Protein AF-0000000076550259 (afdb_homodimer)

Structure (mmCIF, N/CA/C/O backbone):
data_AF-0000000076550259-model_v1
#
loop_
_entity.id
_entity.type
_entity.pdbx_description
1 polymer 'Carbonic anhydrase'
#
loop_
_atom_site.group_PDB
_atom_site.id
_atom_site.type_symbol
_atom_site.label_atom_id
_atom_site.label_alt_id
_atom_site.label_comp_id
_atom_site.label_asym_id
_atom_site.label_entity_id
_atom_site.label_seq_id
_atom_site.pdbx_PDB_ins_code
_atom_site.Cartn_x
_atom_site.Cartn_y
_atom_site.Cartn_z
_atom_site.occupancy
_atom_site.B_iso_or_equiv
_atom_site.auth_seq_id
_atom_site.auth_comp_id
_atom_site.auth_asym_id
_atom_site.auth_atom_id
_atom_site.pdbx_PDB_model_num
ATOM 1 N N . MET A 1 1 ? 19.109 16.891 -2.168 1 46.88 1 MET A N 1
ATOM 2 C CA . MET A 1 1 ? 18.062 16.438 -1.266 1 46.88 1 MET A CA 1
ATOM 3 C C . MET A 1 1 ? 16.781 17.25 -1.447 1 46.88 1 MET A C 1
ATOM 5 O O . MET A 1 1 ? 15.688 16.703 -1.488 1 46.88 1 MET A O 1
ATOM 9 N N . ASP A 1 2 ? 17 18.5 -1.729 1 62.72 2 ASP A N 1
ATOM 10 C CA . ASP A 1 2 ? 15.914 19.453 -1.947 1 62.72 2 ASP A CA 1
ATOM 11 C C . ASP A 1 2 ? 15.211 19.188 -3.277 1 62.72 2 ASP A C 1
ATOM 13 O O . ASP A 1 2 ? 14.008 19.438 -3.406 1 62.72 2 ASP A O 1
ATOM 17 N N . ASP A 1 3 ? 15.812 18.156 -3.922 1 87.19 3 ASP A N 1
ATOM 18 C CA . ASP A 1 3 ? 15.367 17.984 -5.301 1 87.19 3 ASP A CA 1
ATOM 19 C C . ASP A 1 3 ? 14.203 17 -5.387 1 87.19 3 ASP A C 1
ATOM 21 O O . ASP A 1 3 ? 13.219 17.25 -6.086 1 87.19 3 ASP A O 1
ATOM 25 N N . VAL A 1 4 ? 14.203 16.047 -4.477 1 92.94 4 VAL A N 1
ATOM 26 C CA . VAL A 1 4 ? 13.172 15.016 -4.578 1 92.94 4 VAL A CA 1
ATOM 27 C C . VAL A 1 4 ? 11.82 15.586 -4.16 1 92.94 4 VAL A C 1
ATOM 29 O O . VAL A 1 4 ? 10.828 15.438 -4.875 1 92.94 4 VAL A O 1
ATOM 32 N N . LEU A 1 5 ? 11.789 16.312 -3.064 1 93.69 5 LEU A N 1
ATOM 33 C CA . LEU A 1 5 ? 10.547 16.906 -2.6 1 93.69 5 LEU A CA 1
ATOM 34 C C . LEU A 1 5 ? 10.023 17.922 -3.611 1 93.69 5 LEU A C 1
ATOM 36 O O . LEU A 1 5 ? 8.812 18 -3.859 1 93.69 5 LEU A O 1
ATOM 40 N N . ASN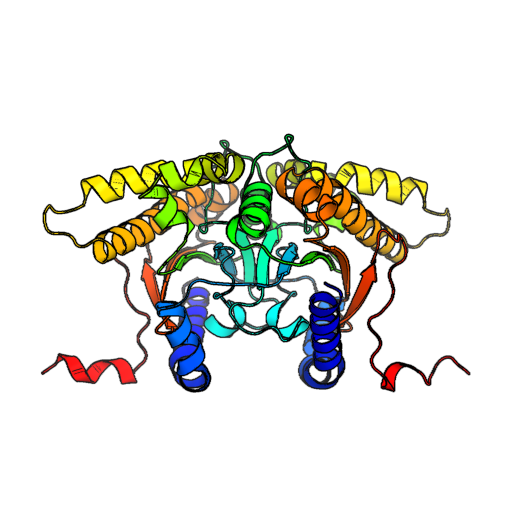 A 1 6 ? 10.914 18.672 -4.191 1 94.38 6 ASN A N 1
ATOM 41 C CA . ASN A 1 6 ? 10.508 19.656 -5.203 1 94.38 6 ASN A CA 1
ATOM 42 C C . ASN A 1 6 ? 9.891 18.969 -6.418 1 94.38 6 ASN A C 1
ATOM 44 O O . ASN A 1 6 ? 8.938 19.484 -7.008 1 94.38 6 ASN A O 1
ATOM 48 N N . ASN A 1 7 ? 10.461 17.875 -6.754 1 94.88 7 ASN A N 1
ATOM 49 C CA . ASN A 1 7 ? 9.891 17.109 -7.859 1 94.88 7 ASN A CA 1
ATOM 50 C C . ASN A 1 7 ? 8.5 16.578 -7.52 1 94.88 7 ASN A C 1
ATOM 52 O O . ASN A 1 7 ? 7.602 16.609 -8.367 1 94.88 7 ASN A O 1
ATOM 56 N N . LEU A 1 8 ? 8.352 16.125 -6.301 1 95.31 8 LEU A N 1
ATOM 57 C CA . LEU A 1 8 ? 7.035 15.656 -5.859 1 95.31 8 LEU A CA 1
ATOM 58 C C . LEU A 1 8 ? 6.027 16.797 -5.863 1 95.31 8 LEU A C 1
ATOM 60 O O . LEU A 1 8 ? 4.895 16.641 -6.316 1 95.31 8 LEU A O 1
ATOM 64 N N . LYS A 1 9 ? 6.48 17.984 -5.402 1 95.69 9 LYS A N 1
ATOM 65 C CA . LYS A 1 9 ? 5.613 19.172 -5.418 1 95.69 9 LYS A CA 1
ATOM 66 C C . LYS A 1 9 ? 5.219 19.531 -6.844 1 95.69 9 LYS A C 1
ATOM 68 O O . LYS A 1 9 ? 4.07 19.906 -7.098 1 95.69 9 LYS A O 1
ATOM 73 N N . ALA A 1 10 ? 6.168 19.469 -7.738 1 95.62 10 ALA A N 1
ATOM 74 C CA . ALA A 1 10 ? 5.879 19.75 -9.141 1 95.62 10 ALA A CA 1
ATOM 75 C C . ALA A 1 10 ? 4.824 18.797 -9.688 1 95.62 10 ALA A C 1
ATOM 77 O O . ALA A 1 10 ? 3.963 19.188 -10.477 1 95.62 10 ALA A O 1
ATOM 78 N N . GLY A 1 11 ? 4.926 17.5 -9.273 1 95.5 11 GLY A N 1
ATOM 79 C CA . GLY A 1 11 ? 3.912 16.531 -9.648 1 95.5 11 GLY A CA 1
ATOM 80 C C . GLY A 1 11 ? 2.529 16.875 -9.133 1 95.5 11 GLY A C 1
ATOM 81 O O . GLY A 1 11 ? 1.542 16.781 -9.859 1 95.5 11 GLY A O 1
ATOM 82 N N . ILE A 1 12 ? 2.49 17.344 -7.922 1 95.88 12 ILE A N 1
ATOM 83 C CA . ILE A 1 12 ? 1.228 17.734 -7.309 1 95.88 12 ILE A CA 1
ATOM 84 C C . ILE A 1 12 ? 0.633 18.922 -8.078 1 95.88 12 ILE A C 1
ATOM 86 O O . ILE A 1 12 ? -0.577 18.969 -8.312 1 95.88 12 ILE A O 1
ATOM 90 N N . ARG A 1 13 ? 1.45 19.875 -8.43 1 95.75 13 ARG A N 1
ATOM 91 C CA . ARG A 1 13 ? 0.988 21.031 -9.195 1 95.75 13 ARG A CA 1
ATOM 92 C C . ARG A 1 13 ? 0.413 20.594 -10.539 1 95.75 13 ARG A C 1
ATOM 94 O O . ARG A 1 13 ? -0.622 21.109 -10.969 1 95.75 13 ARG A O 1
ATOM 101 N N . ARG A 1 14 ? 1.029 19.672 -11.18 1 95 14 ARG A N 1
ATOM 102 C CA . ARG A 1 14 ? 0.535 19.172 -12.453 1 95 14 ARG A CA 1
ATOM 103 C C . ARG A 1 14 ? -0.8 18.453 -12.281 1 95 14 ARG A C 1
ATOM 105 O O . ARG A 1 14 ? -1.708 18.609 -13.094 1 95 14 ARG A O 1
ATOM 112 N N . PHE A 1 15 ? -0.852 17.703 -11.25 1 94.56 15 PHE A N 1
ATOM 113 C CA . PHE A 1 15 ? -2.1 17.016 -10.945 1 94.56 15 PHE A CA 1
ATOM 114 C C . PHE A 1 15 ? -3.244 18 -10.797 1 94.56 15 PHE A C 1
ATOM 116 O O . PHE A 1 15 ? -4.301 17.844 -11.414 1 94.56 15 PHE A O 1
ATOM 123 N N . ARG A 1 16 ? -3 18.984 -10.023 1 93.38 16 ARG A N 1
ATOM 124 C CA . ARG A 1 16 ? -4.047 19.953 -9.727 1 93.38 16 ARG A CA 1
ATOM 125 C C . ARG A 1 16 ? -4.402 20.766 -10.977 1 93.38 16 ARG A C 1
ATOM 127 O O . ARG A 1 16 ? -5.566 21.109 -11.18 1 93.38 16 ARG A O 1
ATOM 134 N N . ALA A 1 17 ? -3.453 21.031 -11.82 1 92 17 ALA A N 1
ATOM 135 C CA . ALA A 1 17 ? -3.648 21.891 -12.984 1 92 17 ALA A CA 1
ATOM 136 C C . ALA A 1 17 ? -4.223 21.094 -14.156 1 92 17 ALA A C 1
ATOM 138 O O . ALA A 1 17 ? -5.062 21.609 -14.906 1 92 17 ALA A O 1
ATOM 139 N N . GLU A 1 18 ? -3.828 19.797 -14.242 1 91.75 18 GLU A N 1
ATOM 140 C CA . GLU A 1 18 ? -4.066 19.125 -15.516 1 91.75 18 GLU A CA 1
ATOM 141 C C . GLU A 1 18 ? -4.965 17.906 -15.336 1 91.75 18 GLU A C 1
ATOM 143 O O . GLU A 1 18 ? -5.664 17.5 -16.266 1 91.75 18 GLU A O 1
ATOM 148 N N . VAL A 1 19 ? -4.922 17.328 -14.203 1 89.75 19 VAL A N 1
ATOM 149 C CA . VAL A 1 19 ? -5.578 16.031 -14.047 1 89.75 19 VAL A CA 1
ATOM 150 C C . VAL A 1 19 ? -6.887 16.203 -13.281 1 89.75 19 VAL A C 1
ATOM 152 O O . VAL A 1 19 ? -7.949 15.781 -13.742 1 89.75 19 VAL A O 1
ATOM 155 N N . TYR A 1 20 ? -6.809 16.906 -12.188 1 90.31 20 TYR A N 1
ATOM 156 C CA . TYR A 1 20 ? -7.941 17.047 -11.281 1 90.31 20 TYR A CA 1
ATOM 157 C C . TYR A 1 20 ? -9.148 17.641 -12.008 1 90.31 20 TYR A C 1
ATOM 159 O O . TYR A 1 20 ? -10.266 17.125 -11.891 1 90.31 20 TYR A O 1
ATOM 167 N N . PRO A 1 21 ? -8.977 18.688 -12.836 1 90.88 21 PRO A N 1
ATOM 168 C CA . PRO A 1 21 ? -10.148 19.297 -13.469 1 90.88 21 PRO A CA 1
ATOM 169 C C . PRO A 1 21 ? -10.938 18.312 -14.328 1 90.88 21 PRO A C 1
ATOM 171 O O . PRO A 1 21 ? -12.164 18.375 -14.375 1 90.88 21 PRO A O 1
ATOM 174 N N . ALA A 1 22 ? -10.289 17.375 -14.891 1 88.31 22 ALA A N 1
ATOM 175 C CA . ALA A 1 22 ? -10.938 16.391 -15.766 1 88.31 22 ALA A CA 1
ATOM 176 C C . ALA A 1 22 ? -11.703 15.352 -14.953 1 88.31 22 ALA A C 1
ATOM 178 O O . ALA A 1 22 ? -12.57 14.656 -15.484 1 88.31 22 ALA A O 1
ATOM 179 N N . HIS A 1 23 ? -11.391 15.242 -13.672 1 87.12 23 HIS A N 1
ATOM 180 C CA . HIS A 1 23 ? -11.992 14.227 -12.828 1 87.12 23 HIS A CA 1
ATOM 181 C C . HIS A 1 23 ? -12.68 14.852 -11.617 1 87.12 23 HIS A C 1
ATOM 183 O O . HIS A 1 23 ? -12.938 14.164 -10.625 1 87.12 23 HIS A O 1
ATOM 189 N N . ALA A 1 24 ? -12.922 16.109 -11.625 1 88.56 24 ALA A N 1
ATOM 190 C CA . ALA A 1 24 ? -13.391 16.875 -10.477 1 88.56 24 ALA A CA 1
ATOM 191 C C . ALA A 1 24 ? -14.672 16.297 -9.906 1 88.56 24 ALA A C 1
ATOM 193 O O . ALA A 1 24 ? -14.852 16.234 -8.688 1 88.56 24 ALA A O 1
ATOM 194 N N . GLU A 1 25 ? -15.57 15.875 -10.75 1 87.94 25 GLU A N 1
ATOM 195 C CA . GLU A 1 25 ? -16.844 15.32 -10.281 1 87.94 25 GLU A CA 1
ATOM 196 C C . GLU A 1 25 ? -16.625 14.078 -9.43 1 87.94 25 GLU A C 1
ATOM 198 O O . GLU A 1 25 ? -17.281 13.898 -8.406 1 87.94 25 GLU A O 1
ATOM 203 N N . MET A 1 26 ? -15.719 13.242 -9.883 1 85 26 MET A N 1
ATOM 204 C CA . MET A 1 26 ? -15.406 12.016 -9.148 1 85 26 MET A CA 1
ATOM 205 C C . MET A 1 26 ? -14.82 12.344 -7.777 1 85 26 MET A C 1
ATOM 207 O O . MET A 1 26 ? -15.219 11.742 -6.773 1 85 26 MET A O 1
ATOM 211 N N . TYR A 1 27 ? -13.984 13.289 -7.734 1 86.38 27 TYR A N 1
ATOM 212 C CA . TYR A 1 27 ? -13.336 13.672 -6.488 1 86.38 27 TYR A CA 1
ATOM 213 C C . TYR A 1 27 ? -14.312 14.367 -5.551 1 86.38 27 TYR A C 1
ATOM 215 O O . TYR A 1 27 ? -14.281 14.156 -4.336 1 86.38 27 TYR A O 1
ATOM 223 N N . GLU A 1 28 ? -15.164 15.125 -6.137 1 87.25 28 GLU A N 1
ATOM 224 C CA . GLU A 1 28 ? -16.172 15.82 -5.336 1 87.25 28 GLU A CA 1
ATOM 225 C C . GLU A 1 28 ? -17.141 14.828 -4.688 1 87.25 28 GLU A C 1
ATOM 227 O O . GLU A 1 28 ? -17.578 15.031 -3.557 1 87.25 28 GLU A O 1
ATOM 232 N N . LYS A 1 29 ? -17.438 13.82 -5.406 1 86.5 29 LYS A N 1
ATOM 233 C CA . LYS A 1 29 ? -18.312 12.789 -4.859 1 86.5 29 LYS A CA 1
ATOM 234 C C . LYS A 1 29 ? -17.688 12.109 -3.652 1 86.5 29 LYS A C 1
ATOM 236 O O . LYS A 1 29 ? -18.391 11.688 -2.73 1 86.5 29 LYS A O 1
ATOM 241 N N . ALA A 1 30 ? -16.406 12.125 -3.629 1 82.31 30 ALA A N 1
ATOM 242 C CA . ALA A 1 30 ? -15.672 11.477 -2.549 1 82.31 30 ALA A CA 1
ATOM 243 C C . ALA A 1 30 ? -15.828 12.242 -1.238 1 82.31 30 ALA A C 1
ATOM 245 O O . ALA A 1 30 ? -15.617 11.688 -0.158 1 82.31 30 ALA A O 1
ATOM 246 N N . VAL A 1 31 ? -16.156 13.516 -1.306 1 79.31 31 VAL A N 1
ATOM 247 C CA . VAL A 1 31 ? -16.344 14.352 -0.125 1 79.31 31 VAL A CA 1
ATOM 248 C C . VAL A 1 31 ? -17.625 13.945 0.604 1 79.31 31 VAL A C 1
ATOM 250 O O . VAL A 1 31 ? -17.672 13.945 1.837 1 79.31 31 VAL A O 1
ATOM 253 N N . SER A 1 32 ? -18.578 13.562 -0.182 1 83.81 32 SER A N 1
ATOM 254 C CA . SER A 1 32 ? -19.891 13.344 0.42 1 83.81 32 SER A CA 1
ATOM 255 C C . SER A 1 32 ? -20.188 11.852 0.571 1 83.81 32 SER A C 1
ATOM 257 O O . SER A 1 32 ? -21.078 11.461 1.322 1 83.81 32 SER A O 1
ATOM 259 N N . GLU A 1 33 ? -19.453 11.047 -0.06 1 87.69 33 GLU A N 1
ATOM 260 C CA . GLU A 1 33 ? -19.719 9.617 -0.028 1 87.69 33 GLU A CA 1
ATOM 261 C C . GLU A 1 33 ? -18.531 8.844 0.539 1 87.69 33 GLU A C 1
ATOM 263 O O . GLU A 1 33 ? -17.391 9.141 0.214 1 87.69 33 GLU A O 1
ATOM 268 N N . PRO A 1 34 ? -18.906 7.898 1.394 1 89.81 34 PRO A N 1
ATOM 269 C CA . PRO A 1 34 ? -17.828 7.031 1.868 1 89.81 34 PRO A CA 1
ATOM 270 C C . PRO A 1 34 ? -17.266 6.145 0.765 1 89.81 34 PRO A C 1
ATOM 272 O O . PRO A 1 34 ? -17.891 5.984 -0.289 1 89.81 34 PRO A O 1
ATOM 275 N N . GLN A 1 35 ? -16.109 5.699 0.974 1 92.44 35 GLN A N 1
ATOM 276 C CA . GLN A 1 35 ? -15.523 4.77 0.01 1 92.44 35 GLN A CA 1
ATOM 277 C C . GLN A 1 35 ? -16.281 3.445 -0.002 1 92.44 35 GLN A C 1
ATOM 279 O O . GLN A 1 35 ? -16.75 2.98 1.041 1 92.44 35 GLN A O 1
ATOM 284 N N . HIS A 1 36 ? -16.406 2.881 -1.177 1 94.38 36 HIS A N 1
ATOM 285 C CA . HIS A 1 36 ? -17.031 1.579 -1.342 1 94.38 36 HIS A CA 1
ATOM 286 C C . HIS A 1 36 ? -16.266 0.712 -2.334 1 94.38 36 HIS A C 1
ATOM 288 O O . HIS A 1 36 ? -16.812 0.297 -3.355 1 94.38 36 HIS A O 1
ATOM 294 N N . PRO A 1 37 ? -15.039 0.393 -1.986 1 97.44 37 PRO A N 1
ATOM 295 C CA . PRO A 1 37 ? -14.266 -0.459 -2.893 1 97.44 37 PRO A CA 1
ATOM 296 C C . PRO A 1 37 ? -14.852 -1.864 -3.021 1 97.44 37 PRO A C 1
ATOM 298 O O . PRO A 1 37 ? -15.383 -2.406 -2.049 1 97.44 37 PRO A O 1
ATOM 301 N N . SER A 1 38 ? -14.695 -2.434 -4.172 1 97.62 38 SER A N 1
ATOM 302 C CA . SER A 1 38 ? -15.148 -3.803 -4.395 1 97.62 38 SER A CA 1
ATOM 303 C C . SER A 1 38 ? -14.055 -4.809 -4.066 1 97.62 38 SER A C 1
ATOM 305 O O . SER A 1 38 ? -14.328 -5.992 -3.855 1 97.62 38 SER A O 1
ATOM 307 N N . THR A 1 39 ? -12.781 -4.34 -4.043 1 98.25 39 THR A N 1
ATOM 308 C CA . THR A 1 39 ? -11.656 -5.262 -3.975 1 98.25 39 THR A CA 1
ATOM 309 C C . THR A 1 39 ? -10.625 -4.789 -2.947 1 98.25 39 THR A C 1
ATOM 311 O O . THR A 1 39 ? -10.328 -3.598 -2.869 1 98.25 39 THR A O 1
ATOM 314 N N . LEU A 1 40 ? -10.141 -5.648 -2.092 1 98.75 40 LEU A N 1
ATOM 315 C CA . LEU A 1 40 ? -8.883 -5.465 -1.374 1 98.75 40 LEU A CA 1
ATOM 316 C C . LEU A 1 40 ? -7.719 -6.051 -2.164 1 98.75 40 LEU A C 1
ATOM 318 O O . LEU A 1 40 ? -7.77 -7.207 -2.592 1 98.75 40 LEU A O 1
ATOM 322 N N . PHE A 1 41 ? -6.742 -5.234 -2.41 1 98.69 41 PHE A N 1
ATOM 323 C CA . PHE A 1 41 ? -5.555 -5.645 -3.15 1 98.69 41 PHE A CA 1
ATOM 324 C C . PHE A 1 41 ? -4.324 -5.617 -2.254 1 98.69 41 PHE A C 1
ATOM 326 O O . PHE A 1 41 ?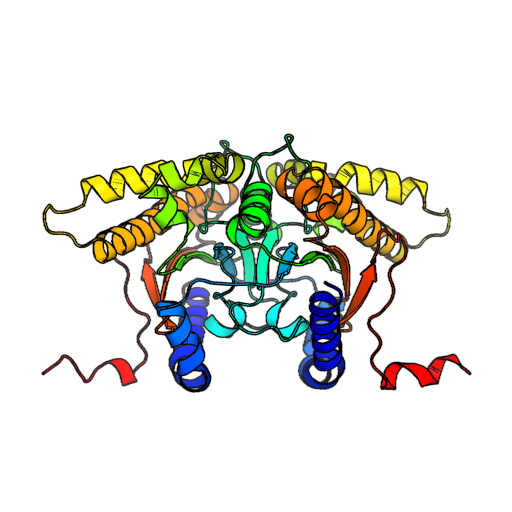 -3.895 -4.551 -1.811 1 98.69 41 PHE A O 1
ATOM 333 N N . VAL A 1 42 ? -3.74 -6.793 -1.921 1 98.69 42 VAL A N 1
ATOM 334 C CA . VAL A 1 42 ? -2.502 -6.906 -1.158 1 98.69 42 VAL A CA 1
ATOM 335 C C . VAL A 1 42 ? -1.337 -7.195 -2.102 1 98.69 42 VAL A C 1
ATOM 337 O O . VAL A 1 42 ? -1.327 -8.219 -2.785 1 98.69 42 VAL A O 1
ATOM 340 N N . THR A 1 43 ? -0.354 -6.312 -2.178 1 98.69 43 THR A N 1
ATOM 341 C CA . THR A 1 43 ? 0.763 -6.516 -3.094 1 98.69 43 THR A CA 1
ATOM 342 C C . THR A 1 43 ? 2.055 -5.953 -2.504 1 98.69 43 THR A C 1
ATOM 344 O O . THR A 1 43 ? 2.07 -5.488 -1.363 1 98.69 43 THR A O 1
ATOM 347 N N . CYS A 1 44 ? 3.141 -6.121 -3.23 1 98.69 44 CYS A N 1
ATOM 348 C CA . CYS A 1 44 ? 4.465 -5.742 -2.752 1 98.69 44 CYS A CA 1
ATOM 349 C C . CYS A 1 44 ? 4.637 -4.227 -2.762 1 98.69 44 CYS A C 1
ATOM 351 O O . CYS A 1 44 ? 4.043 -3.535 -3.594 1 98.69 44 CYS A O 1
ATOM 353 N N . ALA A 1 45 ? 5.461 -3.699 -1.94 1 98.69 45 ALA A N 1
ATOM 354 C CA . ALA A 1 45 ? 5.828 -2.289 -1.862 1 98.69 45 ALA A CA 1
ATOM 355 C C . ALA A 1 45 ? 6.617 -1.858 -3.096 1 98.69 45 ALA A C 1
ATOM 357 O O . ALA A 1 45 ? 6.812 -0.664 -3.328 1 98.69 45 ALA A O 1
ATOM 358 N N . ASP A 1 46 ? 7.004 -2.705 -3.971 1 98 46 ASP A N 1
ATOM 359 C CA . ASP A 1 46 ? 7.887 -2.5 -5.113 1 98 46 ASP A CA 1
ATOM 360 C C . ASP A 1 46 ? 7.418 -1.319 -5.965 1 98 46 ASP A C 1
ATOM 362 O O . ASP A 1 46 ? 6.234 -1.221 -6.301 1 98 46 ASP A O 1
ATOM 366 N N . SER A 1 47 ? 8.32 -0.452 -6.293 1 96.75 47 SER A N 1
ATOM 367 C CA . SER A 1 47 ? 8.016 0.812 -6.957 1 96.75 47 SER A CA 1
ATOM 368 C C . SER A 1 47 ? 7.574 0.585 -8.398 1 96.75 47 SER A C 1
ATOM 370 O O . SER A 1 47 ? 7.023 1.488 -9.031 1 96.75 47 SER A O 1
ATOM 372 N N . ARG A 1 48 ? 7.82 -0.541 -8.953 1 94.44 48 ARG A N 1
ATOM 373 C CA . ARG A 1 48 ? 7.516 -0.823 -10.352 1 94.44 48 ARG A CA 1
ATOM 374 C C . ARG A 1 48 ? 6.082 -1.32 -10.516 1 94.44 48 ARG A C 1
ATOM 376 O O . ARG A 1 48 ? 5.621 -1.551 -11.633 1 94.44 48 ARG A O 1
ATOM 383 N N . ILE A 1 49 ? 5.336 -1.406 -9.422 1 94.81 49 ILE A N 1
ATOM 384 C CA . ILE A 1 49 ? 3.936 -1.817 -9.453 1 94.81 49 ILE A CA 1
ATOM 385 C C . ILE A 1 49 ? 3.035 -0.585 -9.406 1 94.81 49 ILE A C 1
ATOM 387 O O . ILE A 1 49 ? 3.025 0.148 -8.414 1 94.81 49 ILE A O 1
ATOM 391 N N . ASP A 1 50 ? 2.32 -0.31 -10.445 1 92.69 50 ASP A N 1
ATOM 392 C CA . ASP A 1 50 ? 1.248 0.678 -10.523 1 92.69 50 ASP A CA 1
ATOM 393 C C . ASP A 1 50 ? -0.115 0.001 -10.633 1 92.69 50 ASP A C 1
ATOM 395 O O . ASP A 1 50 ? -0.552 -0.344 -11.734 1 92.69 50 ASP A O 1
ATOM 399 N N . LEU A 1 51 ? -0.786 -0.107 -9.508 1 93.56 51 LEU A N 1
ATOM 400 C CA . LEU A 1 51 ? -1.994 -0.919 -9.422 1 93.56 51 LEU A CA 1
ATOM 401 C C . LEU A 1 51 ? -3.109 -0.329 -10.273 1 93.56 51 LEU A C 1
ATOM 403 O O . LEU A 1 51 ? -3.842 -1.064 -10.938 1 93.56 51 LEU A O 1
ATOM 407 N N . GLU A 1 52 ? -3.271 0.979 -10.172 1 90.75 52 GLU A N 1
ATOM 408 C CA . GLU A 1 52 ? -4.355 1.612 -10.914 1 90.75 52 GLU A CA 1
ATOM 409 C C . GLU A 1 52 ? -4.148 1.478 -12.422 1 90.75 52 GLU A C 1
ATOM 411 O O . GLU A 1 52 ? -5.102 1.247 -13.164 1 90.75 52 GLU A O 1
ATOM 416 N N . MET A 1 53 ? -2.939 1.608 -12.812 1 90.56 53 MET A N 1
ATOM 417 C CA . MET A 1 53 ? -2.639 1.419 -14.227 1 90.56 53 MET A CA 1
ATOM 418 C C . MET A 1 53 ? -2.877 -0.028 -14.648 1 90.56 53 MET A C 1
ATOM 420 O O . MET A 1 53 ? -3.459 -0.286 -15.703 1 90.56 53 MET A O 1
ATOM 424 N N . LEU A 1 54 ? -2.426 -0.968 -13.859 1 93.44 54 LEU A N 1
ATOM 425 C CA . LEU A 1 54 ? -2.5 -2.396 -14.156 1 93.44 54 LEU A CA 1
ATOM 426 C C . LEU A 1 54 ? -3.951 -2.859 -14.227 1 93.44 54 LEU A C 1
ATOM 428 O O . LEU A 1 54 ? -4.316 -3.627 -15.125 1 93.44 54 LEU A O 1
ATOM 432 N N . THR A 1 55 ? -4.789 -2.352 -13.344 1 94.75 55 THR A N 1
ATOM 433 C CA . THR A 1 55 ? -6.148 -2.861 -13.219 1 94.75 55 THR A CA 1
ATOM 434 C C . THR A 1 55 ? -7.141 -1.937 -13.914 1 94.75 55 THR A C 1
ATOM 436 O O . THR A 1 55 ? -8.312 -2.287 -14.086 1 94.75 55 THR A O 1
ATOM 439 N N . GLN A 1 56 ? -6.68 -0.752 -14.242 1 92.56 56 GLN A N 1
ATOM 440 C CA . GLN A 1 56 ? -7.543 0.266 -14.836 1 92.56 56 GLN A CA 1
ATOM 441 C C . GLN A 1 56 ? -8.695 0.623 -13.906 1 92.56 56 GLN A C 1
ATOM 443 O O . GLN A 1 56 ? -9.781 0.98 -14.367 1 92.56 56 GLN A O 1
ATOM 448 N N . ALA A 1 57 ? -8.461 0.38 -12.664 1 91.5 57 ALA A N 1
ATOM 449 C CA . ALA A 1 57 ? -9.469 0.715 -11.664 1 91.5 57 ALA A CA 1
ATOM 450 C C . ALA A 1 57 ? -9.555 2.225 -11.453 1 91.5 57 ALA A C 1
ATOM 452 O O . ALA A 1 57 ? -8.555 2.932 -11.547 1 91.5 57 ALA A O 1
ATOM 453 N N . GLN A 1 58 ? -10.711 2.746 -11.164 1 87.56 58 GLN A N 1
ATOM 454 C CA . GLN A 1 58 ? -10.938 4.145 -10.805 1 87.56 58 GLN A CA 1
ATOM 455 C C . GLN A 1 58 ? -10.75 4.367 -9.305 1 87.56 58 GLN A C 1
ATOM 457 O O . GLN A 1 58 ? -10.867 3.426 -8.516 1 87.56 58 GLN A O 1
ATOM 462 N N . PRO A 1 59 ? -10.469 5.656 -8.938 1 88.62 59 PRO A N 1
ATOM 463 C CA . PRO A 1 59 ? -10.422 5.938 -7.504 1 88.62 59 PRO A CA 1
ATOM 464 C C . PRO A 1 59 ? -11.703 5.504 -6.781 1 88.62 59 PRO A C 1
ATOM 466 O O . PRO A 1 59 ? -12.805 5.766 -7.262 1 88.62 59 PRO A O 1
ATOM 469 N N . GLY A 1 60 ? -11.539 4.762 -5.707 1 92.12 60 GLY A N 1
ATOM 470 C CA . GLY A 1 60 ? -12.688 4.285 -4.945 1 92.12 60 GLY A CA 1
ATOM 471 C C . GLY A 1 60 ? -12.945 2.803 -5.121 1 92.12 60 GLY A C 1
ATOM 472 O O . GLY A 1 60 ? -13.719 2.207 -4.371 1 92.12 60 GLY A O 1
ATOM 473 N N . GLU A 1 61 ? -12.133 2.123 -5.977 1 94.19 61 GLU A N 1
ATOM 474 C CA . GLU A 1 61 ? -12.469 0.746 -6.324 1 94.19 61 GLU A CA 1
ATOM 475 C C . GLU A 1 61 ? -11.539 -0.244 -5.629 1 94.19 61 GLU A C 1
ATOM 477 O O . GLU A 1 61 ? -11.898 -1.406 -5.43 1 94.19 61 GLU A O 1
ATOM 482 N N . LEU A 1 62 ? -10.32 0.174 -5.316 1 97.44 62 LEU A N 1
ATOM 483 C CA . LEU A 1 62 ? -9.336 -0.732 -4.734 1 97.44 62 LEU A CA 1
ATOM 484 C C . LEU A 1 62 ? -8.906 -0.247 -3.354 1 97.44 62 LEU A C 1
ATOM 486 O O . LEU A 1 62 ? -8.391 0.863 -3.213 1 97.44 62 LEU A O 1
ATOM 490 N N . PHE A 1 63 ? -9.266 -0.987 -2.316 1 98.62 63 PHE A N 1
ATOM 491 C CA . PHE A 1 63 ? -8.617 -0.852 -1.021 1 98.62 63 PHE A CA 1
ATOM 492 C C . PHE A 1 63 ? -7.277 -1.584 -1.01 1 98.62 63 PHE A C 1
ATOM 494 O O . PHE A 1 63 ? -7.188 -2.73 -1.452 1 98.62 63 PHE A O 1
ATOM 501 N N . VAL A 1 64 ? -6.113 -0.939 -0.527 1 98.69 64 VAL A N 1
ATOM 502 C CA . VAL A 1 64 ? -4.809 -1.463 -0.913 1 98.69 64 VAL A CA 1
ATOM 503 C C . VAL A 1 64 ? -3.926 -1.614 0.325 1 98.69 64 VAL A C 1
ATOM 505 O O . VAL A 1 64 ? -3.877 -0.72 1.173 1 98.69 64 VAL A O 1
ATOM 508 N N . ALA A 1 65 ? -3.312 -2.695 0.461 1 98.44 65 ALA A N 1
ATOM 509 C CA . ALA A 1 65 ? -2.201 -2.92 1.381 1 98.44 65 ALA A CA 1
ATOM 510 C C . ALA A 1 65 ? -0.915 -3.232 0.621 1 98.44 65 ALA A C 1
ATOM 512 O O . ALA A 1 65 ? -0.893 -4.113 -0.24 1 98.44 65 ALA A O 1
ATOM 513 N N . ARG A 1 66 ? 0.128 -2.51 0.884 1 98.38 66 ARG A N 1
ATOM 514 C CA . ARG A 1 66 ? 1.415 -2.742 0.237 1 98.38 66 ARG A CA 1
ATOM 515 C C . ARG A 1 66 ? 2.521 -2.92 1.271 1 98.38 66 ARG A C 1
ATOM 517 O O . ARG A 1 66 ? 2.635 -2.127 2.209 1 98.38 66 ARG A O 1
ATOM 524 N N . ASN A 1 67 ? 3.27 -3.971 1.099 1 98.12 67 ASN A N 1
ATOM 525 C CA . ASN A 1 67 ? 4.398 -4.281 1.968 1 98.12 67 ASN A CA 1
ATOM 526 C C . ASN A 1 67 ? 5.48 -5.062 1.226 1 98.12 67 ASN A C 1
ATOM 528 O O . ASN A 1 67 ? 5.367 -5.289 0.02 1 98.12 67 ASN A O 1
ATOM 532 N N . VAL A 1 68 ? 6.531 -5.426 2.012 1 98 68 VAL A N 1
ATOM 533 C CA . VAL A 1 68 ? 7.633 -6.172 1.414 1 98 68 VAL A CA 1
ATOM 534 C C . VAL A 1 68 ? 7.211 -7.617 1.178 1 98 68 VAL A C 1
ATOM 536 O O . VAL A 1 68 ? 6.949 -8.359 2.129 1 98 68 VAL A O 1
ATOM 539 N N . GLY A 1 69 ? 7.031 -7.961 -0.155 1 98.44 69 GLY A N 1
ATOM 540 C CA . GLY A 1 69 ? 6.809 -9.359 -0.478 1 98.44 69 GLY A CA 1
ATOM 541 C C . GLY A 1 69 ? 5.34 -9.727 -0.548 1 98.44 69 GLY A C 1
ATOM 542 O O . GLY A 1 69 ? 4.992 -10.914 -0.601 1 98.44 69 GLY A O 1
ATOM 543 N N . ASN A 1 70 ? 4.422 -8.766 -0.449 1 98.62 70 ASN A N 1
ATOM 544 C CA . ASN A 1 70 ? 2.986 -9.023 -0.487 1 98.62 70 ASN A CA 1
ATOM 545 C C . ASN A 1 70 ? 2.578 -10.07 0.547 1 98.62 70 ASN A C 1
ATOM 547 O O . ASN A 1 70 ? 1.911 -11.055 0.215 1 98.62 70 ASN A O 1
ATOM 551 N N . LEU A 1 71 ? 2.947 -9.867 1.764 1 98.25 71 LEU A N 1
ATOM 552 C CA . LEU A 1 71 ? 2.756 -10.891 2.781 1 98.25 71 LEU A CA 1
ATOM 553 C C . LEU A 1 71 ? 1.51 -10.609 3.613 1 98.25 71 LEU A C 1
ATOM 555 O O . LEU A 1 71 ? 1.164 -9.445 3.842 1 98.25 71 LEU A O 1
ATOM 559 N N . VAL A 1 72 ? 0.892 -11.656 4.039 1 97.69 72 VAL A N 1
ATOM 560 C CA . VAL A 1 72 ? -0.228 -11.664 4.977 1 97.69 72 VAL A CA 1
ATOM 561 C C . VAL A 1 72 ? 0.07 -12.625 6.125 1 97.69 72 VAL A C 1
ATOM 563 O O . VAL A 1 72 ? -0.105 -13.844 5.992 1 97.69 72 VAL A O 1
ATOM 566 N N . PRO A 1 73 ? 0.477 -12.047 7.246 1 96.19 73 PRO A N 1
ATOM 567 C CA . PRO A 1 73 ? 0.665 -12.953 8.383 1 96.19 73 PRO A CA 1
ATOM 568 C C . PRO A 1 73 ? -0.611 -13.703 8.758 1 96.19 73 PRO A C 1
ATOM 570 O O . PRO A 1 73 ? -1.708 -13.148 8.672 1 96.19 73 PRO A O 1
ATOM 573 N N . GLY A 1 74 ? -0.421 -14.984 9.18 1 94.81 74 GLY A N 1
ATOM 574 C CA . GLY A 1 74 ? -1.568 -15.711 9.703 1 94.81 74 GLY A CA 1
ATOM 575 C C . GLY A 1 74 ? -2.217 -15.023 10.891 1 94.81 74 GLY A C 1
ATOM 576 O O . GLY A 1 74 ? -1.557 -14.281 11.617 1 94.81 74 GLY A O 1
ATOM 577 N N . TYR A 1 75 ? -3.434 -15.266 10.945 1 90.38 75 TYR A N 1
ATOM 578 C CA . TYR A 1 75 ? -4.133 -14.617 12.055 1 90.38 75 TYR A CA 1
ATOM 579 C C . TYR A 1 75 ? -3.537 -15.039 13.391 1 90.38 75 TYR A C 1
ATOM 581 O O . TYR A 1 75 ? -3.258 -16.219 13.609 1 90.38 75 TYR A O 1
ATOM 589 N N . GLY A 1 76 ? -3.416 -14.062 14.336 1 81.56 76 GLY A N 1
ATOM 590 C CA . GLY A 1 76 ? -2.914 -14.344 15.672 1 81.56 76 GLY A CA 1
ATOM 591 C C . GLY A 1 76 ? -1.403 -14.266 15.773 1 81.56 76 GLY A C 1
ATOM 592 O O . GLY A 1 76 ? -0.857 -14.07 16.859 1 81.56 76 GLY A O 1
ATOM 593 N N . GLU A 1 77 ? -0.712 -14.43 14.758 1 72.19 77 GLU A N 1
ATOM 594 C CA . GLU A 1 77 ? 0.747 -14.391 14.797 1 72.19 77 GLU A CA 1
ATOM 595 C C . GLU A 1 77 ? 1.258 -12.961 14.945 1 72.19 77 GLU A C 1
ATOM 597 O O . GLU A 1 77 ? 2.164 -12.695 15.742 1 72.19 77 GLU A O 1
ATOM 602 N N . MET A 1 78 ? 0.673 -12.125 14.117 1 67.44 78 MET A N 1
ATOM 603 C CA . MET A 1 78 ? 0.983 -10.703 14.148 1 67.44 78 MET A CA 1
ATOM 604 C C . MET A 1 78 ? -0.269 -9.867 13.898 1 67.44 78 MET A C 1
ATOM 606 O O . MET A 1 78 ? -0.807 -9.867 12.789 1 67.44 78 MET A O 1
ATOM 610 N N . LEU A 1 79 ? -0.713 -9.406 14.953 1 64.44 79 LEU A N 1
ATOM 611 C CA . LEU A 1 79 ? -1.865 -8.523 14.789 1 64.44 79 LEU A CA 1
ATOM 612 C C . LEU A 1 79 ? -1.421 -7.105 14.445 1 64.44 79 LEU A C 1
ATOM 614 O O . LEU A 1 79 ? -1.579 -6.188 15.258 1 64.44 79 LEU A O 1
ATOM 618 N N . GLY A 1 80 ? -0.974 -7.066 13.156 1 87.31 80 GLY A N 1
ATOM 619 C CA . GLY A 1 80 ? -0.367 -5.82 12.727 1 87.31 80 GLY A CA 1
ATOM 620 C C . GLY A 1 80 ? -1.16 -5.117 11.641 1 87.31 80 GLY A C 1
ATOM 621 O O . GLY A 1 80 ? -2.393 -5.152 11.641 1 87.31 80 GLY A O 1
ATOM 622 N N . GLY A 1 81 ? -0.469 -4.332 10.891 1 93.38 81 GLY A N 1
ATOM 623 C CA . GLY A 1 81 ? -1.055 -3.451 9.891 1 93.38 81 GLY A CA 1
ATOM 624 C C . GLY A 1 81 ? -1.829 -4.195 8.82 1 93.38 81 GLY A C 1
ATOM 625 O O . GLY A 1 81 ? -2.924 -3.783 8.438 1 93.38 81 GLY A O 1
ATOM 626 N N . VAL A 1 82 ? -1.341 -5.328 8.406 1 96.25 82 VAL A N 1
ATOM 627 C CA . VAL A 1 82 ? -1.999 -6.074 7.336 1 96.25 82 VAL A CA 1
ATOM 628 C C . VAL A 1 82 ? -3.314 -6.656 7.848 1 96.25 82 VAL A C 1
ATOM 630 O O . VAL A 1 82 ? -4.348 -6.559 7.18 1 96.25 82 VAL A O 1
ATOM 633 N N . SER A 1 83 ? -3.301 -7.234 9.055 1 96 83 SER A N 1
ATOM 634 C CA . SER A 1 83 ? -4.512 -7.809 9.633 1 96 83 SER A CA 1
ATOM 635 C C . SER A 1 83 ? -5.59 -6.746 9.82 1 96 83 SER A C 1
ATOM 637 O O . SER A 1 83 ? -6.777 -7.023 9.648 1 96 83 SER A O 1
ATOM 639 N N . ALA A 1 84 ? -5.164 -5.598 10.234 1 96.88 84 ALA A N 1
ATOM 640 C CA . ALA A 1 84 ? -6.113 -4.5 10.406 1 96.88 84 ALA A CA 1
ATOM 641 C C . ALA A 1 84 ? -6.75 -4.105 9.078 1 96.88 84 ALA A C 1
ATOM 643 O O . ALA A 1 84 ? -7.957 -3.867 9.008 1 96.88 84 ALA A O 1
ATOM 644 N N . VAL A 1 85 ? -5.949 -4.043 8.016 1 98.25 85 VAL A N 1
ATOM 645 C CA . VAL A 1 85 ? -6.453 -3.717 6.684 1 98.25 85 VAL A CA 1
ATOM 646 C C . VAL A 1 85 ? -7.477 -4.762 6.25 1 98.25 85 VAL A C 1
ATOM 648 O O . VAL A 1 85 ? -8.547 -4.422 5.738 1 98.25 85 VAL A O 1
ATOM 651 N N . VAL A 1 86 ? -7.145 -6.008 6.496 1 98.38 86 VAL A N 1
ATOM 652 C CA . VAL A 1 86 ? -8 -7.117 6.09 1 98.38 86 VAL A CA 1
ATOM 653 C C . VAL A 1 86 ? -9.328 -7.047 6.848 1 98.38 86 VAL A C 1
ATOM 655 O O . VAL A 1 86 ? -10.398 -7.121 6.238 1 98.38 86 VAL A O 1
ATOM 658 N N . GLU A 1 87 ? -9.305 -6.879 8.156 1 98.12 87 GLU A N 1
ATOM 659 C CA . GLU A 1 87 ? -10.516 -6.812 8.977 1 98.12 87 GLU A CA 1
ATOM 660 C C . GLU A 1 87 ? -11.414 -5.656 8.547 1 98.12 87 GLU A C 1
ATOM 662 O O . GLU A 1 87 ? -12.625 -5.828 8.375 1 98.12 87 GLU A O 1
ATOM 667 N N . TYR A 1 88 ? -10.82 -4.523 8.344 1 98.5 88 TYR A N 1
ATOM 668 C CA . TYR A 1 88 ? -11.602 -3.359 7.957 1 98.5 88 TYR A CA 1
ATOM 669 C C . TYR A 1 88 ? -12.219 -3.553 6.574 1 98.5 88 TYR A C 1
ATOM 671 O O . TYR A 1 88 ? -13.391 -3.252 6.363 1 98.5 88 TYR A O 1
ATOM 679 N N . ALA A 1 89 ? -11.414 -4.004 5.609 1 98.75 89 ALA A N 1
ATOM 680 C CA . ALA A 1 89 ? -11.867 -4.199 4.234 1 98.75 89 ALA A CA 1
ATOM 681 C C . ALA A 1 89 ? -13.07 -5.141 4.18 1 98.75 89 ALA A C 1
ATOM 683 O O . ALA A 1 89 ? -14.047 -4.867 3.479 1 98.75 89 ALA A O 1
ATOM 684 N N . VAL A 1 90 ? -13.016 -6.219 4.945 1 98.62 90 VAL A N 1
ATOM 685 C CA . VAL A 1 90 ? -14.023 -7.266 4.82 1 98.62 90 VAL A CA 1
ATOM 686 C C . VAL A 1 90 ? -15.219 -6.941 5.711 1 98.62 90 VAL A C 1
ATOM 688 O O . VAL A 1 90 ? -16.359 -7.023 5.273 1 98.62 90 VAL A O 1
ATOM 691 N N . SER A 1 91 ? -15 -6.445 6.918 1 98.19 91 SER A N 1
ATOM 692 C CA . SER A 1 91 ? -16.078 -6.316 7.898 1 98.19 91 SER A CA 1
ATOM 693 C C . SER A 1 91 ? -16.766 -4.965 7.781 1 98.19 91 SER A C 1
ATOM 695 O O . SER A 1 91 ? -17.953 -4.84 8.125 1 98.19 91 SER A O 1
ATOM 697 N N . VAL A 1 92 ? -16.078 -3.973 7.344 1 98 92 VAL A N 1
ATOM 698 C CA . VAL A 1 92 ? -16.656 -2.631 7.312 1 98 92 VAL A CA 1
ATOM 699 C C . VAL A 1 92 ? -16.953 -2.234 5.871 1 98 92 VAL A C 1
ATOM 701 O O . VAL A 1 92 ? -18.094 -1.882 5.547 1 98 92 VAL A O 1
ATOM 704 N N . LEU A 1 93 ? -15.945 -2.369 5.008 1 98.06 93 LEU A N 1
ATOM 705 C CA . LEU A 1 93 ? -16.141 -1.924 3.631 1 98.06 93 LEU A CA 1
ATOM 706 C C . LEU A 1 93 ? -16.875 -2.982 2.816 1 98.06 93 LEU A C 1
ATOM 708 O O . LEU A 1 93 ? -17.406 -2.691 1.741 1 98.06 93 LEU A O 1
ATOM 712 N N . GLN A 1 94 ? -16.844 -4.223 3.293 1 98.25 94 GLN A N 1
ATOM 713 C CA . GLN A 1 94 ? -17.562 -5.348 2.693 1 98.25 94 GLN A CA 1
ATOM 714 C C . GLN A 1 94 ? -17.125 -5.562 1.245 1 98.25 94 GLN A C 1
ATOM 716 O O . GLN A 1 94 ? -17.969 -5.684 0.353 1 98.25 94 GLN A O 1
ATOM 721 N N . VAL A 1 95 ? -15.836 -5.551 1.023 1 98.5 95 VAL A N 1
ATOM 722 C CA . VAL A 1 95 ? -15.32 -5.879 -0.303 1 98.5 95 VAL A CA 1
ATOM 723 C C . VAL A 1 95 ? -15.836 -7.25 -0.734 1 98.5 95 VAL A C 1
ATOM 725 O O . VAL A 1 95 ? -16.188 -8.078 0.107 1 98.5 95 VAL A O 1
ATOM 728 N N . LYS A 1 96 ? -15.789 -7.445 -2.029 1 98.31 96 LYS A N 1
ATOM 729 C CA . LYS A 1 96 ? -16.344 -8.68 -2.572 1 98.31 96 LYS A CA 1
ATOM 730 C C . LYS A 1 96 ? -15.25 -9.633 -3.029 1 98.31 96 LYS A C 1
ATOM 732 O O . LYS A 1 96 ? -15.5 -10.82 -3.244 1 98.31 96 LYS A O 1
ATOM 737 N N . HIS A 1 97 ? -14.07 -9.125 -3.166 1 98.06 97 HIS A N 1
ATOM 738 C CA . HIS A 1 97 ? -12.938 -9.906 -3.654 1 98.06 97 HIS A CA 1
ATOM 739 C C . HIS A 1 97 ? -11.633 -9.43 -3.037 1 98.06 97 HIS A C 1
ATOM 741 O O . HIS A 1 97 ? -11.43 -8.234 -2.838 1 98.06 97 HIS A O 1
ATOM 747 N N . VAL A 1 98 ? -10.773 -10.359 -2.672 1 98.31 98 VAL A N 1
ATOM 748 C CA . VAL A 1 98 ? -9.43 -10.023 -2.213 1 98.31 98 VAL A CA 1
ATOM 749 C C . VAL A 1 98 ? -8.398 -10.648 -3.146 1 98.31 98 VAL A C 1
ATOM 751 O O . VAL A 1 98 ? -8.484 -11.828 -3.484 1 98.31 98 VAL A O 1
ATOM 754 N N . VAL A 1 99 ? -7.457 -9.812 -3.529 1 98.38 99 VAL A N 1
ATOM 755 C CA . VAL A 1 99 ? -6.344 -10.25 -4.363 1 98.38 99 VAL A CA 1
ATOM 756 C C . VAL A 1 99 ? -5.047 -10.211 -3.561 1 98.38 99 VAL A C 1
ATOM 758 O O . VAL A 1 99 ? -4.758 -9.219 -2.891 1 98.38 99 VAL A O 1
ATOM 761 N N . VAL A 1 100 ? -4.352 -11.273 -3.531 1 98.62 100 VAL A N 1
ATOM 762 C CA . VAL A 1 100 ? -2.938 -11.25 -3.164 1 98.62 100 VAL A CA 1
ATOM 763 C C . VAL A 1 100 ? -2.074 -11.344 -4.418 1 98.62 100 VAL A C 1
ATOM 765 O O . VAL A 1 100 ? -2.16 -12.32 -5.168 1 98.62 100 VAL A O 1
ATOM 768 N N . CYS A 1 101 ? -1.22 -10.336 -4.629 1 98.75 101 CYS A N 1
ATOM 769 C CA . CYS A 1 101 ? -0.514 -10.234 -5.898 1 98.75 101 CYS A CA 1
ATOM 770 C C . CYS A 1 101 ? 0.993 -10.156 -5.684 1 98.75 101 CYS A C 1
ATOM 772 O O . CYS A 1 101 ? 1.493 -9.164 -5.152 1 98.75 101 CYS A O 1
ATOM 774 N N . GLY A 1 102 ? 1.697 -11.227 -6.09 1 98.69 102 GLY A N 1
ATOM 775 C CA . GLY A 1 102 ? 3.146 -11.188 -6.195 1 98.69 102 GLY A CA 1
ATOM 776 C C . GLY A 1 102 ? 3.629 -10.672 -7.543 1 98.69 102 GLY A C 1
ATOM 777 O O . GLY A 1 102 ? 2.824 -10.273 -8.383 1 98.69 102 GLY A O 1
ATOM 778 N N . HIS A 1 103 ? 4.918 -10.648 -7.711 1 98.25 103 HIS A N 1
ATOM 779 C CA . HIS A 1 103 ? 5.445 -10.156 -8.977 1 98.25 103 HIS A CA 1
ATOM 780 C C . HIS A 1 103 ? 6.809 -10.766 -9.289 1 98.25 103 HIS A C 1
ATOM 782 O O . HIS A 1 103 ? 7.492 -11.258 -8.383 1 98.25 103 HIS A O 1
ATOM 788 N N . THR A 1 104 ? 7.148 -10.758 -10.523 1 96.69 104 THR A N 1
ATOM 789 C CA . THR A 1 104 ? 8.445 -11.289 -10.945 1 96.69 104 THR A CA 1
ATOM 790 C C . THR A 1 104 ? 9.578 -10.422 -10.398 1 96.69 104 THR A C 1
ATOM 792 O O . THR A 1 104 ? 9.398 -9.234 -10.148 1 96.69 104 THR A O 1
ATOM 795 N N . ASP A 1 105 ? 10.719 -11.078 -10.117 1 95.12 105 ASP A N 1
ATOM 796 C CA . ASP A 1 105 ? 11.945 -10.406 -9.703 1 95.12 105 ASP A CA 1
ATOM 797 C C . ASP A 1 105 ? 11.766 -9.727 -8.352 1 95.12 105 ASP A C 1
ATOM 799 O O . ASP A 1 105 ? 12.375 -8.688 -8.086 1 95.12 105 ASP A O 1
ATOM 803 N N . CYS A 1 106 ? 11 -10.25 -7.527 1 97.06 106 CYS A N 1
ATOM 804 C CA . CYS A 1 106 ? 10.711 -9.695 -6.211 1 97.06 106 CYS A CA 1
ATOM 805 C C . CYS A 1 106 ? 11.922 -9.812 -5.293 1 97.06 106 CYS A C 1
ATOM 807 O O . CYS A 1 106 ? 12.422 -10.914 -5.051 1 97.06 106 CYS A O 1
ATOM 809 N N . GLY A 1 107 ? 12.359 -8.727 -4.727 1 96.62 107 GLY A N 1
ATOM 810 C CA . GLY A 1 107 ? 13.508 -8.711 -3.828 1 96.62 107 GLY A CA 1
ATOM 811 C C . GLY A 1 107 ? 13.297 -9.562 -2.586 1 96.62 107 GLY A C 1
ATOM 812 O O . GLY A 1 107 ? 14.242 -10.188 -2.096 1 96.62 107 GLY A O 1
ATOM 813 N N . ALA A 1 108 ? 12.141 -9.562 -2.021 1 98.19 108 ALA A N 1
ATOM 814 C CA . ALA A 1 108 ? 11.844 -10.367 -0.838 1 98.19 108 ALA A CA 1
ATOM 815 C C . ALA A 1 108 ? 12.031 -11.852 -1.124 1 98.19 108 ALA A C 1
ATOM 817 O O . ALA A 1 108 ? 12.594 -12.586 -0.303 1 98.19 108 ALA A O 1
ATOM 818 N N . MET A 1 109 ? 11.516 -12.328 -2.252 1 98.44 109 MET A N 1
ATOM 819 C CA . MET A 1 109 ? 11.68 -13.727 -2.639 1 98.44 109 MET A CA 1
ATOM 820 C C . MET A 1 109 ? 13.148 -14.062 -2.875 1 98.44 109 MET A C 1
ATOM 822 O O . MET A 1 109 ? 13.617 -15.125 -2.473 1 98.44 109 MET A O 1
ATOM 826 N N . LYS A 1 110 ? 13.859 -13.133 -3.512 1 97.62 110 LYS A N 1
ATOM 827 C CA . LYS A 1 110 ? 15.289 -13.336 -3.709 1 97.62 110 LYS A CA 1
ATOM 828 C C . LYS A 1 110 ? 16.016 -13.438 -2.373 1 97.62 110 LYS A C 1
ATOM 830 O O . LYS A 1 110 ? 16.938 -14.258 -2.215 1 97.62 110 LYS A O 1
ATOM 835 N N . ALA A 1 111 ? 15.609 -12.633 -1.443 1 97.88 111 ALA A N 1
ATOM 836 C CA . ALA A 1 111 ? 16.234 -12.641 -0.126 1 97.88 111 ALA A CA 1
ATOM 837 C C . ALA A 1 111 ? 16 -13.969 0.591 1 97.88 111 ALA A C 1
ATOM 839 O O . ALA A 1 111 ? 16.875 -14.453 1.319 1 97.88 111 ALA A O 1
ATOM 840 N N . LEU A 1 112 ? 14.836 -14.516 0.436 1 97.62 112 LEU A N 1
ATOM 841 C CA . LEU A 1 112 ? 14.555 -15.82 1.03 1 97.62 112 LEU A CA 1
ATOM 842 C C . LEU A 1 112 ? 15.492 -16.891 0.482 1 97.62 112 LEU A C 1
ATOM 844 O O . LEU A 1 112 ? 15.875 -17.812 1.202 1 97.62 112 LEU A O 1
ATOM 848 N N . LEU A 1 113 ? 15.867 -16.781 -0.769 1 97.19 113 LEU A N 1
ATOM 849 C CA . LEU A 1 113 ? 16.75 -17.75 -1.419 1 97.19 113 LEU A CA 1
ATOM 850 C C . LEU A 1 113 ? 18.203 -17.5 -1.038 1 97.19 113 LEU A C 1
ATOM 852 O O . LEU A 1 113 ? 19.062 -18.375 -1.226 1 97.19 113 LEU A O 1
ATOM 856 N N . LYS A 1 114 ? 18.5 -16.281 -0.548 1 96.75 114 LYS A N 1
ATOM 857 C CA . LYS A 1 114 ? 19.828 -15.891 -0.112 1 96.75 114 LYS A CA 1
ATOM 858 C C . LYS A 1 114 ? 19.797 -15.281 1.284 1 96.75 114 LYS A C 1
ATOM 860 O O . LYS A 1 114 ? 20.094 -14.094 1.454 1 96.75 114 LYS A O 1
ATOM 865 N N . PRO A 1 115 ? 19.641 -16.094 2.271 1 95.19 115 PRO A N 1
ATOM 866 C CA . PRO A 1 115 ? 19.375 -15.594 3.623 1 95.19 115 PRO A CA 1
ATOM 867 C C . PRO A 1 115 ? 20.5 -14.719 4.156 1 95.19 115 PRO A C 1
ATOM 869 O O . PRO A 1 115 ? 20.281 -13.859 5.012 1 95.19 115 PRO A O 1
ATOM 872 N N . GLU A 1 116 ? 21.703 -14.867 3.689 1 96.38 116 GLU A N 1
ATOM 873 C CA . GLU A 1 116 ? 22.828 -14.055 4.141 1 96.38 116 GLU A CA 1
ATOM 874 C C . GLU A 1 116 ? 22.625 -12.586 3.781 1 96.38 116 GLU A C 1
ATOM 876 O O . GLU A 1 116 ? 23.172 -11.703 4.438 1 96.38 116 GLU A O 1
ATOM 881 N N . SER A 1 117 ? 21.812 -12.352 2.732 1 95.75 117 SER A N 1
ATOM 882 C CA . SER A 1 117 ? 21.547 -10.977 2.311 1 95.75 117 SER A CA 1
ATOM 883 C C . SER A 1 117 ? 20.734 -10.227 3.359 1 95.75 117 SER A C 1
ATOM 885 O O . SER A 1 117 ? 20.641 -9 3.322 1 95.75 117 SER A O 1
ATOM 887 N N . LEU A 1 118 ? 20.188 -10.922 4.332 1 96.31 118 LEU A N 1
ATOM 888 C CA . LEU A 1 118 ? 19.312 -10.336 5.332 1 96.31 118 LEU A CA 1
ATOM 889 C C . LEU A 1 118 ? 20.062 -10.055 6.629 1 96.31 118 LEU A C 1
ATOM 891 O O . LEU A 1 118 ? 19.5 -9.508 7.574 1 96.31 118 LEU A O 1
ATOM 895 N N . ASN A 1 119 ? 21.328 -10.336 6.695 1 96.62 119 ASN A N 1
ATOM 896 C CA . ASN A 1 119 ? 22.094 -10.234 7.93 1 96.62 119 ASN A CA 1
ATOM 897 C C . ASN A 1 119 ? 22.094 -8.812 8.477 1 96.62 119 ASN A C 1
ATOM 899 O O . ASN A 1 119 ? 22.094 -8.602 9.688 1 96.62 119 ASN A O 1
ATOM 903 N N . ALA A 1 120 ? 22.078 -7.852 7.617 1 96.19 120 ALA A N 1
ATOM 904 C CA . ALA A 1 120 ? 22.125 -6.453 8.039 1 96.19 120 ALA A CA 1
ATOM 905 C C . ALA A 1 120 ? 20.719 -5.844 8.062 1 96.19 120 ALA A C 1
ATOM 907 O O . ALA A 1 120 ? 20.578 -4.625 8.195 1 96.19 120 ALA A O 1
ATOM 908 N N . LEU A 1 121 ? 19.688 -6.688 7.918 1 96.75 121 LEU A N 1
ATOM 909 C CA . LEU A 1 121 ? 18.312 -6.234 7.84 1 96.75 121 LEU A CA 1
ATOM 910 C C . LEU A 1 121 ? 17.422 -7.008 8.82 1 96.75 121 LEU A C 1
ATOM 912 O O . LEU A 1 121 ? 16.531 -7.734 8.406 1 96.75 121 LEU A O 1
ATOM 916 N N . PRO A 1 122 ? 17.641 -6.75 10.117 1 95.12 122 PRO A N 1
ATOM 917 C CA . PRO A 1 122 ? 16.953 -7.574 11.117 1 95.12 122 PRO A CA 1
ATOM 918 C C . PRO A 1 122 ? 15.438 -7.457 11.031 1 95.12 122 PRO A C 1
ATOM 920 O O . PRO A 1 122 ? 14.727 -8.438 11.266 1 95.12 122 PRO A O 1
ATOM 923 N N . THR A 1 123 ? 14.922 -6.305 10.719 1 94.88 123 THR A N 1
ATOM 924 C CA . THR A 1 123 ? 13.477 -6.121 10.664 1 94.88 123 THR A CA 1
ATOM 925 C C . THR A 1 123 ? 12.883 -6.832 9.453 1 94.88 123 THR A C 1
ATOM 927 O O . THR A 1 123 ? 11.836 -7.469 9.555 1 94.88 123 THR A O 1
ATOM 930 N N . VAL A 1 124 ? 13.555 -6.727 8.297 1 96.69 124 VAL A N 1
ATOM 931 C CA . VAL A 1 124 ? 13.117 -7.43 7.098 1 96.69 124 VAL A CA 1
ATOM 932 C C . VAL A 1 124 ? 13.195 -8.938 7.324 1 96.69 124 VAL A C 1
ATOM 934 O O . VAL A 1 124 ? 12.289 -9.68 6.938 1 96.69 124 VAL A O 1
ATOM 937 N N . LYS A 1 125 ? 14.312 -9.328 7.934 1 96.25 125 LYS A N 1
ATOM 938 C CA . LYS A 1 125 ? 14.492 -10.742 8.227 1 96.25 125 LYS A CA 1
ATOM 939 C C . LYS A 1 125 ? 13.336 -11.289 9.055 1 96.25 125 LYS A C 1
ATOM 941 O O . LYS A 1 125 ? 12.789 -12.352 8.75 1 96.25 125 LYS A O 1
ATOM 946 N N . SER A 1 126 ? 12.977 -10.578 10.102 1 94.69 126 SER A N 1
ATOM 947 C CA . SER A 1 126 ? 11.867 -10.977 10.953 1 94.69 126 SER A CA 1
ATOM 948 C C . SER A 1 126 ? 10.562 -11.023 10.172 1 94.69 126 SER A C 1
ATOM 950 O O . SER A 1 126 ? 9.773 -11.969 10.32 1 94.69 126 SER A O 1
ATOM 952 N N . TRP A 1 127 ? 10.281 -10.086 9.375 1 95.69 127 TRP A N 1
ATOM 953 C CA . TRP A 1 127 ? 9.055 -9.992 8.586 1 95.69 127 TRP A CA 1
ATOM 954 C C . TRP A 1 127 ? 8.953 -11.156 7.605 1 95.69 127 TRP A C 1
ATOM 956 O O . TRP A 1 127 ? 7.879 -11.734 7.43 1 95.69 127 TRP A O 1
ATOM 966 N N . LEU A 1 128 ? 10.102 -11.57 7.02 1 96.69 128 LEU A N 1
ATOM 967 C CA . LEU A 1 128 ? 10.109 -12.578 5.969 1 96.69 128 LEU A CA 1
ATOM 968 C C . LEU A 1 128 ? 9.906 -13.969 6.555 1 96.69 128 LEU A C 1
ATOM 970 O O . LEU A 1 128 ? 9.703 -14.938 5.816 1 96.69 128 LEU A O 1
ATOM 974 N N . THR A 1 129 ? 9.828 -14.07 7.91 1 95.69 129 THR A N 1
ATOM 975 C CA . THR A 1 129 ? 9.453 -15.344 8.516 1 95.69 129 THR A CA 1
ATOM 976 C C . THR A 1 129 ? 8.055 -15.758 8.078 1 95.69 129 THR A C 1
ATOM 978 O O . THR A 1 129 ? 7.75 -16.953 7.98 1 95.69 129 THR A O 1
ATOM 981 N N . ASN A 1 130 ? 7.262 -14.789 7.727 1 96.25 130 ASN A N 1
ATOM 982 C CA . ASN A 1 130 ? 5.895 -15.039 7.277 1 96.25 130 ASN A CA 1
ATOM 983 C C . ASN A 1 130 ? 5.867 -15.727 5.914 1 96.25 130 ASN A C 1
ATOM 985 O O . ASN A 1 130 ? 4.82 -16.203 5.477 1 96.25 130 ASN A O 1
ATOM 989 N N . ALA A 1 131 ? 7 -15.867 5.254 1 97.5 131 ALA A N 1
ATOM 990 C CA . ALA A 1 131 ? 7.082 -16.5 3.941 1 97.5 131 ALA A CA 1
ATOM 991 C C . ALA A 1 131 ? 7.984 -17.734 3.982 1 97.5 131 ALA A C 1
ATOM 993 O O . ALA A 1 131 ? 8.25 -1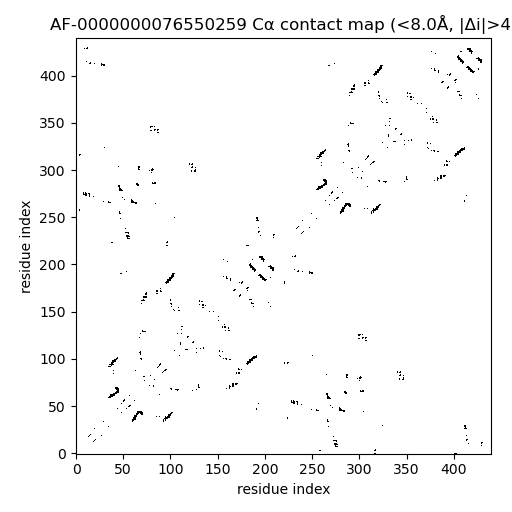8.359 2.949 1 97.5 131 ALA A O 1
ATOM 994 N N . GLN A 1 132 ? 8.453 -18.125 5.145 1 97.12 132 GLN A N 1
ATOM 995 C CA . GLN A 1 132 ? 9.422 -19.219 5.262 1 97.12 132 GLN A CA 1
ATOM 996 C C . GLN A 1 132 ? 8.812 -20.547 4.836 1 97.12 132 GLN A C 1
ATOM 998 O O . GLN A 1 132 ? 9.5 -21.391 4.254 1 97.12 132 GLN A O 1
ATOM 1003 N N . ALA A 1 133 ? 7.566 -20.75 5.211 1 97.69 133 ALA A N 1
ATOM 1004 C CA . ALA A 1 133 ? 6.902 -21.984 4.801 1 97.69 133 ALA A CA 1
ATOM 1005 C C . ALA A 1 133 ? 6.848 -22.094 3.279 1 97.69 133 ALA A C 1
ATOM 1007 O O . ALA A 1 133 ? 6.938 -23.188 2.727 1 97.69 133 ALA A O 1
ATOM 1008 N N . ALA A 1 134 ? 6.664 -20.953 2.604 1 98.06 134 ALA A N 1
ATOM 1009 C CA . ALA A 1 134 ? 6.676 -20.969 1.143 1 98.06 134 ALA A CA 1
ATOM 1010 C C . ALA A 1 134 ? 8.016 -21.453 0.604 1 98.06 134 ALA A C 1
ATOM 1012 O O . ALA A 1 134 ? 8.062 -22.203 -0.375 1 98.06 134 ALA A O 1
ATOM 1013 N N . LEU A 1 135 ? 9.109 -21.016 1.21 1 97.88 135 LEU A N 1
ATOM 1014 C CA . LEU A 1 135 ? 10.438 -21.453 0.809 1 97.88 135 LEU A CA 1
ATOM 1015 C C . LEU A 1 135 ? 10.57 -22.969 0.947 1 97.88 135 LEU A C 1
ATOM 1017 O O . LEU A 1 135 ? 11.07 -23.641 0.041 1 97.88 135 LEU A O 1
ATOM 1021 N N . SER A 1 136 ? 10.117 -23.5 2.043 1 97.69 136 SER A N 1
ATOM 1022 C CA . SER A 1 136 ? 10.18 -24.938 2.281 1 97.69 136 SER A CA 1
ATOM 1023 C C . SER A 1 136 ? 9.391 -25.703 1.225 1 97.69 136 SER A C 1
ATOM 1025 O O . SER A 1 136 ? 9.883 -26.703 0.686 1 97.69 136 SER A O 1
ATOM 1027 N N . VAL A 1 137 ? 8.227 -25.266 0.961 1 97.25 137 VAL A N 1
ATOM 1028 C CA . VAL A 1 137 ? 7.359 -25.922 -0.018 1 97.25 137 VAL A CA 1
ATOM 1029 C C . VAL A 1 137 ? 7.984 -25.812 -1.408 1 97.25 137 VAL A C 1
ATOM 1031 O O . VAL A 1 137 ? 8.047 -26.797 -2.143 1 97.25 137 VAL A O 1
ATOM 1034 N N . ALA A 1 138 ? 8.422 -24.625 -1.767 1 96.69 138 ALA A N 1
ATOM 1035 C CA . ALA A 1 138 ? 9.039 -24.438 -3.074 1 96.69 138 ALA A CA 1
ATOM 1036 C C . ALA A 1 138 ? 10.242 -25.359 -3.26 1 96.69 138 ALA A C 1
ATOM 1038 O O . ALA A 1 138 ? 10.422 -25.938 -4.332 1 96.69 138 ALA A O 1
ATOM 1039 N N . ASN A 1 139 ? 11.055 -25.484 -2.264 1 95.5 139 ASN A N 1
ATOM 1040 C CA . ASN A 1 139 ? 12.227 -26.359 -2.312 1 95.5 139 ASN A CA 1
ATOM 1041 C C . ASN A 1 139 ? 11.828 -27.828 -2.5 1 95.5 139 ASN A C 1
ATOM 1043 O O . ASN A 1 139 ? 12.492 -28.562 -3.223 1 95.5 139 ASN A O 1
ATOM 1047 N N . SER A 1 140 ? 10.797 -28.188 -1.863 1 96.31 140 SER A N 1
ATOM 1048 C CA . SER A 1 140 ? 10.344 -29.578 -1.944 1 96.31 140 SER A CA 1
ATOM 1049 C C . SER A 1 140 ? 9.805 -29.906 -3.334 1 96.31 140 SER A C 1
ATOM 1051 O O . SER A 1 140 ? 9.828 -31.062 -3.76 1 96.31 140 SER A O 1
ATOM 1053 N N . LEU A 1 141 ? 9.312 -28.938 -4.047 1 94.06 141 LEU A N 1
ATOM 1054 C CA . LEU A 1 141 ? 8.703 -29.125 -5.359 1 94.06 141 LEU A CA 1
ATOM 1055 C C . LEU A 1 141 ? 9.734 -28.984 -6.469 1 94.06 141 LEU A C 1
ATOM 1057 O O . LEU A 1 141 ? 9.453 -29.266 -7.633 1 94.06 141 LEU A O 1
ATOM 1061 N N . GLY A 1 142 ? 10.883 -28.547 -6.066 1 91.69 142 GLY A N 1
ATOM 1062 C CA . GLY A 1 142 ? 11.914 -28.281 -7.055 1 91.69 142 GLY A CA 1
ATOM 1063 C C . GLY A 1 142 ? 12.539 -29.531 -7.621 1 91.69 142 GLY A C 1
ATOM 1064 O O . GLY A 1 142 ? 12.422 -30.609 -7.031 1 91.69 142 GLY A O 1
ATOM 1065 N N . THR A 1 143 ? 13.125 -29.344 -8.875 1 91.31 143 THR A N 1
ATOM 1066 C CA . THR A 1 143 ? 13.844 -30.453 -9.508 1 91.31 143 THR A CA 1
ATOM 1067 C C . THR A 1 143 ? 15.344 -30.156 -9.539 1 91.31 143 THR A C 1
ATOM 1069 O O . THR A 1 143 ? 15.766 -29.016 -9.406 1 91.31 143 THR A O 1
ATOM 1072 N N . ALA A 1 144 ? 16.156 -31.172 -9.742 1 89.5 144 ALA A N 1
ATOM 1073 C CA . ALA A 1 144 ? 17.609 -31.062 -9.734 1 89.5 144 ALA A CA 1
ATOM 1074 C C . ALA A 1 144 ? 18.109 -30.172 -10.867 1 89.5 144 ALA A C 1
ATOM 1076 O O . ALA A 1 144 ? 19.125 -29.484 -10.742 1 89.5 144 ALA A O 1
ATOM 1077 N N . ASN A 1 145 ? 17.391 -30.047 -11.938 1 93.5 145 ASN A N 1
ATOM 1078 C CA . ASN A 1 145 ? 17.844 -29.312 -13.117 1 93.5 145 ASN A CA 1
ATOM 1079 C C . ASN A 1 145 ? 17.172 -27.953 -13.219 1 93.5 145 ASN A C 1
ATOM 1081 O O . ASN A 1 145 ? 17.297 -27.281 -14.242 1 93.5 145 ASN A O 1
ATOM 1085 N N . GLU A 1 146 ? 16.594 -27.516 -12.164 1 93.94 146 GLU A N 1
ATOM 1086 C CA . GLU A 1 146 ? 15.883 -26.25 -12.219 1 93.94 146 GLU A CA 1
ATOM 1087 C C . GLU A 1 146 ? 16.859 -25.062 -12.234 1 93.94 146 GLU A C 1
ATOM 1089 O O . GLU A 1 146 ? 17.859 -25.078 -11.516 1 93.94 146 GLU A O 1
ATOM 1094 N N . THR A 1 147 ? 16.594 -24.062 -13.125 1 95.75 147 THR A N 1
ATOM 1095 C CA . THR A 1 147 ? 17.391 -22.844 -13.156 1 95.75 147 THR A CA 1
ATOM 1096 C C . THR A 1 147 ? 17.031 -21.922 -12 1 95.75 147 THR A C 1
ATOM 1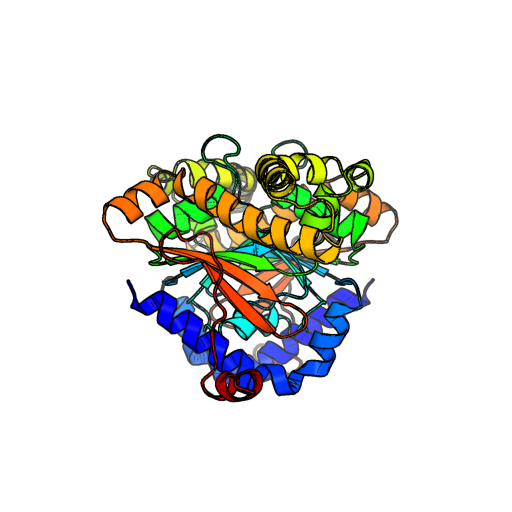098 O O . THR A 1 147 ? 15.953 -22.062 -11.414 1 95.75 147 THR A O 1
ATOM 1101 N N . PRO A 1 148 ? 17.906 -21 -11.664 1 94.75 148 PRO A N 1
ATOM 1102 C CA . PRO A 1 148 ? 17.562 -20.016 -10.625 1 94.75 148 PRO A CA 1
ATOM 1103 C C . PRO A 1 148 ? 16.297 -19.234 -10.938 1 94.75 148 PRO A C 1
ATOM 1105 O O . PRO A 1 148 ? 15.508 -18.938 -10.039 1 94.75 148 PRO A O 1
ATOM 1108 N N . THR A 1 149 ? 16.078 -18.953 -12.148 1 94.81 149 THR A N 1
ATOM 1109 C CA . THR A 1 149 ? 14.898 -18.219 -12.578 1 94.81 149 THR A CA 1
ATOM 1110 C C . THR A 1 149 ? 13.633 -19.031 -12.344 1 94.81 149 THR A C 1
ATOM 1112 O O . THR A 1 149 ? 12.617 -18.5 -11.906 1 94.81 149 THR A O 1
ATOM 1115 N N . GLU A 1 150 ? 13.719 -20.281 -12.672 1 96.25 150 GLU A N 1
ATOM 1116 C CA . GLU A 1 150 ? 12.586 -21.172 -12.453 1 96.25 150 GLU A CA 1
ATOM 1117 C C . GLU A 1 150 ? 12.281 -21.328 -10.969 1 96.25 150 GLU A C 1
ATOM 1119 O O . GLU A 1 150 ? 11.117 -21.375 -10.57 1 96.25 150 GLU A O 1
ATOM 1124 N N . ARG A 1 151 ? 13.344 -21.469 -10.234 1 97 151 ARG A N 1
ATOM 1125 C CA . ARG A 1 151 ? 13.188 -21.578 -8.789 1 97 151 ARG A CA 1
ATOM 1126 C C . ARG A 1 151 ? 12.523 -20.344 -8.203 1 97 151 ARG A C 1
ATOM 1128 O O . ARG A 1 151 ? 11.625 -20.453 -7.367 1 97 151 ARG A O 1
ATOM 1135 N N . LEU A 1 152 ? 12.977 -19.172 -8.609 1 97.56 152 LEU A N 1
ATOM 1136 C CA . LEU A 1 152 ? 12.398 -17.922 -8.141 1 97.56 152 LEU A CA 1
ATOM 1137 C C . LEU A 1 152 ? 10.93 -17.812 -8.547 1 97.56 152 LEU A C 1
ATOM 1139 O O . LEU A 1 152 ? 10.094 -17.359 -7.758 1 97.56 152 LEU A O 1
ATOM 1143 N N . LYS A 1 153 ? 10.633 -18.188 -9.75 1 97.31 153 LYS A N 1
ATOM 1144 C CA . LYS A 1 153 ? 9.25 -18.188 -10.227 1 97.31 153 LYS A CA 1
ATOM 1145 C C . LYS A 1 153 ? 8.367 -19.094 -9.367 1 97.31 153 LYS A C 1
ATOM 1147 O O . LYS A 1 153 ? 7.281 -18.688 -8.953 1 97.31 153 LYS A O 1
ATOM 1152 N N . ARG A 1 154 ? 8.836 -20.25 -9.109 1 97.62 154 ARG A N 1
ATOM 1153 C CA . ARG A 1 154 ? 8.086 -21.203 -8.289 1 97.62 154 ARG A CA 1
ATOM 1154 C C . ARG A 1 154 ? 7.859 -20.641 -6.883 1 97.62 154 ARG A C 1
ATOM 1156 O O . ARG A 1 154 ? 6.746 -20.703 -6.359 1 97.62 154 ARG A O 1
ATOM 1163 N N . LEU A 1 155 ? 8.922 -20.141 -6.305 1 98.5 155 LEU A N 1
ATOM 1164 C CA . LEU A 1 155 ? 8.812 -19.594 -4.961 1 98.5 155 LEU A CA 1
ATOM 1165 C C . LEU A 1 155 ? 7.797 -18.453 -4.93 1 98.5 155 LEU A C 1
ATOM 1167 O O . LEU A 1 155 ? 7.008 -18.344 -3.984 1 98.5 155 LEU A O 1
ATOM 1171 N N . THR A 1 156 ? 7.82 -17.578 -5.918 1 98.69 156 THR A N 1
ATOM 1172 C CA . THR A 1 156 ? 6.887 -16.453 -6.012 1 98.69 156 THR A CA 1
ATOM 1173 C C . THR A 1 156 ? 5.445 -16.953 -6.039 1 98.69 156 THR A C 1
ATOM 1175 O O . THR A 1 156 ? 4.598 -16.453 -5.297 1 98.69 156 THR A O 1
ATOM 1178 N N . GLU A 1 157 ? 5.199 -17.953 -6.867 1 98.56 157 GLU A N 1
ATOM 1179 C CA . GLU A 1 157 ? 3.857 -18.516 -6.977 1 98.56 157 GLU A CA 1
ATOM 1180 C C . GLU A 1 157 ? 3.438 -19.188 -5.672 1 98.56 157 GLU A C 1
ATOM 1182 O O . GLU A 1 157 ? 2.318 -18.984 -5.195 1 98.56 157 GLU A O 1
ATOM 1187 N N . VAL A 1 158 ? 4.324 -19.969 -5.094 1 98.38 158 VAL A N 1
ATOM 1188 C CA . VAL A 1 158 ? 4.02 -20.703 -3.867 1 98.38 158 VAL A CA 1
ATOM 1189 C C . VAL A 1 158 ? 3.777 -19.703 -2.729 1 98.38 158 VAL A C 1
ATOM 1191 O O . VAL A 1 158 ? 2.916 -19.938 -1.875 1 98.38 158 VAL A O 1
ATOM 1194 N N . ASN A 1 159 ? 4.555 -18.641 -2.717 1 98.69 159 ASN A N 1
ATOM 1195 C CA . ASN A 1 159 ? 4.328 -17.625 -1.687 1 98.69 159 ASN A CA 1
ATOM 1196 C C . ASN A 1 159 ? 2.939 -17 -1.803 1 98.69 159 ASN A C 1
ATOM 1198 O O . ASN A 1 159 ? 2.256 -16.812 -0.796 1 98.69 159 ASN A O 1
ATOM 1202 N N . VAL A 1 160 ? 2.535 -16.672 -3.004 1 98.75 160 VAL A N 1
ATOM 1203 C CA . VAL A 1 160 ? 1.201 -16.109 -3.201 1 98.75 160 VAL A CA 1
ATOM 1204 C C . VAL A 1 160 ? 0.152 -17.078 -2.652 1 98.75 160 VAL A C 1
ATOM 1206 O O . VAL A 1 160 ? -0.76 -16.656 -1.931 1 98.75 160 VAL A O 1
ATOM 1209 N N . LEU A 1 161 ? 0.28 -18.312 -2.926 1 98.44 161 LEU A N 1
ATOM 1210 C CA . LEU A 1 161 ? -0.671 -19.312 -2.457 1 98.44 161 LEU A CA 1
ATOM 1211 C C . LEU A 1 161 ? -0.644 -19.422 -0.937 1 98.44 161 LEU A C 1
ATOM 1213 O O . LEU A 1 161 ? -1.692 -19.547 -0.301 1 98.44 161 LEU A O 1
ATOM 1217 N N . LEU A 1 162 ? 0.532 -19.406 -0.356 1 97.94 162 LEU A N 1
ATOM 1218 C CA . LEU A 1 162 ? 0.652 -19.453 1.098 1 97.94 162 LEU A CA 1
ATOM 1219 C C . LEU A 1 162 ? -0.052 -18.25 1.735 1 97.94 162 LEU A C 1
ATOM 1221 O O . LEU A 1 162 ? -0.757 -18.406 2.736 1 97.94 162 LEU A O 1
ATOM 1225 N N . GLN A 1 163 ? 0.207 -17.078 1.175 1 97.94 163 GLN A N 1
ATOM 1226 C CA . GLN A 1 163 ? -0.401 -15.875 1.743 1 97.94 163 GLN A CA 1
ATOM 1227 C C . GLN A 1 163 ? -1.921 -15.914 1.623 1 97.94 163 GLN A C 1
ATOM 1229 O O . GLN A 1 163 ? -2.633 -15.414 2.496 1 97.94 163 GLN A O 1
ATOM 1234 N N . LEU A 1 164 ? -2.445 -16.516 0.566 1 97.75 164 LEU A N 1
ATOM 1235 C CA . LEU A 1 164 ? -3.883 -16.75 0.46 1 97.75 164 LEU A CA 1
ATOM 1236 C C . LEU A 1 164 ? -4.375 -17.641 1.59 1 97.75 164 LEU A C 1
ATOM 1238 O O . LEU A 1 164 ? -5.453 -17.422 2.141 1 97.75 164 LEU A O 1
ATOM 1242 N N . GLN A 1 165 ? -3.623 -18.672 1.889 1 96.94 165 GLN A N 1
ATOM 1243 C CA . GLN A 1 165 ? -3.98 -19.547 3 1 96.94 165 GLN A CA 1
ATOM 1244 C C . GLN A 1 165 ? -3.998 -18.781 4.32 1 96.94 165 GLN A C 1
ATOM 1246 O O . GLN A 1 165 ? -4.918 -18.938 5.125 1 96.94 165 GLN A O 1
ATOM 1251 N N . HIS A 1 166 ? -2.941 -17.984 4.52 1 97.19 166 HIS A N 1
ATOM 1252 C CA . HIS A 1 166 ? -2.91 -17.156 5.711 1 97.19 166 HIS A CA 1
ATOM 1253 C C . HIS A 1 166 ? -4.137 -16.25 5.781 1 97.19 166 HIS A C 1
ATOM 1255 O O . HIS A 1 166 ? -4.754 -16.109 6.84 1 97.19 166 HIS A O 1
ATOM 1261 N N . LEU A 1 167 ? -4.426 -15.617 4.648 1 97.5 167 LEU A N 1
ATOM 1262 C CA . LEU A 1 167 ? -5.562 -14.703 4.547 1 97.5 167 LEU A CA 1
ATOM 1263 C C . LEU A 1 167 ? -6.848 -15.391 5.008 1 97.5 167 LEU A C 1
ATOM 1265 O O . LEU A 1 167 ? -7.664 -14.781 5.699 1 97.5 167 LEU A O 1
ATOM 1269 N N . GLN A 1 168 ? -7.016 -16.594 4.715 1 97 168 GLN A N 1
ATOM 1270 C CA . GLN A 1 168 ? -8.242 -17.328 4.996 1 97 168 GLN A CA 1
ATOM 1271 C C . GLN A 1 168 ? -8.32 -17.719 6.469 1 97 168 GLN A C 1
ATOM 1273 O O . GLN A 1 168 ? -9.367 -18.188 6.938 1 97 168 GLN A O 1
ATOM 1278 N N . THR A 1 169 ? -7.238 -17.578 7.262 1 96.88 169 THR A N 1
ATOM 1279 C CA . THR A 1 169 ? -7.277 -17.828 8.695 1 96.88 169 THR A CA 1
ATOM 1280 C C . THR A 1 169 ? -7.879 -16.641 9.445 1 96.88 169 THR A C 1
ATOM 1282 O O . THR A 1 169 ? -8.227 -16.766 10.625 1 96.88 169 THR A O 1
ATOM 1285 N N . HIS A 1 170 ? -7.93 -15.5 8.812 1 97.25 170 HIS A N 1
ATOM 1286 C CA . HIS A 1 170 ? -8.539 -14.328 9.445 1 97.25 170 HIS A CA 1
ATOM 1287 C C . HIS A 1 170 ? -10.039 -14.516 9.609 1 97.25 170 HIS A C 1
ATOM 1289 O O . HIS A 1 170 ? -10.75 -14.805 8.648 1 97.25 170 HIS A O 1
ATOM 1295 N N . PRO A 1 171 ? -10.602 -14.258 10.797 1 96.94 171 PRO A N 1
ATOM 1296 C CA . PRO A 1 171 ? -12.016 -14.531 11.055 1 96.94 171 PRO A CA 1
ATOM 1297 C C . PRO A 1 171 ? -12.945 -13.797 10.102 1 96.94 171 PRO A C 1
ATOM 1299 O O . PRO A 1 171 ? -13.938 -14.359 9.633 1 96.94 171 PRO A O 1
ATOM 1302 N N . SER A 1 172 ? -12.617 -12.562 9.82 1 97.69 172 SER A N 1
ATOM 1303 C CA . SER A 1 172 ? -13.461 -11.781 8.922 1 97.69 172 SER A CA 1
ATOM 1304 C C . SER A 1 172 ? -13.516 -12.414 7.531 1 97.69 172 SER A C 1
ATOM 1306 O O . SER A 1 172 ? -14.578 -12.469 6.914 1 97.69 172 SER A O 1
ATOM 1308 N N . VAL A 1 173 ? -12.383 -12.938 7.062 1 98.12 173 VAL A N 1
ATOM 1309 C CA . VAL A 1 173 ? -12.289 -13.531 5.73 1 98.12 173 VAL A CA 1
ATOM 1310 C C . VAL A 1 173 ? -12.969 -14.898 5.727 1 98.12 173 VAL A C 1
ATOM 1312 O O . VAL A 1 173 ? -13.805 -15.18 4.863 1 98.12 173 VAL A O 1
ATOM 1315 N N . ALA A 1 174 ? -12.617 -15.703 6.691 1 97.75 174 ALA A N 1
ATOM 1316 C CA . ALA A 1 174 ? -13.203 -17.047 6.801 1 97.75 174 ALA A CA 1
ATOM 1317 C C . ALA A 1 174 ? -14.719 -16.969 6.855 1 97.75 174 ALA A C 1
ATOM 1319 O O . ALA A 1 174 ? -15.414 -17.703 6.141 1 97.75 174 ALA A O 1
ATOM 1320 N N . GLY A 1 175 ? -15.266 -16.109 7.711 1 98.12 175 GLY A N 1
ATOM 1321 C CA . GLY A 1 175 ? -16.703 -15.953 7.848 1 98.12 175 GLY A CA 1
ATOM 1322 C C . GLY A 1 175 ? -17.375 -15.484 6.57 1 98.12 175 GLY A C 1
ATOM 1323 O O . GLY A 1 175 ? -18.391 -16.047 6.16 1 98.12 175 GLY A O 1
ATOM 1324 N N . ALA A 1 176 ? -16.797 -14.484 5.953 1 98.12 176 ALA A N 1
ATOM 1325 C CA . ALA A 1 176 ? -17.391 -13.922 4.738 1 98.12 176 ALA A CA 1
ATOM 1326 C C . ALA A 1 176 ? -17.375 -14.953 3.607 1 98.12 176 ALA A C 1
ATOM 1328 O O . ALA A 1 176 ? -18.328 -15.031 2.826 1 98.12 176 ALA A O 1
ATOM 1329 N N . MET A 1 177 ? -16.297 -15.703 3.471 1 96.88 177 MET A N 1
ATOM 1330 C CA . MET A 1 177 ? -16.219 -16.75 2.449 1 96.88 177 MET A CA 1
ATOM 1331 C C . MET A 1 177 ? -17.266 -17.844 2.711 1 96.88 177 MET A C 1
ATOM 1333 O O . MET A 1 177 ? -17.922 -18.312 1.784 1 96.88 177 MET A O 1
ATOM 1337 N N . ALA A 1 178 ? -17.422 -18.203 3.98 1 97.69 178 ALA A N 1
ATOM 1338 C CA . ALA A 1 178 ? -18.391 -19.234 4.355 1 97.69 178 ALA A CA 1
ATOM 1339 C C . ALA A 1 178 ? -19.812 -18.797 4 1 97.69 178 ALA A C 1
ATOM 1341 O O . ALA A 1 178 ? -20.656 -19.641 3.637 1 97.69 178 ALA A O 1
ATOM 1342 N N . ARG A 1 179 ? -20.078 -17.531 4.023 1 97.81 179 ARG A N 1
ATOM 1343 C CA . ARG A 1 179 ? -21.406 -16.984 3.734 1 97.81 179 ARG A CA 1
ATOM 1344 C C . ARG A 1 179 ? -21.562 -16.703 2.244 1 97.81 179 ARG A C 1
ATOM 1346 O O . ARG A 1 179 ? -22.594 -16.188 1.812 1 97.81 179 ARG A O 1
ATOM 1353 N N . GLY A 1 180 ? -20.531 -16.906 1.48 1 96.5 180 GLY A N 1
ATOM 1354 C CA . GLY A 1 180 ? -20.578 -16.672 0.045 1 96.5 180 GLY A CA 1
ATOM 1355 C C . GLY A 1 180 ? -20.516 -15.203 -0.325 1 96.5 180 GLY A C 1
ATOM 1356 O O . GLY A 1 180 ? -20.953 -14.812 -1.405 1 96.5 180 GLY A O 1
ATOM 1357 N N . GLU A 1 181 ? -19.922 -14.383 0.554 1 97.38 181 GLU A N 1
ATOM 1358 C CA . GLU A 1 181 ? -19.906 -12.938 0.365 1 97.38 181 GLU A CA 1
ATOM 1359 C C . GLU A 1 18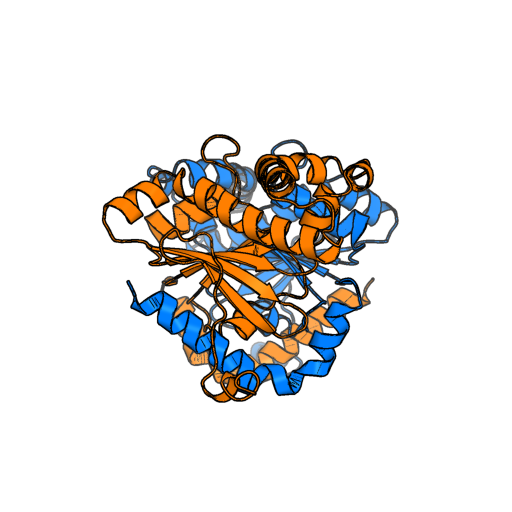1 ? -18.547 -12.461 -0.122 1 97.38 181 GLU A C 1
ATOM 1361 O O . GLU A 1 181 ? -18.375 -11.289 -0.493 1 97.38 181 GLU A O 1
ATOM 1366 N N . LEU A 1 182 ? -17.562 -13.344 -0.169 1 97.19 182 LEU A N 1
ATOM 1367 C CA . LEU A 1 182 ? -16.188 -12.969 -0.483 1 97.19 182 LEU A CA 1
ATOM 1368 C C . LEU A 1 182 ? -15.492 -14.086 -1.261 1 97.19 182 LEU A C 1
ATOM 1370 O O . LEU A 1 182 ? -15.625 -15.258 -0.923 1 97.19 182 LEU A O 1
ATOM 1374 N N . THR A 1 183 ? -14.812 -13.695 -2.326 1 97.12 183 THR A N 1
ATOM 1375 C CA . THR A 1 183 ? -13.93 -14.602 -3.051 1 97.12 183 THR A CA 1
ATOM 1376 C C . THR A 1 183 ? -12.484 -14.102 -2.99 1 97.12 183 THR A C 1
ATOM 1378 O O . THR A 1 183 ? -12.234 -12.945 -2.643 1 97.12 183 THR A O 1
ATOM 1381 N N . VAL A 1 184 ? -11.562 -14.961 -3.227 1 97.38 184 VAL A N 1
ATOM 1382 C CA . VAL A 1 184 ? -10.148 -14.594 -3.18 1 97.38 184 VAL A CA 1
ATOM 1383 C C . VAL A 1 184 ? -9.43 -15.164 -4.398 1 97.38 184 VAL A C 1
ATOM 1385 O O . VAL A 1 184 ? -9.859 -16.172 -4.965 1 97.38 184 VAL A O 1
ATOM 1388 N N . SER A 1 185 ? -8.398 -14.547 -4.852 1 97.81 185 SER A N 1
ATOM 1389 C CA . SER A 1 185 ? -7.551 -15.055 -5.922 1 97.81 185 SER A CA 1
ATOM 1390 C C . SER A 1 185 ? -6.098 -14.625 -5.734 1 97.81 185 SER A C 1
ATOM 1392 O O . SER A 1 185 ? -5.828 -13.602 -5.105 1 97.81 185 SER A O 1
ATOM 1394 N N . GLY A 1 186 ? -5.188 -15.438 -6.203 1 98.44 186 GLY A N 1
ATOM 1395 C CA . GLY A 1 186 ? -3.766 -15.133 -6.25 1 98.44 186 GLY A CA 1
ATOM 1396 C C . GLY A 1 186 ? -3.295 -14.695 -7.625 1 98.44 186 GLY A C 1
ATOM 1397 O O . GLY A 1 186 ? -3.711 -15.266 -8.641 1 98.44 186 GLY A O 1
ATOM 1398 N N . TRP A 1 187 ? -2.498 -13.648 -7.645 1 98.62 187 TRP A N 1
ATOM 1399 C CA . TRP A 1 187 ? -1.988 -13.094 -8.891 1 98.62 187 TRP A CA 1
ATOM 1400 C C . TRP A 1 187 ? -0.463 -13.07 -8.898 1 98.62 187 TRP A C 1
ATOM 1402 O O . TRP A 1 187 ? 0.165 -12.914 -7.848 1 98.62 187 TRP A O 1
ATOM 1412 N N . VAL A 1 188 ? 0.09 -13.281 -10.031 1 98.62 188 VAL A N 1
ATOM 1413 C CA . VAL A 1 188 ? 1.494 -12.961 -10.266 1 98.62 188 VAL A CA 1
ATOM 1414 C C . VAL A 1 188 ? 1.615 -11.992 -11.445 1 98.62 188 VAL A C 1
ATOM 1416 O O . VAL A 1 188 ? 1.202 -12.312 -12.562 1 98.62 188 VAL A O 1
ATOM 1419 N N .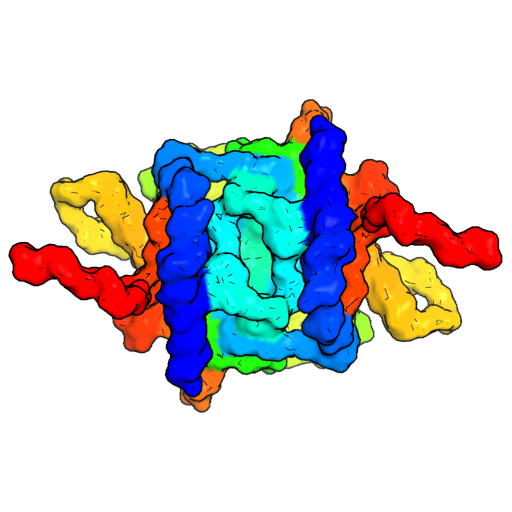 TYR A 1 189 ? 2.127 -10.852 -11.172 1 97.94 189 TYR A N 1
ATOM 1420 C CA . TYR A 1 189 ? 2.344 -9.797 -12.156 1 97.94 189 TYR A CA 1
ATOM 1421 C C . TYR A 1 189 ? 3.768 -9.844 -12.695 1 97.94 189 TYR A C 1
ATOM 1423 O O . TYR A 1 189 ? 4.73 -9.82 -11.922 1 97.94 189 TYR A O 1
ATOM 1431 N N . ASP A 1 190 ? 3.92 -9.938 -14.008 1 96.69 190 ASP A N 1
ATOM 1432 C CA . ASP A 1 190 ? 5.23 -9.836 -14.648 1 96.69 190 ASP A CA 1
ATOM 1433 C C . ASP A 1 190 ? 5.586 -8.383 -14.938 1 96.69 190 ASP A C 1
ATOM 1435 O O . ASP A 1 190 ? 5.059 -7.785 -15.875 1 96.69 190 ASP A O 1
ATOM 1439 N N . ILE A 1 191 ? 6.508 -7.844 -14.219 1 93 191 ILE A N 1
ATOM 1440 C CA . ILE A 1 191 ? 6.816 -6.418 -14.273 1 93 191 ILE A CA 1
ATOM 1441 C C . ILE A 1 191 ? 7.398 -6.074 -15.641 1 93 191 ILE A C 1
ATOM 1443 O O . ILE A 1 191 ? 7.273 -4.938 -16.109 1 93 191 ILE A O 1
ATOM 1447 N N . GLY A 1 192 ? 8.031 -7.004 -16.375 1 92.19 192 GLY A N 1
ATOM 1448 C CA . GLY A 1 192 ? 8.664 -6.758 -17.672 1 92.19 192 GLY A CA 1
ATOM 1449 C C . GLY A 1 192 ? 7.684 -6.773 -18.828 1 92.19 192 GLY A C 1
ATOM 1450 O O . GLY A 1 192 ? 7.73 -5.902 -19.703 1 92.19 192 GLY A O 1
ATOM 1451 N N . THR A 1 193 ? 6.703 -7.68 -18.781 1 91.75 193 THR A N 1
ATOM 1452 C CA . THR A 1 193 ? 5.84 -7.887 -19.938 1 91.75 193 THR A CA 1
ATOM 1453 C C . THR A 1 193 ? 4.445 -7.316 -19.688 1 91.75 193 THR A C 1
ATOM 1455 O O . THR A 1 193 ? 3.658 -7.152 -20.609 1 91.75 193 THR A O 1
ATOM 1458 N N . GLY A 1 194 ? 4.125 -7.078 -18.406 1 92.81 194 GLY A N 1
ATOM 1459 C CA . GLY A 1 194 ? 2.785 -6.633 -18.062 1 92.81 194 GLY A CA 1
ATOM 1460 C C . GLY A 1 194 ? 1.783 -7.766 -17.969 1 92.81 194 GLY A C 1
ATOM 1461 O O . GLY A 1 194 ? 0.611 -7.543 -17.656 1 92.81 194 GLY A O 1
ATOM 1462 N N . GLU A 1 195 ? 2.211 -8.984 -18.156 1 95.25 195 GLU A N 1
ATOM 1463 C CA . GLU A 1 195 ? 1.33 -10.141 -18.062 1 95.25 195 GLU A CA 1
ATOM 1464 C C . GLU A 1 195 ? 0.931 -10.422 -16.609 1 95.25 195 GLU A C 1
ATOM 1466 O O . GLU A 1 195 ? 1.739 -10.25 -15.695 1 95.25 195 GLU A O 1
ATOM 1471 N N . VAL A 1 196 ? -0.319 -10.836 -16.453 1 97.69 196 VAL A N 1
ATOM 1472 C CA . VAL A 1 196 ? -0.81 -11.273 -15.148 1 97.69 196 VAL A CA 1
ATOM 1473 C C . VAL A 1 196 ? -1.329 -12.703 -15.234 1 97.69 196 VAL A C 1
ATOM 1475 O O . VAL A 1 196 ? -2.082 -13.039 -16.156 1 97.69 196 VAL A O 1
ATOM 1478 N N . ARG A 1 197 ? -0.88 -13.516 -14.367 1 98.06 197 ARG A N 1
ATOM 1479 C CA . ARG A 1 197 ? -1.415 -14.867 -14.203 1 98.06 197 ARG A CA 1
ATOM 1480 C C . ARG A 1 197 ? -2.197 -14.984 -12.898 1 98.06 197 ARG A C 1
ATOM 1482 O O . ARG A 1 197 ? -1.813 -14.406 -11.883 1 98.06 197 ARG A O 1
ATOM 1489 N N . ILE A 1 198 ? -3.307 -15.781 -12.977 1 98 198 ILE A N 1
ATOM 1490 C CA . ILE A 1 198 ? -4.223 -15.781 -11.844 1 98 198 ILE A CA 1
ATOM 1491 C C . ILE A 1 198 ? -4.496 -17.219 -11.406 1 98 198 ILE A C 1
ATOM 1493 O O . ILE A 1 198 ? -4.691 -18.109 -12.25 1 98 198 ILE A O 1
ATOM 1497 N N . SER A 1 199 ? -4.34 -17.469 -10.133 1 97.44 199 SER A N 1
ATOM 1498 C CA . SER A 1 199 ? -4.863 -18.672 -9.484 1 97.44 199 SER A CA 1
ATOM 1499 C C . SER A 1 199 ? -6.227 -18.406 -8.852 1 97.44 199 SER A C 1
ATOM 1501 O O . SER A 1 199 ? -6.352 -17.531 -7.977 1 97.44 199 SER A O 1
ATOM 1503 N N . GLU A 1 200 ? -7.211 -19.141 -9.242 1 90.31 200 GLU A N 1
ATOM 1504 C CA . GLU A 1 200 ? -8.578 -18.938 -8.789 1 90.31 200 GLU A CA 1
ATOM 1505 C C . GLU A 1 200 ? -9.172 -20.203 -8.188 1 90.31 200 GLU A C 1
ATOM 1507 O O . GLU A 1 200 ? -8.695 -21.312 -8.477 1 90.31 200 GLU A O 1
ATOM 1512 N N . ASN A 1 201 ? -10.172 -20.062 -7.379 1 80.44 201 ASN A N 1
ATOM 1513 C CA . ASN A 1 201 ? -11.016 -21.156 -6.926 1 80.44 201 ASN A CA 1
ATOM 1514 C C . ASN A 1 201 ? -10.203 -22.234 -6.219 1 80.44 201 ASN A C 1
ATOM 1516 O O . ASN A 1 201 ? -10.406 -23.422 -6.449 1 80.44 201 ASN A O 1
ATOM 1520 N N . GLY A 1 202 ? -9.172 -21.781 -5.57 1 79.62 202 GLY A N 1
ATOM 1521 C CA . GLY A 1 202 ? -8.414 -22.734 -4.785 1 79.62 202 GLY A CA 1
ATOM 1522 C C . GLY A 1 202 ? -7.418 -23.531 -5.613 1 79.62 202 GLY A C 1
ATOM 1523 O O . GLY A 1 202 ? -6.73 -24.406 -5.094 1 79.62 202 GLY A O 1
ATOM 1524 N N . GLU A 1 203 ? -7.297 -23.219 -6.828 1 87 203 GLU A N 1
ATOM 1525 C CA . GLU A 1 203 ? -6.332 -23.906 -7.688 1 87 203 GLU A CA 1
ATOM 1526 C C . GLU A 1 203 ? -4.902 -23.484 -7.359 1 87 203 GLU A C 1
ATOM 1528 O O . GLU A 1 203 ? -4.664 -22.344 -6.965 1 87 203 GLU A O 1
ATOM 1533 N N . ARG A 1 204 ? -4.055 -24.422 -7.605 1 90.75 204 ARG A N 1
ATOM 1534 C CA . ARG A 1 204 ? -2.639 -24.125 -7.414 1 90.75 204 ARG A CA 1
ATOM 1535 C C . ARG A 1 204 ? -2.023 -23.547 -8.688 1 90.75 204 ARG A C 1
ATOM 1537 O O . ARG A 1 204 ? -1.07 -22.766 -8.617 1 90.75 204 ARG A O 1
ATOM 1544 N N . ALA A 1 205 ? -2.592 -23.922 -9.797 1 94.12 205 ALA A N 1
ATOM 1545 C CA . ALA A 1 205 ? -2.047 -23.484 -11.078 1 94.12 205 ALA A CA 1
ATOM 1546 C C . ALA A 1 205 ? -2.436 -22.031 -11.375 1 94.12 205 ALA A C 1
ATOM 1548 O O . ALA A 1 205 ? -3.547 -21.609 -11.047 1 94.12 205 ALA A O 1
ATOM 1549 N N . PHE A 1 206 ? -1.531 -21.312 -11.945 1 97.31 206 PHE A N 1
ATOM 1550 C CA . PHE A 1 206 ? -1.773 -19.953 -12.398 1 97.31 206 PHE A CA 1
ATOM 1551 C C . PHE A 1 206 ? -2.033 -19.922 -13.906 1 97.31 206 PHE A C 1
ATOM 1553 O O . PHE A 1 206 ? -1.322 -20.562 -14.68 1 97.31 206 PHE A O 1
ATOM 1560 N N . HIS A 1 207 ? -3.039 -19.156 -14.344 1 96.06 207 HIS A N 1
ATOM 1561 C CA . HIS A 1 207 ? -3.385 -19.031 -15.758 1 96.06 207 HIS A CA 1
ATOM 1562 C C . HIS A 1 207 ? -3.307 -17.578 -16.219 1 96.06 207 HIS A C 1
ATOM 1564 O O . HIS A 1 207 ? -3.734 -16.672 -15.492 1 96.06 207 HIS A O 1
ATOM 1570 N N . PRO A 1 208 ? -2.773 -17.344 -17.391 1 96.19 208 PRO A N 1
ATOM 1571 C CA . PRO A 1 208 ? -2.67 -15.961 -17.875 1 96.19 208 PRO A CA 1
ATOM 1572 C C . PRO A 1 208 ? -4.031 -15.344 -18.203 1 96.19 208 PRO A C 1
ATOM 1574 O O . PRO A 1 208 ? -4.93 -16.047 -18.672 1 96.19 208 PRO A O 1
ATOM 1577 N N . VAL A 1 209 ? -4.188 -14.07 -17.891 1 95.19 209 VAL A N 1
ATOM 1578 C CA . VAL A 1 209 ? -5.328 -13.312 -18.391 1 95.19 209 VAL A CA 1
ATOM 1579 C C . VAL A 1 209 ? -5.133 -13.008 -19.875 1 95.19 209 VAL A C 1
ATOM 1581 O O . VAL A 1 209 ? -4.301 -12.18 -20.234 1 95.19 209 VAL A O 1
ATOM 1584 N N . THR A 1 210 ? -5.801 -13.719 -20.719 1 86.06 210 THR A N 1
ATOM 1585 C CA . THR A 1 210 ? -5.547 -13.688 -22.141 1 86.06 210 THR A CA 1
ATOM 1586 C C . THR A 1 210 ? -6.277 -12.516 -22.797 1 86.06 210 THR A C 1
ATOM 1588 O O . THR A 1 210 ? -7.363 -12.133 -22.359 1 86.06 210 THR A O 1
ATOM 1591 N N . VAL A 1 211 ? -5.59 -11.969 -23.578 1 72.94 211 VAL A N 1
ATOM 1592 C CA . VAL A 1 211 ? -6.16 -10.945 -24.453 1 72.94 211 VAL A CA 1
ATOM 1593 C C . VAL A 1 211 ? -6.492 -11.555 -25.812 1 72.94 211 VAL A C 1
ATOM 1595 O O . VAL A 1 211 ? -5.836 -12.5 -26.25 1 72.94 211 VAL A O 1
ATOM 1598 N N . GLU A 1 212 ? -7.758 -11.633 -26.391 1 61.38 212 GLU A N 1
ATOM 1599 C CA . GLU A 1 212 ? -8.133 -12.211 -27.672 1 61.38 212 GLU A CA 1
ATOM 1600 C C . GLU A 1 212 ? -6.949 -12.227 -28.641 1 61.38 212 GLU A C 1
ATOM 1602 O O . GLU A 1 212 ? -6.754 -13.203 -29.375 1 61.38 212 GLU A O 1
ATOM 1607 N N . GLY A 1 213 ? -6.133 -11.367 -28.812 1 51.19 213 GLY A N 1
ATOM 1608 C CA . GLY A 1 213 ? -5.031 -11.367 -29.766 1 51.19 213 GLY A CA 1
ATOM 1609 C C . GLY A 1 213 ? -3.857 -12.219 -29.312 1 51.19 213 GLY A C 1
ATOM 1610 O O . GLY A 1 213 ? -2.826 -12.273 -29.984 1 51.19 213 GLY A O 1
ATOM 1611 N N . ASP A 1 214 ? -3.842 -12.719 -28.109 1 54.5 214 ASP A N 1
ATOM 1612 C CA . ASP A 1 214 ? -2.779 -13.578 -27.609 1 54.5 214 ASP A CA 1
ATOM 1613 C C . ASP A 1 214 ? -2.832 -14.961 -28.25 1 54.5 214 ASP A C 1
ATOM 1615 O O . ASP A 1 214 ? -2.008 -15.828 -27.953 1 54.5 214 ASP A O 1
ATOM 1619 N N . ARG A 1 215 ? -3.832 -15.672 -28.938 1 40.78 215 ARG A N 1
ATOM 1620 C CA . ARG A 1 215 ? -4.008 -16.984 -29.547 1 40.78 215 ARG A CA 1
ATOM 1621 C C . ARG A 1 215 ? -2.762 -17.391 -30.328 1 40.78 215 ARG A C 1
ATOM 1623 O O . ARG A 1 215 ? -2.355 -18.562 -30.281 1 40.78 215 ARG A O 1
ATOM 1630 N N . VAL A 1 216 ? -2.463 -16.688 -31.547 1 39.12 216 VAL A N 1
ATOM 1631 C CA . VAL A 1 216 ? -2.146 -17.391 -32.781 1 39.12 216 VAL A CA 1
ATOM 1632 C C . VAL A 1 216 ? -0.772 -18.047 -32.656 1 39.12 216 VAL A C 1
ATOM 1634 O O . VAL A 1 216 ? -0.317 -18.719 -33.594 1 39.12 216 VAL A O 1
ATOM 1637 N N . GLY A 1 217 ? 0.17 -17.578 -31.797 1 34.84 217 GLY A N 1
ATOM 1638 C CA . GLY A 1 217 ? 1.397 -18.172 -32.312 1 34.84 217 GLY A CA 1
ATOM 1639 C C . GLY A 1 217 ? 1.506 -19.656 -32.062 1 34.84 217 GLY A C 1
ATOM 1640 O O . GLY A 1 217 ? 2.408 -20.312 -32.562 1 34.84 217 GLY A O 1
ATOM 1641 N N . SER A 1 218 ? 1.069 -20.141 -30.828 1 32.91 218 SER A N 1
ATOM 1642 C CA . SER A 1 218 ? 1.775 -21.406 -30.641 1 32.91 218 SER A CA 1
ATOM 1643 C C . SER A 1 218 ? 1.116 -22.516 -31.438 1 32.91 218 SER A C 1
ATOM 1645 O O . SER A 1 218 ? 1.274 -23.703 -31.125 1 32.91 218 SER A O 1
ATOM 1647 N N . SER A 1 219 ? -0.048 -22.203 -32.062 1 29.25 219 SER A N 1
ATOM 1648 C CA . SER A 1 219 ? -0.476 -23.406 -32.75 1 29.25 219 SER A CA 1
ATOM 1649 C C . SER A 1 219 ? 0.509 -23.797 -33.844 1 29.25 219 SER A C 1
ATOM 1651 O O . SER A 1 219 ? 0.28 -24.766 -34.594 1 29.25 219 SER A O 1
ATOM 1653 N N . ARG A 1 220 ? 1.61 -23.047 -34.125 1 26.73 220 ARG A N 1
ATOM 1654 C CA . ARG A 1 220 ? 2.408 -23.766 -35.094 1 26.73 220 ARG A CA 1
ATOM 1655 C C . ARG A 1 220 ? 3.219 -24.875 -34.438 1 26.73 220 ARG A C 1
ATOM 1657 O O . ARG A 1 220 ? 3.699 -24.719 -33.312 1 26.73 220 ARG A O 1
ATOM 1664 N N . MET B 1 1 ? -20.641 -12.32 -7.598 1 46.81 1 MET B N 1
ATOM 1665 C CA . MET B 1 1 ? -19.281 -12.531 -7.082 1 46.81 1 MET B CA 1
ATOM 1666 C C . MET B 1 1 ? -18.297 -12.727 -8.227 1 46.81 1 MET B C 1
ATOM 1668 O O . MET B 1 1 ? -17.188 -12.156 -8.203 1 46.81 1 MET B O 1
ATOM 1672 N N . ASP B 1 2 ? -18.797 -13.336 -9.258 1 63.28 2 ASP B N 1
ATOM 1673 C CA . ASP B 1 2 ? -18.016 -13.617 -10.453 1 63.28 2 ASP B CA 1
ATOM 1674 C C . ASP B 1 2 ? -17.75 -12.344 -11.258 1 63.28 2 ASP B C 1
ATOM 1676 O O . ASP B 1 2 ? -16.719 -12.211 -11.898 1 63.28 2 ASP B O 1
ATOM 1680 N N . ASP B 1 3 ? -18.359 -11.281 -10.664 1 87.31 3 ASP B N 1
ATOM 1681 C CA . ASP B 1 3 ? -18.375 -10.07 -11.492 1 87.31 3 ASP B CA 1
ATOM 1682 C C . ASP B 1 3 ? -17.156 -9.188 -11.188 1 87.31 3 ASP B C 1
ATOM 1684 O O . ASP B 1 3 ? -16.516 -8.672 -12.109 1 87.31 3 ASP B O 1
ATOM 1688 N N . VAL B 1 4 ? -16.719 -9.242 -9.953 1 93.19 4 VAL B N 1
ATOM 1689 C CA . VAL B 1 4 ? -15.633 -8.344 -9.578 1 93.19 4 VAL B CA 1
ATOM 1690 C C . VAL B 1 4 ? -14.328 -8.82 -10.211 1 93.19 4 VAL B C 1
ATOM 1692 O O . VAL B 1 4 ? -13.609 -8.039 -10.844 1 93.19 4 VAL B O 1
ATOM 1695 N N . LEU B 1 5 ? -14.047 -10.094 -10.109 1 93.94 5 LEU B N 1
ATOM 1696 C CA . LEU B 1 5 ? -12.828 -10.633 -10.695 1 93.94 5 LEU B CA 1
ATOM 1697 C C . LEU B 1 5 ? -12.828 -10.461 -12.211 1 93.94 5 LEU B C 1
ATOM 1699 O O . LEU B 1 5 ? -11.797 -10.133 -12.805 1 93.94 5 LEU B O 1
ATOM 1703 N N . ASN B 1 6 ? -13.969 -10.664 -12.82 1 94.56 6 ASN B N 1
ATOM 1704 C CA . ASN B 1 6 ? -14.07 -10.484 -14.258 1 94.56 6 ASN B CA 1
ATOM 1705 C C . ASN B 1 6 ? -13.797 -9.039 -14.664 1 94.56 6 ASN B C 1
ATOM 1707 O O . ASN B 1 6 ? -13.18 -8.789 -15.703 1 94.56 6 ASN B O 1
ATOM 1711 N N . ASN B 1 7 ? -14.266 -8.156 -13.859 1 95.06 7 ASN B N 1
ATOM 1712 C CA . ASN B 1 7 ? -13.984 -6.75 -14.117 1 95.06 7 ASN B CA 1
ATOM 1713 C C . ASN B 1 7 ? -12.492 -6.445 -13.992 1 95.06 7 ASN B C 1
ATOM 1715 O O . ASN B 1 7 ? -11.945 -5.691 -14.797 1 95.06 7 ASN B O 1
ATOM 1719 N N . LEU B 1 8 ? -11.883 -7.031 -12.984 1 95.44 8 LEU B N 1
ATOM 1720 C CA . LEU B 1 8 ? -10.445 -6.855 -12.82 1 95.44 8 LEU B CA 1
ATOM 1721 C C . LEU B 1 8 ? -9.688 -7.441 -14 1 95.44 8 LEU B C 1
ATOM 1723 O O . LEU B 1 8 ? -8.75 -6.82 -14.516 1 95.44 8 LEU B O 1
ATOM 1727 N N . LYS B 1 9 ? -10.133 -8.617 -14.477 1 95.94 9 LYS B N 1
ATOM 1728 C CA . LYS B 1 9 ? -9.508 -9.234 -15.648 1 95.94 9 LYS B CA 1
ATOM 1729 C C . LYS B 1 9 ? -9.672 -8.352 -16.875 1 95.94 9 LYS B C 1
ATOM 1731 O O . LYS B 1 9 ? -8.742 -8.227 -17.688 1 95.94 9 LYS B O 1
ATOM 1736 N N . ALA B 1 10 ? -10.844 -7.797 -17.047 1 95.75 10 ALA B N 1
ATOM 1737 C CA . ALA B 1 10 ? -11.078 -6.887 -18.156 1 95.75 10 ALA B CA 1
ATOM 1738 C C . ALA B 1 10 ? -10.125 -5.695 -18.109 1 95.75 10 ALA B C 1
ATOM 1740 O O . ALA B 1 10 ? -9.648 -5.227 -19.141 1 95.75 10 ALA B O 1
ATOM 1741 N N . GLY B 1 11 ? -9.883 -5.184 -16.875 1 95.62 11 GLY B N 1
ATOM 1742 C CA . GLY B 1 11 ? -8.914 -4.113 -16.703 1 95.62 11 GLY B CA 1
ATOM 1743 C C . GLY B 1 11 ? -7.512 -4.512 -17.125 1 95.62 11 GLY B C 1
ATOM 1744 O O . GLY B 1 11 ? -6.816 -3.744 -17.797 1 95.62 11 GLY B O 1
ATOM 1745 N N . ILE B 1 12 ? -7.148 -5.707 -16.766 1 96 12 ILE B N 1
ATOM 1746 C CA . ILE B 1 12 ? -5.832 -6.223 -17.141 1 96 12 ILE B CA 1
ATOM 1747 C C . ILE B 1 12 ? -5.719 -6.324 -18.656 1 96 12 ILE B C 1
ATOM 1749 O O . ILE B 1 12 ? -4.68 -5.984 -19.234 1 96 12 ILE B O 1
ATOM 1753 N N . ARG B 1 13 ? -6.742 -6.801 -19.297 1 95.88 13 ARG B N 1
ATOM 1754 C CA . ARG B 1 13 ? -6.742 -6.906 -20.75 1 95.88 13 ARG B CA 1
ATOM 1755 C C . ARG B 1 13 ? -6.59 -5.539 -21.406 1 95.88 13 ARG B C 1
ATOM 1757 O O . ARG B 1 13 ? -5.848 -5.387 -22.375 1 95.88 13 ARG B O 1
ATOM 1764 N N . ARG B 1 14 ? -7.234 -4.562 -20.891 1 95.12 14 ARG B N 1
ATOM 1765 C CA . ARG B 1 14 ? -7.117 -3.207 -21.406 1 95.12 14 ARG B CA 1
ATOM 1766 C C . ARG B 1 14 ? -5.707 -2.664 -21.219 1 95.12 14 ARG B C 1
ATOM 1768 O O . ARG B 1 14 ? -5.156 -2.014 -22.109 1 95.12 14 ARG B O 1
ATOM 1775 N N . PHE B 1 15 ? -5.207 -2.932 -20.078 1 94.69 15 PHE B N 1
ATOM 1776 C CA . PHE B 1 15 ? -3.836 -2.518 -19.797 1 94.69 15 PHE B CA 1
ATOM 1777 C C . PHE B 1 15 ? -2.877 -3.094 -20.828 1 94.69 15 PHE B C 1
ATOM 1779 O O . PHE B 1 15 ? -2.076 -2.363 -21.422 1 94.69 15 PHE B O 1
ATOM 1786 N N . ARG B 1 16 ? -2.992 -4.336 -21.031 1 93.69 16 ARG B N 1
ATOM 1787 C CA . ARG B 1 16 ? -2.074 -5.02 -21.938 1 93.69 16 ARG B CA 1
ATOM 1788 C C . ARG B 1 16 ? -2.277 -4.562 -23.375 1 93.69 16 ARG B C 1
ATOM 1790 O O . ARG B 1 16 ? -1.316 -4.449 -24.141 1 93.69 16 ARG B O 1
ATOM 1797 N N . ALA B 1 17 ? -3.484 -4.262 -23.75 1 92.25 17 ALA B N 1
ATOM 1798 C CA . ALA B 1 17 ? -3.822 -3.912 -25.125 1 92.25 17 ALA B CA 1
ATOM 1799 C C . ALA B 1 17 ? -3.559 -2.434 -25.406 1 92.25 17 ALA B C 1
ATOM 1801 O O . ALA B 1 17 ? -3.104 -2.068 -26.484 1 92.25 17 ALA B O 1
ATOM 1802 N N . GLU B 1 18 ? -3.754 -1.599 -24.359 1 91.94 18 GLU B N 1
ATOM 1803 C CA . GLU B 1 18 ? -3.855 -0.176 -24.672 1 91.94 18 GLU B CA 1
ATOM 1804 C C . GLU B 1 18 ? -2.771 0.624 -23.953 1 91.94 18 GLU B C 1
ATOM 1806 O O . GLU B 1 18 ? -2.373 1.694 -24.422 1 91.94 18 GLU B O 1
ATOM 1811 N N . VAL B 1 19 ? -2.338 0.154 -22.859 1 89.88 19 VAL B N 1
ATOM 1812 C CA . VAL B 1 19 ? -1.473 0.981 -22.031 1 89.88 19 VAL B CA 1
ATOM 1813 C C . VAL B 1 19 ? -0.027 0.501 -22.141 1 89.88 19 VAL B C 1
ATOM 1815 O O . VAL B 1 19 ? 0.872 1.289 -22.453 1 89.88 19 VAL B O 1
ATOM 1818 N N . TYR B 1 20 ? 0.153 -0.79 -22 1 90.5 20 TYR B N 1
ATOM 1819 C CA . TYR B 1 20 ? 1.487 -1.378 -21.953 1 90.5 20 TYR B CA 1
ATOM 1820 C C . TYR B 1 20 ? 2.279 -1.031 -23.219 1 90.5 20 TYR B C 1
ATOM 1822 O O . TYR B 1 20 ? 3.436 -0.612 -23.125 1 90.5 20 TYR B O 1
ATOM 1830 N N . PRO B 1 21 ? 1.686 -1.123 -24.422 1 91.06 21 PRO B N 1
ATOM 1831 C CA . PRO B 1 21 ? 2.477 -0.866 -25.625 1 91.06 21 PRO B CA 1
ATOM 1832 C C . PRO B 1 21 ? 3.08 0.537 -25.656 1 91.06 21 PRO B C 1
ATOM 1834 O O . PRO B 1 21 ? 4.203 0.722 -26.125 1 91.06 21 PRO B O 1
ATOM 1837 N N . ALA B 1 22 ? 2.434 1.475 -25.062 1 88.56 22 ALA B N 1
ATOM 1838 C CA . ALA B 1 22 ? 2.902 2.857 -25.062 1 88.56 22 ALA B CA 1
ATOM 1839 C C . ALA B 1 22 ? 4.043 3.049 -24.062 1 88.56 22 ALA B C 1
ATOM 1841 O O . ALA B 1 22 ? 4.789 4.023 -24.156 1 88.56 22 ALA B O 1
ATOM 1842 N N . HIS B 1 23 ? 4.188 2.115 -23.141 1 87.44 23 HIS B N 1
ATOM 1843 C CA . HIS B 1 23 ? 5.191 2.242 -22.094 1 87.44 23 HIS B CA 1
ATOM 1844 C C . HIS B 1 23 ? 6.129 1.039 -22.078 1 87.44 23 HIS B C 1
ATOM 1846 O O . HIS B 1 23 ? 6.809 0.789 -21.078 1 87.44 23 HIS B O 1
ATOM 1852 N N . ALA B 1 24 ? 6.156 0.272 -23.094 1 88.88 24 ALA B N 1
ATOM 1853 C CA . ALA B 1 24 ? 6.852 -1.011 -23.156 1 88.88 24 ALA B CA 1
ATOM 1854 C C . ALA B 1 24 ? 8.328 -0.85 -22.812 1 88.88 24 ALA B C 1
ATOM 1856 O O . ALA B 1 24 ? 8.906 -1.688 -22.125 1 88.88 24 ALA B O 1
ATOM 1857 N N . GLU B 1 25 ? 8.953 0.188 -23.297 1 88.19 25 GLU B N 1
ATOM 1858 C CA . GLU B 1 25 ? 10.375 0.397 -23.031 1 88.19 25 GLU B CA 1
ATOM 1859 C C . GLU B 1 25 ? 10.648 0.539 -21.547 1 88.19 25 GLU B C 1
ATOM 1861 O O . GLU B 1 25 ? 11.625 -0.012 -21.031 1 88.19 25 GLU B O 1
ATOM 1866 N N . MET B 1 26 ? 9.773 1.279 -20.875 1 85.25 26 MET B N 1
ATOM 1867 C CA . MET B 1 26 ? 9.922 1.477 -19.438 1 85.25 26 MET B CA 1
ATOM 1868 C C . MET B 1 26 ? 9.781 0.156 -18.688 1 85.25 26 MET B C 1
ATOM 1870 O O . MET B 1 26 ? 10.57 -0.145 -17.797 1 85.25 26 MET B O 1
ATOM 1874 N N . TYR B 1 27 ? 8.867 -0.622 -19.094 1 86.75 27 TYR B N 1
ATOM 1875 C CA . TYR B 1 27 ? 8.617 -1.899 -18.438 1 86.75 27 TYR B CA 1
ATOM 1876 C C . TYR B 1 27 ? 9.727 -2.896 -18.734 1 86.75 27 TYR B C 1
ATOM 1878 O O . TYR B 1 27 ? 10.133 -3.668 -17.859 1 86.75 27 TYR B O 1
ATOM 1886 N N . GLU B 1 28 ? 10.203 -2.816 -19.922 1 87.56 28 GLU B N 1
ATOM 1887 C CA . GLU B 1 28 ? 11.297 -3.711 -20.297 1 87.56 28 GLU B CA 1
ATOM 1888 C C . GLU B 1 28 ? 12.562 -3.4 -19.516 1 87.56 28 GLU B C 1
ATOM 1890 O O . GLU B 1 28 ? 13.32 -4.309 -19.156 1 87.56 28 GLU B O 1
ATOM 1895 N N . LYS B 1 29 ? 12.773 -2.172 -19.281 1 86.62 29 LYS B N 1
ATOM 1896 C CA . LYS B 1 29 ? 13.938 -1.775 -18.484 1 86.62 29 LYS B CA 1
ATOM 1897 C C . LYS B 1 29 ? 13.852 -2.338 -17.078 1 86.62 29 LYS B C 1
ATOM 1899 O O . LYS B 1 29 ? 14.875 -2.639 -16.453 1 86.62 29 LYS B O 1
ATOM 1904 N N . ALA B 1 30 ? 12.68 -2.578 -16.656 1 82.31 30 ALA B N 1
ATOM 1905 C CA . ALA B 1 30 ? 12.453 -3.082 -15.297 1 82.31 30 ALA B CA 1
ATOM 1906 C C . ALA B 1 30 ? 12.914 -4.531 -15.172 1 82.31 30 ALA B C 1
ATOM 1908 O O . ALA B 1 30 ? 13.156 -5.016 -14.062 1 82.31 30 ALA B O 1
ATOM 1909 N N . VAL B 1 31 ? 12.992 -5.242 -16.266 1 79.5 31 VAL B N 1
ATOM 1910 C CA . VAL B 1 31 ? 13.422 -6.637 -16.266 1 79.5 31 VAL B CA 1
ATOM 1911 C C . VAL B 1 31 ? 14.922 -6.719 -15.969 1 79.5 31 VAL B C 1
ATOM 1913 O O . VAL B 1 31 ? 15.375 -7.629 -15.281 1 79.5 31 VAL B O 1
ATOM 1916 N N . SER B 1 32 ? 15.602 -5.734 -16.453 1 83.81 32 SER B N 1
ATOM 1917 C CA . SER B 1 32 ? 17.062 -5.828 -16.375 1 83.81 32 SER B CA 1
ATOM 1918 C C . SER B 1 32 ? 17.609 -4.938 -15.281 1 83.81 32 SER B C 1
ATOM 1920 O O . SER B 1 32 ? 18.766 -5.105 -14.859 1 83.81 32 SER B O 1
ATOM 1922 N N . GLU B 1 33 ? 16.859 -4.059 -14.797 1 87.69 33 GLU B N 1
ATOM 1923 C CA . GLU B 1 33 ? 17.359 -3.111 -13.797 1 87.69 33 GLU B CA 1
ATOM 1924 C C . GLU B 1 33 ? 16.562 -3.217 -12.5 1 87.69 33 GLU B C 1
ATOM 1926 O O . GLU B 1 33 ? 15.328 -3.35 -12.531 1 87.69 33 GLU B O 1
ATOM 1931 N N . PRO B 1 34 ? 17.344 -3.176 -11.43 1 89.75 34 PRO B N 1
ATOM 1932 C CA . PRO B 1 34 ? 16.625 -3.135 -10.148 1 89.75 34 PRO B CA 1
ATOM 1933 C C . PRO B 1 34 ? 15.875 -1.825 -9.938 1 89.75 34 PRO B C 1
ATOM 1935 O O . PRO B 1 34 ? 16.125 -0.842 -10.641 1 89.75 34 PRO B O 1
ATOM 1938 N N . GLN B 1 35 ? 14.93 -1.875 -9.094 1 92.5 35 GLN B N 1
ATOM 1939 C CA . GLN B 1 35 ? 14.219 -0.646 -8.773 1 92.5 35 GLN B CA 1
ATOM 1940 C C . GLN B 1 35 ? 15.117 0.342 -8.039 1 92.5 35 GLN B C 1
ATOM 1942 O O . GLN B 1 35 ? 15.969 -0.06 -7.242 1 92.5 35 GLN B O 1
ATOM 1947 N N . HIS B 1 36 ? 14.938 1.609 -8.336 1 94.44 36 HIS B N 1
ATOM 1948 C CA . HIS B 1 36 ? 15.672 2.678 -7.668 1 94.44 36 HIS B CA 1
ATOM 1949 C C . HIS B 1 36 ? 14.758 3.855 -7.344 1 94.44 36 HIS B C 1
ATOM 1951 O O . HIS B 1 36 ? 14.992 4.973 -7.812 1 94.44 36 HIS B O 1
ATOM 1957 N N . PRO B 1 37 ? 13.773 3.609 -6.488 1 97.5 37 PRO B N 1
ATOM 1958 C CA . PRO B 1 37 ? 12.883 4.715 -6.121 1 97.5 37 PRO B CA 1
ATOM 1959 C C . PRO B 1 37 ? 13.602 5.816 -5.344 1 97.5 37 PRO B C 1
ATOM 1961 O O . PRO B 1 37 ? 14.508 5.527 -4.555 1 97.5 37 PRO B O 1
ATOM 1964 N N . SER B 1 38 ? 13.172 7.023 -5.547 1 97.62 38 SER B N 1
ATOM 1965 C CA . SER B 1 38 ? 13.734 8.148 -4.805 1 97.62 38 SER B CA 1
ATOM 1966 C C . SER B 1 38 ? 12.977 8.383 -3.504 1 97.62 38 SER B C 1
ATOM 1968 O O . SER B 1 38 ? 13.484 9.039 -2.592 1 97.62 38 SER B O 1
ATOM 1970 N N . THR B 1 39 ? 11.727 7.852 -3.416 1 98.25 39 THR B N 1
ATOM 1971 C CA . THR B 1 39 ? 10.844 8.219 -2.316 1 98.25 39 THR B CA 1
ATOM 1972 C C . THR B 1 39 ? 10.156 6.992 -1.735 1 98.25 39 THR B C 1
ATOM 1974 O O . THR B 1 39 ? 9.719 6.109 -2.479 1 98.25 39 THR B O 1
ATOM 1977 N N . LEU B 1 40 ? 10.117 6.832 -0.442 1 98.75 40 LEU B N 1
ATOM 1978 C CA . LEU B 1 40 ? 9.156 5.984 0.255 1 98.75 40 LEU B CA 1
ATOM 1979 C C . LEU B 1 40 ? 7.898 6.77 0.619 1 98.75 40 LEU B C 1
ATOM 1981 O O . LEU B 1 40 ? 7.988 7.848 1.215 1 98.75 40 LEU B O 1
ATOM 1985 N N . PHE B 1 41 ? 6.785 6.273 0.187 1 98.69 41 PHE B N 1
ATOM 1986 C CA . PHE B 1 41 ? 5.496 6.906 0.458 1 98.69 41 PHE B CA 1
ATOM 1987 C C . PHE B 1 41 ? 4.641 6.023 1.361 1 98.69 41 PHE B C 1
ATOM 1989 O O . PHE B 1 41 ? 4.227 4.938 0.962 1 98.69 41 PHE B O 1
ATOM 1996 N N . VAL B 1 42 ? 4.395 6.449 2.627 1 98.69 42 VAL B N 1
ATOM 1997 C CA . VAL B 1 42 ? 3.51 5.758 3.559 1 98.69 42 VAL B CA 1
ATOM 1998 C C . VAL B 1 42 ? 2.158 6.469 3.613 1 98.69 42 VAL B C 1
ATOM 2000 O O . VAL B 1 42 ? 2.082 7.641 3.982 1 98.69 42 VAL B O 1
ATOM 2003 N N . THR B 1 43 ? 1.084 5.797 3.24 1 98.69 43 THR B N 1
ATOM 2004 C CA . THR B 1 43 ? -0.226 6.438 3.227 1 98.69 43 THR B CA 1
ATOM 2005 C C . THR B 1 43 ? -1.322 5.434 3.574 1 98.69 43 THR B C 1
ATOM 2007 O O . THR B 1 43 ? -1.035 4.277 3.889 1 98.69 43 THR B O 1
ATOM 2010 N N . CYS B 1 44 ? -2.545 5.918 3.641 1 98.69 44 CYS B N 1
ATOM 2011 C CA . CYS B 1 44 ? -3.678 5.105 4.074 1 98.69 44 CYS B CA 1
ATOM 2012 C C . CYS B 1 44 ? -4.078 4.105 2.994 1 98.69 44 CYS B C 1
ATOM 2014 O O . CYS B 1 44 ? -3.906 4.371 1.803 1 98.69 44 CYS B O 1
ATOM 2016 N N . ALA B 1 45 ? -4.66 3.021 3.35 1 98.69 45 ALA B N 1
ATOM 2017 C CA . ALA B 1 45 ? -5.195 1.991 2.465 1 98.69 45 ALA B CA 1
ATOM 2018 C C . ALA B 1 45 ? -6.406 2.508 1.69 1 98.69 45 ALA B C 1
ATOM 2020 O O . ALA B 1 45 ? -6.855 1.873 0.733 1 98.69 45 ALA B O 1
ATOM 2021 N N . ASP B 1 46 ? -6.914 3.65 1.942 1 98 46 ASP B N 1
ATOM 2022 C CA . ASP B 1 46 ? -8.148 4.23 1.416 1 98 46 ASP B CA 1
ATOM 2023 C C . ASP B 1 46 ? -8.172 4.168 -0.11 1 98 46 ASP B C 1
ATOM 2025 O O . ASP B 1 46 ? -7.199 4.535 -0.769 1 98 46 ASP B O 1
ATOM 2029 N N . SER B 1 47 ? -9.258 3.715 -0.646 1 96.75 47 SER B N 1
ATOM 2030 C CA . SER B 1 47 ? -9.398 3.436 -2.072 1 96.75 47 SER B CA 1
ATOM 2031 C C . SER B 1 47 ? -9.43 4.727 -2.885 1 96.75 47 SER B C 1
ATOM 2033 O O . SER B 1 47 ? -9.266 4.699 -4.109 1 96.75 47 SER B O 1
ATOM 2035 N N . ARG B 1 48 ? -9.656 5.84 -2.287 1 94.44 48 ARG B N 1
ATOM 2036 C CA . ARG B 1 48 ? -9.789 7.109 -2.988 1 94.44 48 ARG B CA 1
ATOM 2037 C C . ARG B 1 48 ? -8.43 7.777 -3.18 1 94.44 48 ARG B C 1
ATOM 2039 O O . ARG B 1 48 ? -8.328 8.836 -3.805 1 94.44 48 ARG B O 1
ATOM 2046 N N . ILE B 1 49 ? -7.359 7.133 -2.738 1 94.81 49 ILE B N 1
ATOM 2047 C CA . ILE B 1 49 ? -6.004 7.641 -2.908 1 94.81 49 ILE B CA 1
ATOM 2048 C C . ILE B 1 49 ? -5.34 6.949 -4.098 1 94.81 49 ILE B C 1
ATOM 2050 O O . ILE B 1 49 ? -5.109 5.738 -4.07 1 94.81 49 ILE B O 1
ATOM 2054 N N . ASP B 1 50 ? -5.066 7.66 -5.141 1 92.69 50 ASP B N 1
ATOM 2055 C CA . ASP B 1 50 ? -4.25 7.242 -6.273 1 92.69 50 ASP B CA 1
ATOM 2056 C C . ASP B 1 50 ? -2.912 7.98 -6.285 1 92.69 50 ASP B C 1
ATOM 2058 O O . ASP B 1 50 ? -2.814 9.094 -6.805 1 92.69 50 ASP B O 1
ATOM 2062 N N . LEU B 1 51 ? -1.898 7.305 -5.777 1 93.62 51 LEU B N 1
ATOM 2063 C CA . LEU B 1 51 ? -0.617 7.953 -5.52 1 93.62 51 LEU B CA 1
ATOM 2064 C C . LEU B 1 51 ? 0.048 8.383 -6.824 1 93.62 51 LEU B C 1
ATOM 2066 O O . LEU B 1 51 ? 0.629 9.461 -6.902 1 93.62 51 LEU B O 1
ATOM 2070 N N . GLU B 1 52 ? 0.027 7.48 -7.785 1 90.81 52 GLU B N 1
ATOM 2071 C CA . GLU B 1 52 ? 0.696 7.793 -9.047 1 90.81 52 GLU B CA 1
ATOM 2072 C C . GLU B 1 52 ? 0.026 8.969 -9.75 1 90.81 52 GLU B C 1
ATOM 2074 O O . GLU B 1 52 ? 0.705 9.828 -10.32 1 90.81 52 GLU B O 1
ATOM 2079 N N . MET B 1 53 ? -1.249 8.992 -9.672 1 90.56 53 MET B N 1
ATOM 2080 C CA . MET B 1 53 ? -1.967 10.125 -10.25 1 9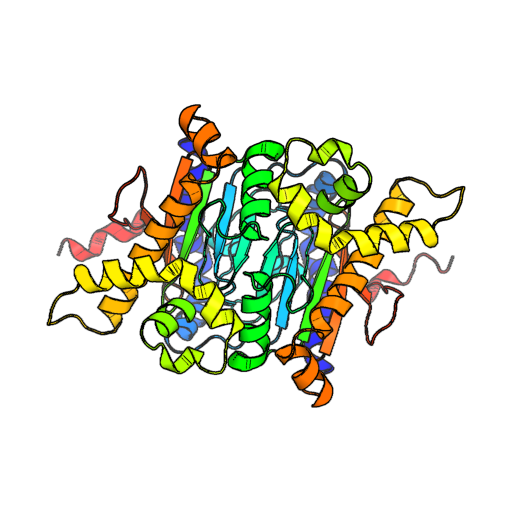0.56 53 MET B CA 1
ATOM 2081 C C . MET B 1 53 ? -1.659 11.406 -9.492 1 90.56 53 MET B C 1
ATOM 2083 O O . MET B 1 53 ? -1.419 12.453 -10.102 1 90.56 53 MET B O 1
ATOM 2087 N N . LEU B 1 54 ? -1.677 11.367 -8.195 1 93.44 54 LEU B N 1
ATOM 2088 C CA . LEU B 1 54 ? -1.483 12.523 -7.328 1 93.44 54 LEU B CA 1
ATOM 2089 C C . LEU B 1 54 ? -0.087 13.109 -7.504 1 93.44 54 LEU B C 1
ATOM 2091 O O . LEU B 1 54 ? 0.076 14.328 -7.566 1 93.44 54 LEU B O 1
ATOM 2095 N N . THR B 1 55 ? 0.909 12.242 -7.648 1 94.88 55 THR B N 1
ATOM 2096 C CA . THR B 1 55 ? 2.297 12.688 -7.645 1 94.88 55 THR B CA 1
ATOM 2097 C C . THR B 1 55 ? 2.844 12.773 -9.07 1 94.88 55 THR B C 1
ATOM 2099 O O . THR B 1 55 ? 3.928 13.312 -9.289 1 94.88 55 THR B O 1
ATOM 2102 N N . GLN B 1 56 ? 2.115 12.172 -9.984 1 92.56 56 GLN B N 1
ATOM 2103 C CA . GLN B 1 56 ? 2.561 12.094 -11.375 1 92.56 56 GLN B CA 1
ATOM 2104 C C . GLN B 1 56 ? 3.891 11.352 -11.477 1 92.56 56 GLN B C 1
ATOM 2106 O O . GLN B 1 56 ? 4.695 11.641 -12.367 1 92.56 56 GLN B O 1
ATOM 2111 N N . ALA B 1 57 ? 4.121 10.531 -10.5 1 91.5 57 ALA B N 1
ATOM 2112 C CA . ALA B 1 57 ? 5.34 9.727 -10.5 1 91.5 57 ALA B CA 1
ATOM 2113 C C . ALA B 1 57 ? 5.254 8.609 -11.539 1 91.5 57 ALA B C 1
ATOM 2115 O O . ALA B 1 57 ? 4.176 8.062 -11.781 1 91.5 57 ALA B O 1
ATOM 2116 N N . GLN B 1 58 ? 6.352 8.242 -12.133 1 87.56 58 GLN B N 1
ATOM 2117 C CA . GLN B 1 58 ? 6.457 7.109 -13.047 1 87.56 58 GLN B CA 1
ATOM 2118 C C . GLN B 1 58 ? 6.75 5.82 -12.281 1 87.56 58 GLN B C 1
ATOM 2120 O O . GLN B 1 58 ? 7.266 5.859 -11.164 1 87.56 58 GLN B O 1
ATOM 2125 N N . PRO B 1 59 ? 6.41 4.652 -12.938 1 88.62 59 PRO B N 1
ATOM 2126 C CA . PRO B 1 59 ? 6.809 3.395 -12.305 1 88.62 59 PRO B CA 1
ATOM 2127 C C . PRO B 1 59 ? 8.297 3.338 -11.984 1 88.62 59 PRO B C 1
ATOM 2129 O O . PRO B 1 59 ? 9.125 3.699 -12.828 1 88.62 59 PRO B O 1
ATOM 2132 N N . GLY B 1 60 ? 8.625 2.996 -10.75 1 92.19 60 GLY B N 1
ATOM 2133 C CA . GLY B 1 60 ? 10.016 2.92 -10.336 1 92.19 60 GLY B CA 1
ATOM 2134 C C . GLY B 1 60 ? 10.422 4.055 -9.414 1 92.19 60 GLY B C 1
ATOM 2135 O O . GLY B 1 60 ? 11.484 4.004 -8.789 1 92.19 60 GLY B O 1
ATOM 2136 N N . GLU B 1 61 ? 9.484 5.004 -9.133 1 94.25 61 GLU B N 1
ATOM 2137 C CA . GLU B 1 61 ? 9.898 6.211 -8.422 1 94.25 61 GLU B CA 1
ATOM 2138 C C . GLU B 1 61 ? 9.414 6.188 -6.973 1 94.25 61 GLU B C 1
ATOM 2140 O O . GLU B 1 61 ? 9.992 6.852 -6.109 1 94.25 61 GLU B O 1
ATOM 2145 N N . LEU B 1 62 ? 8.32 5.492 -6.707 1 97.44 62 LEU B N 1
ATOM 2146 C CA . LEU B 1 62 ? 7.734 5.488 -5.367 1 97.44 62 LEU B CA 1
ATOM 2147 C C . LEU B 1 62 ? 7.715 4.074 -4.789 1 97.44 62 LEU B C 1
ATOM 2149 O O . LEU B 1 62 ? 7.105 3.172 -5.367 1 97.44 62 LEU B O 1
ATOM 2153 N N . PHE B 1 63 ? 8.5 3.848 -3.758 1 98.62 63 PHE B N 1
ATOM 2154 C CA . PHE B 1 63 ? 8.297 2.691 -2.895 1 98.62 63 PHE B CA 1
ATOM 2155 C C . PHE B 1 63 ? 7.172 2.949 -1.9 1 98.62 63 PHE B C 1
ATOM 2157 O O . PHE B 1 63 ? 7.125 4.008 -1.271 1 98.62 63 PHE B O 1
ATOM 2164 N N . VAL B 1 64 ? 6.156 1.991 -1.716 1 98.69 64 VAL B N 1
ATOM 2165 C CA . VAL B 1 64 ? 4.895 2.414 -1.114 1 98.69 64 VAL B CA 1
ATOM 2166 C C . VAL B 1 64 ? 4.508 1.451 0.005 1 98.69 64 VAL B C 1
ATOM 2168 O O . VAL B 1 64 ? 4.602 0.232 -0.155 1 98.69 64 VAL B O 1
ATOM 2171 N N . ALA B 1 65 ? 4.148 1.95 1.093 1 98.44 65 ALA B N 1
ATOM 2172 C CA . ALA B 1 65 ? 3.451 1.237 2.162 1 98.44 65 ALA B CA 1
ATOM 2173 C C . ALA B 1 65 ? 2.051 1.804 2.379 1 98.44 65 ALA B C 1
ATOM 2175 O O . ALA B 1 65 ? 1.884 3.014 2.547 1 98.44 65 ALA B O 1
ATOM 2176 N N . ARG B 1 66 ? 1.062 0.971 2.336 1 98.38 66 ARG B N 1
ATOM 2177 C CA . ARG B 1 66 ? -0.314 1.404 2.561 1 98.38 66 ARG B CA 1
ATOM 2178 C C . ARG B 1 66 ? -0.977 0.575 3.656 1 98.38 66 ARG B C 1
ATOM 2180 O O . ARG B 1 66 ? -0.897 -0.655 3.645 1 98.38 66 ARG B O 1
ATOM 2187 N N . ASN B 1 67 ? -1.564 1.268 4.59 1 98.06 67 ASN B N 1
ATOM 2188 C CA . ASN B 1 67 ? -2.283 0.646 5.699 1 98.06 67 ASN B CA 1
ATOM 2189 C C . ASN B 1 67 ? -3.408 1.542 6.207 1 98.06 67 ASN B C 1
ATOM 2191 O O . ASN B 1 67 ? -3.648 2.619 5.66 1 98.06 67 ASN B O 1
ATOM 2195 N N . VAL B 1 68 ? -4.074 1.03 7.281 1 98 68 VAL B N 1
ATOM 2196 C CA . VAL B 1 68 ? -5.18 1.789 7.852 1 98 68 VAL B CA 1
ATOM 2197 C C . VAL B 1 68 ? -4.637 2.971 8.656 1 98 68 VAL B C 1
ATOM 2199 O O . VAL B 1 68 ? -3.963 2.783 9.672 1 98 68 VAL B O 1
ATOM 2202 N N . GLY B 1 69 ? -4.871 4.211 8.078 1 98.44 69 GLY B N 1
ATOM 2203 C CA . GLY B 1 69 ? -4.551 5.395 8.859 1 98.44 69 GLY B CA 1
ATOM 2204 C C . GLY B 1 69 ? -3.143 5.91 8.617 1 98.44 69 GLY B C 1
ATOM 2205 O O . GLY B 1 69 ? -2.648 6.758 9.359 1 98.44 69 GLY B O 1
ATOM 2206 N N . ASN B 1 70 ? -2.406 5.348 7.645 1 98.62 70 ASN B N 1
ATOM 2207 C CA . ASN B 1 70 ? -1.04 5.766 7.344 1 98.62 70 ASN B CA 1
ATOM 2208 C C . ASN B 1 70 ? -0.158 5.738 8.586 1 98.62 70 ASN B C 1
ATOM 2210 O O . ASN B 1 70 ? 0.51 6.723 8.906 1 98.62 70 ASN B O 1
ATOM 2214 N N . LEU B 1 71 ? -0.137 4.641 9.266 1 98.25 71 LEU B N 1
ATOM 2215 C CA . LEU B 1 71 ? 0.54 4.578 10.555 1 98.25 71 LEU B CA 1
ATOM 2216 C C . LEU B 1 71 ? 1.93 3.969 10.406 1 98.25 71 LEU B C 1
ATOM 2218 O O . LEU B 1 71 ? 2.146 3.102 9.562 1 98.25 71 LEU B O 1
ATOM 2222 N N . VAL B 1 72 ? 2.814 4.422 11.242 1 97.62 72 VAL B N 1
ATOM 2223 C CA . VAL B 1 72 ? 4.168 3.908 11.422 1 97.62 72 VAL B CA 1
ATOM 2224 C C . VAL B 1 72 ? 4.418 3.623 12.898 1 97.62 72 VAL B C 1
ATOM 2226 O O . VAL B 1 72 ? 4.734 4.535 13.672 1 97.62 72 VAL B O 1
ATOM 2229 N N . PRO B 1 73 ? 4.316 2.35 13.25 1 96.12 73 PRO B N 1
ATOM 2230 C CA . PRO B 1 73 ? 4.656 2.059 14.641 1 96.12 73 PRO B CA 1
ATOM 2231 C C . PRO B 1 73 ? 6.086 2.459 15 1 96.12 73 PRO B C 1
ATOM 2233 O O . PRO B 1 73 ? 6.992 2.334 14.164 1 96.12 73 PRO B O 1
ATOM 2236 N N . GLY B 1 74 ? 6.242 2.945 16.266 1 94.69 74 GLY B N 1
ATOM 2237 C CA . GLY B 1 74 ? 7.598 3.203 16.719 1 94.69 74 GLY B CA 1
ATOM 2238 C C . GLY B 1 74 ? 8.484 1.974 16.688 1 94.69 74 GLY B C 1
ATOM 2239 O O . GLY B 1 74 ? 7.996 0.845 16.766 1 94.69 74 GLY B O 1
ATOM 2240 N N . TYR B 1 75 ? 9.68 2.281 16.5 1 89.94 75 TYR B N 1
ATOM 2241 C CA . TYR B 1 75 ? 10.594 1.15 16.422 1 89.94 75 TYR B CA 1
ATOM 2242 C C . TYR B 1 75 ? 10.555 0.329 17.703 1 89.94 75 TYR B C 1
ATOM 2244 O O . TYR B 1 75 ? 10.555 0.885 18.797 1 89.94 75 TYR B O 1
ATOM 2252 N N . GLY B 1 76 ? 10.617 -1.011 17.547 1 81.06 76 GLY B N 1
ATOM 2253 C CA . GLY B 1 76 ? 10.641 -1.901 18.703 1 81.06 76 GLY B CA 1
ATOM 2254 C C . GLY B 1 76 ? 9.25 -2.266 19.203 1 81.06 76 GLY B C 1
ATOM 2255 O O . GLY B 1 76 ? 9.078 -3.285 19.875 1 81.06 76 GLY B O 1
ATOM 2256 N N . GLU B 1 77 ? 8.289 -1.523 18.969 1 71.88 77 GLU B N 1
ATOM 2257 C CA . GLU B 1 77 ? 6.938 -1.808 19.453 1 71.88 77 GLU B CA 1
ATOM 2258 C C . GLU B 1 77 ? 6.289 -2.924 18.641 1 71.88 77 GLU B C 1
ATOM 2260 O O . GLU B 1 77 ? 5.664 -3.828 19.203 1 71.88 77 GLU B O 1
ATOM 2265 N N . MET B 1 78 ? 6.441 -2.76 17.344 1 67.44 78 MET B N 1
ATOM 2266 C CA . MET B 1 78 ? 5.941 -3.756 16.406 1 67.44 78 MET B CA 1
ATOM 2267 C C . MET B 1 78 ? 6.902 -3.918 15.227 1 67.44 78 MET B C 1
ATOM 2269 O O . MET B 1 78 ? 7.055 -3.004 14.414 1 67.44 78 MET B O 1
ATOM 2273 N N . LEU B 1 79 ? 7.582 -4.945 15.336 1 64.19 79 LEU B N 1
ATOM 2274 C CA . LEU B 1 79 ? 8.461 -5.223 14.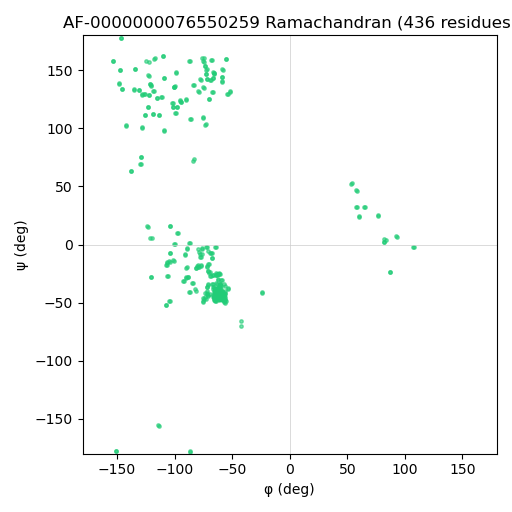211 1 64.19 79 LEU B CA 1
ATOM 2275 C C . LEU B 1 79 ? 7.711 -5.945 13.094 1 64.19 79 LEU B C 1
ATOM 2277 O O . LEU B 1 79 ? 7.98 -7.117 12.82 1 64.19 79 LEU B O 1
ATOM 2281 N N . GLY B 1 80 ? 6.859 -5.066 12.484 1 87.06 80 GLY B N 1
ATOM 2282 C CA . GLY B 1 80 ? 5.953 -5.637 11.5 1 87.06 80 GLY B CA 1
ATOM 2283 C C . GLY B 1 80 ? 6.227 -5.156 10.094 1 87.06 80 GLY B C 1
ATOM 2284 O O . GLY B 1 80 ? 7.379 -4.941 9.711 1 87.06 80 GLY B O 1
ATOM 2285 N N . GLY B 1 81 ? 5.203 -5.227 9.305 1 93.38 81 GLY B N 1
ATOM 2286 C CA . GLY B 1 81 ? 5.277 -4.961 7.875 1 93.38 81 GLY B CA 1
ATOM 2287 C C . GLY B 1 81 ? 5.762 -3.559 7.555 1 93.38 81 GLY B C 1
ATOM 2288 O O . GLY B 1 81 ? 6.586 -3.371 6.656 1 93.38 81 GLY B O 1
ATOM 2289 N N . VAL B 1 82 ? 5.348 -2.576 8.32 1 96.31 82 VAL B N 1
ATOM 2290 C CA . VAL B 1 82 ? 5.723 -1.194 8.031 1 96.31 82 VAL B CA 1
ATOM 2291 C C . VAL B 1 82 ? 7.207 -0.992 8.328 1 96.31 82 VAL B C 1
ATOM 2293 O O . VAL B 1 82 ? 7.93 -0.4 7.523 1 96.31 82 VAL B O 1
ATOM 2296 N N . SER B 1 83 ? 7.691 -1.527 9.453 1 95.94 83 SER B N 1
ATOM 2297 C CA . SER B 1 83 ? 9.102 -1.398 9.82 1 95.94 83 SER B CA 1
ATOM 2298 C C . SER B 1 83 ? 10 -2.061 8.781 1 95.94 83 SER B C 1
ATOM 2300 O O . SER B 1 83 ? 11.094 -1.569 8.492 1 95.94 83 SER B O 1
ATOM 2302 N N . ALA B 1 84 ? 9.555 -3.176 8.305 1 96.88 84 ALA B N 1
ATOM 2303 C CA . ALA B 1 84 ? 10.32 -3.871 7.277 1 96.88 84 ALA B CA 1
ATOM 2304 C C . ALA B 1 84 ? 10.406 -3.035 6.004 1 96.88 84 ALA B C 1
ATOM 2306 O O . ALA B 1 84 ? 11.477 -2.951 5.383 1 96.88 84 ALA B O 1
ATOM 2307 N N . VAL B 1 85 ? 9.305 -2.4 5.609 1 98.25 85 VAL B N 1
ATOM 2308 C CA . VAL B 1 85 ? 9.281 -1.541 4.43 1 98.25 85 VAL B CA 1
ATOM 2309 C C . VAL B 1 85 ? 10.258 -0.381 4.621 1 98.25 85 VAL B C 1
ATOM 2311 O O . VAL B 1 85 ? 11.031 -0.056 3.715 1 98.25 85 VAL B O 1
ATOM 2314 N N . VAL B 1 86 ? 10.219 0.187 5.793 1 98.38 86 VAL B N 1
ATOM 2315 C CA . VAL B 1 86 ? 11.055 1.341 6.102 1 98.38 86 VAL B CA 1
ATOM 2316 C C . VAL B 1 86 ? 12.531 0.939 6.047 1 98.38 86 VAL B C 1
ATOM 2318 O O . VAL B 1 86 ? 13.336 1.606 5.398 1 98.38 86 VAL B O 1
ATOM 2321 N N . GLU B 1 87 ? 12.922 -0.15 6.684 1 98.12 87 GLU B N 1
ATOM 2322 C CA . GLU B 1 87 ? 14.305 -0.615 6.711 1 98.12 87 GLU B CA 1
ATOM 2323 C C . GLU B 1 87 ? 14.812 -0.906 5.305 1 98.12 87 GLU B C 1
ATOM 2325 O O . GLU B 1 87 ? 15.914 -0.478 4.938 1 98.12 87 GLU B O 1
ATOM 2330 N N . TYR B 1 88 ? 14.023 -1.588 4.543 1 98.5 88 TYR B N 1
ATOM 2331 C CA . TYR B 1 88 ? 14.445 -1.93 3.191 1 98.5 88 TYR B CA 1
ATOM 2332 C C . TYR B 1 88 ? 14.586 -0.678 2.334 1 98.5 88 TYR B C 1
ATOM 2334 O O . TYR B 1 88 ? 15.57 -0.531 1.6 1 98.5 88 TYR B O 1
ATOM 2342 N N . ALA B 1 89 ? 13.594 0.216 2.381 1 98.75 89 ALA B N 1
ATOM 2343 C CA . ALA B 1 89 ? 13.594 1.438 1.582 1 98.75 89 ALA B CA 1
ATOM 2344 C C . ALA B 1 89 ? 14.844 2.275 1.855 1 98.75 89 ALA B C 1
ATOM 2346 O O . ALA B 1 89 ? 15.477 2.771 0.924 1 98.75 89 ALA B O 1
ATOM 2347 N N . VAL B 1 90 ? 15.203 2.393 3.119 1 98.62 90 VAL B N 1
ATOM 2348 C CA . VAL B 1 90 ? 16.266 3.322 3.496 1 98.62 90 VAL B CA 1
ATOM 2349 C C . VAL B 1 90 ? 17.625 2.635 3.373 1 98.62 90 VAL B C 1
ATOM 2351 O O . VAL B 1 90 ? 18.562 3.197 2.807 1 98.62 90 VAL B O 1
ATOM 2354 N N . SER B 1 91 ? 17.734 1.381 3.771 1 98.19 91 SER B N 1
ATOM 2355 C CA . SER B 1 91 ? 19.047 0.735 3.891 1 98.19 91 SER B CA 1
ATOM 2356 C C . SER B 1 91 ? 19.438 0.054 2.586 1 98.19 91 SER B C 1
ATOM 2358 O O . SER B 1 91 ? 20.625 -0.105 2.301 1 98.19 91 SER B O 1
ATOM 2360 N N . VAL B 1 92 ? 18.5 -0.366 1.822 1 98 92 VAL B N 1
ATOM 2361 C CA . VAL B 1 92 ? 18.812 -1.123 0.615 1 98 92 VAL B CA 1
ATOM 2362 C C . VAL B 1 92 ? 18.562 -0.26 -0.618 1 98 92 VAL B C 1
ATOM 2364 O O . VAL B 1 92 ? 19.453 -0.067 -1.444 1 98 92 VAL B O 1
ATOM 2367 N N . LEU B 1 93 ? 17.359 0.319 -0.696 1 98.12 93 LEU B N 1
ATOM 2368 C CA . LEU B 1 93 ? 17.016 1.088 -1.888 1 98.12 93 LEU B CA 1
ATOM 2369 C C . LEU B 1 93 ? 17.594 2.496 -1.811 1 98.12 93 LEU B C 1
ATOM 2371 O O . LEU B 1 93 ? 17.688 3.189 -2.826 1 98.12 93 LEU B O 1
ATOM 2375 N N . GLN B 1 94 ? 17.922 2.938 -0.6 1 98.31 94 GLN B N 1
ATOM 2376 C CA . GLN B 1 94 ? 18.547 4.227 -0.343 1 98.31 94 GLN B CA 1
ATOM 2377 C C . GLN B 1 94 ? 17.703 5.375 -0.88 1 98.31 94 GLN B C 1
ATOM 2379 O O . GLN B 1 94 ? 18.219 6.254 -1.582 1 98.31 94 GLN B O 1
ATOM 2384 N N . VAL B 1 95 ? 16.422 5.332 -0.588 1 98.5 95 VAL B N 1
ATOM 2385 C CA . VAL B 1 95 ? 15.562 6.453 -0.942 1 98.5 95 VAL B CA 1
ATOM 2386 C C . VAL B 1 95 ? 16.109 7.742 -0.339 1 98.5 95 VAL B C 1
ATOM 2388 O O . VAL B 1 95 ? 16.828 7.711 0.658 1 98.5 95 VAL B O 1
ATOM 2391 N N . LYS B 1 96 ? 15.672 8.828 -0.924 1 98.25 96 LYS B N 1
ATOM 2392 C CA . LYS B 1 96 ? 16.203 10.125 -0.505 1 98.25 96 LYS B CA 1
ATOM 2393 C C . LYS B 1 96 ? 15.18 10.906 0.303 1 98.25 96 LYS B C 1
ATOM 2395 O O . LYS B 1 96 ? 15.523 11.875 0.983 1 98.25 96 LYS B O 1
ATOM 2400 N N . HIS B 1 97 ? 13.953 10.5 0.233 1 97.94 97 HIS B N 1
ATOM 2401 C CA . HIS B 1 97 ? 12.859 11.195 0.909 1 97.94 97 HIS B CA 1
ATOM 2402 C C . HIS B 1 97 ? 11.773 10.227 1.343 1 97.94 97 HIS B C 1
ATOM 2404 O O . HIS B 1 97 ? 11.461 9.273 0.625 1 97.94 97 HIS B O 1
ATOM 2410 N N . VAL B 1 98 ? 11.25 10.414 2.531 1 98.19 98 VAL B N 1
ATOM 2411 C CA . VAL B 1 98 ? 10.094 9.641 2.992 1 98.19 98 VAL B CA 1
ATOM 2412 C C . VAL B 1 98 ? 8.922 10.586 3.258 1 98.19 98 VAL B C 1
ATOM 2414 O O . VAL B 1 98 ? 9.078 11.617 3.914 1 98.19 98 VAL B O 1
ATOM 2417 N N . VAL B 1 99 ? 7.801 10.18 2.719 1 98.31 99 VAL B N 1
ATOM 2418 C CA . VAL B 1 99 ? 6.559 10.914 2.932 1 98.31 99 VAL B CA 1
ATOM 2419 C C . VAL B 1 99 ? 5.609 10.086 3.795 1 98.31 99 VAL B C 1
ATOM 2421 O O . VAL B 1 99 ? 5.406 8.898 3.541 1 98.31 99 VAL B O 1
ATOM 2424 N N . VAL B 1 100 ? 5.133 10.648 4.832 1 98.56 100 VAL B N 1
ATOM 2425 C CA . VAL B 1 100 ? 3.939 10.133 5.492 1 98.56 100 VAL B CA 1
ATOM 2426 C C . VAL B 1 100 ? 2.734 10.992 5.125 1 98.56 100 VAL B C 1
ATOM 2428 O O . VAL B 1 100 ? 2.721 12.195 5.395 1 98.56 100 VAL B O 1
ATOM 2431 N N . CYS B 1 101 ? 1.717 10.367 4.539 1 98.75 101 CYS B N 1
ATOM 2432 C CA . CYS B 1 101 ? 0.623 11.141 3.963 1 98.75 101 CYS B CA 1
ATOM 2433 C C . CYS B 1 101 ? -0.72 10.695 4.523 1 98.75 101 CYS B C 1
ATOM 2435 O O . CYS B 1 101 ? -1.164 9.57 4.258 1 98.75 101 CYS B O 1
ATOM 2437 N N . GLY B 1 102 ? -1.343 11.578 5.324 1 98.69 102 GLY B N 1
ATOM 2438 C CA . GLY B 1 102 ? -2.734 11.406 5.711 1 98.69 102 GLY B CA 1
ATOM 2439 C C . GLY B 1 102 ? -3.709 12 4.711 1 98.69 102 GLY B C 1
ATOM 2440 O O . GLY B 1 102 ? -3.301 12.5 3.658 1 98.69 102 GLY B O 1
ATOM 2441 N N . HIS B 1 103 ? -4.98 11.914 5.023 1 98.19 103 HIS B N 1
ATOM 2442 C CA . HIS B 1 103 ? -5.965 12.453 4.094 1 98.19 103 HIS B CA 1
ATOM 2443 C C . HIS B 1 103 ? -7.242 12.867 4.82 1 98.19 103 HIS B C 1
ATOM 2445 O O . HIS B 1 103 ? -7.5 12.414 5.934 1 98.19 103 HIS B O 1
ATOM 2451 N N . THR B 1 104 ? -7.961 13.734 4.207 1 96.69 104 THR B N 1
ATOM 2452 C CA . THR B 1 104 ? -9.227 14.188 4.781 1 96.69 104 THR B CA 1
ATOM 2453 C C . THR B 1 104 ? -10.234 13.047 4.828 1 96.69 104 THR B C 1
ATOM 2455 O O . THR B 1 104 ? -10.164 12.109 4.031 1 96.69 104 THR B O 1
ATOM 2458 N N . ASP B 1 105 ? -11.102 13.086 5.859 1 95.12 105 ASP B N 1
ATOM 2459 C CA . ASP B 1 105 ? -12.211 12.148 6.012 1 95.12 105 ASP B CA 1
ATOM 2460 C C . ASP B 1 105 ? -11.711 10.727 6.23 1 95.12 105 ASP B C 1
ATOM 2462 O O . ASP B 1 105 ? -12.352 9.766 5.805 1 95.12 105 ASP B O 1
ATOM 2466 N N . CYS B 1 106 ? -10.641 10.57 6.836 1 97.06 106 CYS B N 1
ATOM 2467 C CA . CYS B 1 106 ? -10.023 9.273 7.086 1 97.06 106 CYS B CA 1
ATOM 2468 C C . CYS B 1 106 ? -10.836 8.477 8.102 1 97.06 106 CYS B C 1
ATOM 2470 O O . CYS B 1 106 ? -11.039 8.93 9.234 1 97.06 106 CYS B O 1
ATOM 2472 N N . GLY B 1 107 ? -11.227 7.289 7.777 1 96.62 107 GLY B N 1
ATOM 2473 C CA . GLY B 1 107 ? -11.992 6.43 8.664 1 96.62 107 GLY B CA 1
ATOM 2474 C C . GLY B 1 107 ? -11.258 6.082 9.945 1 96.62 107 GLY B C 1
ATOM 2475 O O . GLY B 1 107 ? -11.867 5.973 11.008 1 96.62 107 GLY B O 1
ATOM 2476 N N . ALA B 1 108 ? -10 5.832 9.883 1 98.19 108 ALA B N 1
ATOM 2477 C CA . ALA B 1 108 ? -9.211 5.516 11.07 1 98.19 108 ALA B CA 1
ATOM 2478 C C . ALA B 1 108 ? -9.242 6.66 12.078 1 98.19 108 ALA B C 1
ATOM 2480 O O . ALA B 1 108 ? -9.375 6.43 13.281 1 98.19 108 ALA B O 1
ATOM 2481 N N . MET B 1 109 ? -9.062 7.891 11.602 1 98.44 109 MET B N 1
ATOM 2482 C CA . MET B 1 109 ? -9.117 9.062 12.477 1 98.44 109 MET B CA 1
ATOM 2483 C C . MET B 1 109 ? -10.508 9.227 13.078 1 98.44 109 MET B C 1
ATOM 2485 O O . MET B 1 109 ? -10.648 9.547 14.258 1 98.44 109 MET B O 1
ATOM 2489 N N . LYS B 1 110 ? -11.539 8.992 12.258 1 97.62 110 LYS B N 1
ATOM 2490 C CA . LYS B 1 110 ? -12.898 9.047 12.773 1 97.62 110 LYS B CA 1
ATOM 2491 C C . LYS B 1 110 ? -13.125 8 13.859 1 97.62 110 LYS B C 1
ATOM 2493 O O . LYS B 1 110 ? -13.789 8.266 14.859 1 97.62 110 LYS B O 1
ATOM 2498 N N . ALA B 1 111 ? -12.562 6.852 13.664 1 97.88 111 ALA B N 1
ATOM 2499 C CA . ALA B 1 111 ? -12.711 5.773 14.633 1 97.88 111 ALA B CA 1
ATOM 2500 C C . ALA B 1 111 ? -12.047 6.133 15.961 1 97.88 111 ALA B C 1
ATOM 2502 O O . ALA B 1 111 ? -12.539 5.766 17.031 1 97.88 111 ALA B O 1
ATOM 2503 N N . LEU B 1 112 ? -10.922 6.793 15.891 1 97.62 112 LEU B N 1
ATOM 2504 C CA . LEU B 1 112 ? -10.258 7.238 17.109 1 97.62 112 LEU B CA 1
ATOM 2505 C C . LEU B 1 112 ? -11.148 8.188 17.906 1 97.62 112 LEU B C 1
ATOM 2507 O O . LEU B 1 112 ? -11.125 8.188 19.141 1 97.62 112 LEU B O 1
ATOM 2511 N N . LEU B 1 113 ? -11.922 8.992 17.219 1 97.19 113 LEU B N 1
ATOM 2512 C CA . LEU B 1 113 ? -12.805 9.969 17.859 1 97.19 113 LEU B CA 1
ATOM 2513 C C . LEU B 1 113 ? -14.07 9.297 18.375 1 97.19 113 LEU B C 1
ATOM 2515 O O . LEU B 1 113 ? -14.789 9.867 19.188 1 97.19 113 LEU B O 1
ATOM 2519 N N . LYS B 1 114 ? -14.375 8.102 17.844 1 96.81 114 LYS B N 1
ATOM 2520 C CA . LYS B 1 114 ? -15.531 7.316 18.25 1 96.81 114 LYS B CA 1
ATOM 2521 C C . LYS B 1 114 ? -15.133 5.883 18.594 1 96.81 114 LYS B C 1
ATOM 2523 O O . LYS B 1 114 ? -15.539 4.941 17.906 1 96.81 114 LYS B O 1
ATOM 2528 N N . PRO B 1 115 ? -14.539 5.703 19.703 1 95.19 115 PRO B N 1
ATOM 2529 C CA . PRO B 1 115 ? -13.93 4.41 20.031 1 95.19 115 PRO B CA 1
ATOM 2530 C C . PRO B 1 115 ? -14.938 3.27 20.062 1 95.19 115 PRO B C 1
ATOM 2532 O O . PRO B 1 115 ? -14.578 2.111 19.844 1 95.19 115 PRO B O 1
ATOM 2535 N N . GLU B 1 116 ? -16.172 3.531 20.312 1 96.44 116 GLU B N 1
ATOM 2536 C CA . GLU B 1 116 ? -17.203 2.492 20.328 1 96.44 116 GLU B CA 1
ATOM 2537 C C . GLU B 1 116 ? -17.359 1.842 18.969 1 96.44 116 GLU B C 1
ATOM 2539 O O . GLU B 1 116 ? -17.797 0.692 18.859 1 96.44 116 GLU B O 1
ATOM 2544 N N . SER B 1 117 ? -16.984 2.594 17.906 1 95.94 117 SER B N 1
ATOM 2545 C CA . SER B 1 117 ? -17.094 2.061 16.547 1 95.94 117 SER B CA 1
ATOM 2546 C C . SER B 1 117 ? -16.109 0.917 16.328 1 95.94 117 SER B C 1
ATOM 2548 O O . SER B 1 117 ? -16.234 0.162 15.367 1 95.94 117 SER B O 1
ATOM 2550 N N . LEU B 1 118 ? -15.18 0.723 17.234 1 96.38 118 LEU B N 1
ATOM 2551 C CA . LEU B 1 118 ? -14.109 -0.265 17.078 1 96.38 118 LEU B CA 1
ATOM 2552 C C . LEU B 1 118 ? -14.43 -1.529 17.875 1 96.38 118 LEU B C 1
ATOM 2554 O O . LEU B 1 118 ? -13.68 -2.504 17.828 1 96.38 118 LEU B O 1
ATOM 2558 N N . ASN B 1 119 ? -15.547 -1.589 18.547 1 96.75 119 ASN B N 1
ATOM 2559 C CA . ASN B 1 119 ? -15.867 -2.695 19.438 1 96.75 119 ASN B CA 1
ATOM 2560 C C . ASN B 1 119 ? -15.914 -4.023 18.688 1 96.75 119 ASN B C 1
ATOM 2562 O O . ASN B 1 119 ? -15.539 -5.062 19.234 1 96.75 119 ASN B O 1
ATOM 2566 N N . ALA B 1 120 ? -16.344 -4 17.469 1 96.25 120 ALA B N 1
ATOM 2567 C CA . ALA B 1 120 ? -16.453 -5.23 16.688 1 96.25 120 ALA B CA 1
ATOM 2568 C C . ALA B 1 120 ? -15.25 -5.43 15.789 1 96.25 120 ALA B C 1
ATOM 2570 O O . ALA B 1 120 ? -15.258 -6.297 14.906 1 96.25 120 ALA B O 1
ATOM 2571 N N . LEU B 1 121 ? -14.195 -4.609 15.984 1 96.81 121 LEU B N 1
ATOM 2572 C CA . LEU B 1 121 ? -13.008 -4.633 15.141 1 96.81 121 LEU B CA 1
ATOM 2573 C C . LEU B 1 121 ? -11.742 -4.727 15.992 1 96.81 121 LEU B C 1
ATOM 2575 O O . LEU B 1 121 ? -10.922 -3.805 15.992 1 96.81 121 LEU B O 1
ATOM 2579 N N . PRO B 1 122 ? -11.555 -5.887 16.625 1 95.19 122 PRO B N 1
ATOM 2580 C CA . PRO B 1 122 ? -10.461 -5.996 17.594 1 95.19 122 PRO B CA 1
ATOM 2581 C C . PRO B 1 122 ? -9.086 -5.773 16.953 1 95.19 122 PRO B C 1
ATOM 2583 O O . PRO B 1 122 ? -8.195 -5.207 17.578 1 95.19 122 PRO B O 1
ATOM 2586 N N . THR B 1 123 ? -8.898 -6.207 15.742 1 95 123 THR B N 1
ATOM 2587 C CA . THR B 1 123 ? -7.594 -6.066 15.102 1 95 123 THR B CA 1
ATOM 2588 C C . THR B 1 123 ? -7.328 -4.609 14.734 1 95 123 THR B C 1
ATOM 2590 O O . THR B 1 123 ? -6.219 -4.105 14.922 1 95 123 THR B O 1
ATOM 2593 N N . VAL B 1 124 ? -8.352 -3.914 14.211 1 96.75 124 VAL B N 1
ATOM 2594 C CA . VAL B 1 124 ? -8.227 -2.496 13.891 1 96.75 124 VAL B CA 1
ATOM 2595 C C . VAL B 1 124 ? -7.992 -1.699 15.172 1 96.75 124 VAL B C 1
ATOM 2597 O O . VAL B 1 124 ? -7.156 -0.792 15.203 1 96.75 124 VAL B O 1
ATOM 2600 N N . LYS B 1 125 ? -8.766 -2.08 16.188 1 96.31 125 LYS B N 1
ATOM 2601 C CA . LYS B 1 125 ? -8.617 -1.405 17.469 1 96.31 125 LYS B CA 1
ATOM 2602 C C . LYS B 1 125 ? -7.18 -1.493 17.984 1 96.31 125 LYS B C 1
ATOM 2604 O O . LYS B 1 125 ? -6.605 -0.491 18.406 1 96.31 125 LYS B O 1
ATOM 2609 N N . SER B 1 126 ? -6.621 -2.678 17.938 1 94.69 126 SER B N 1
ATOM 2610 C CA . SER B 1 126 ? -5.242 -2.881 18.359 1 94.69 126 SER B CA 1
ATOM 2611 C C . SER B 1 126 ? -4.27 -2.066 17.516 1 94.69 126 SER B C 1
ATOM 2613 O O . SER B 1 126 ? -3.348 -1.444 18.047 1 94.69 126 SER B O 1
ATOM 2615 N N . TRP B 1 127 ? -4.414 -2.041 16.25 1 95.69 127 TRP B N 1
ATOM 2616 C CA . TRP B 1 127 ? -3.553 -1.32 15.32 1 95.69 127 TRP B CA 1
ATOM 2617 C C . TRP B 1 127 ? -3.596 0.18 15.594 1 95.69 127 TRP B C 1
ATOM 2619 O O . TRP B 1 127 ? -2.561 0.851 15.562 1 95.69 127 TRP B O 1
ATOM 2629 N N . LEU B 1 128 ? -4.793 0.7 15.938 1 96.69 128 LEU B N 1
ATOM 2630 C CA . LEU B 1 128 ? -4.992 2.139 16.094 1 96.69 128 LEU B CA 1
ATOM 2631 C C . LEU B 1 128 ? -4.391 2.637 17.406 1 96.69 128 LEU B C 1
ATOM 2633 O O . LEU B 1 128 ? -4.297 3.846 17.625 1 96.69 128 LEU B O 1
ATOM 2637 N N . THR B 1 129 ? -3.855 1.704 18.219 1 95.69 129 THR B N 1
ATOM 2638 C CA . THR B 1 129 ? -3.105 2.137 19.406 1 95.69 129 THR B CA 1
ATOM 2639 C C . THR B 1 129 ? -1.88 2.949 18.984 1 95.69 129 THR B C 1
ATOM 2641 O O . THR B 1 129 ? -1.441 3.836 19.734 1 95.69 129 THR B O 1
ATOM 2644 N N . ASN B 1 130 ? -1.419 2.717 17.797 1 96.25 130 ASN B N 1
ATOM 2645 C CA . ASN B 1 130 ? -0.258 3.424 17.281 1 96.25 130 ASN B CA 1
ATOM 2646 C C . ASN B 1 130 ? -0.576 4.891 16.984 1 96.25 130 ASN B C 1
ATOM 2648 O O . ASN B 1 130 ? 0.329 5.691 16.75 1 96.25 130 ASN B O 1
ATOM 2652 N N . ALA B 1 131 ? -1.825 5.301 17.109 1 97.44 131 ALA B N 1
ATOM 2653 C CA . ALA B 1 131 ? -2.23 6.68 16.844 1 97.44 131 ALA B CA 1
ATOM 2654 C C . ALA B 1 131 ? -2.867 7.309 18.078 1 97.44 131 ALA B C 1
ATOM 2656 O O . ALA B 1 131 ? -3.352 8.438 18.031 1 97.44 131 ALA B O 1
ATOM 2657 N N . GLN B 1 132 ? -2.863 6.625 19.203 1 97.12 132 GLN B N 1
ATOM 2658 C CA . GLN B 1 132 ? -3.559 7.086 20.391 1 97.12 132 GLN B CA 1
ATOM 2659 C C . GLN B 1 132 ? -2.924 8.359 20.953 1 97.12 132 GLN B C 1
ATOM 2661 O O . GLN B 1 132 ? -3.619 9.234 21.469 1 97.12 132 GLN B O 1
ATOM 2666 N N . ALA B 1 133 ? -1.601 8.398 20.891 1 97.62 133 ALA B N 1
ATOM 2667 C CA . ALA B 1 133 ? -0.924 9.609 21.359 1 97.62 133 ALA B CA 1
ATOM 2668 C C . ALA B 1 133 ? -1.357 10.828 20.547 1 97.62 133 ALA B C 1
ATOM 2670 O O . ALA B 1 133 ? -1.448 11.938 21.078 1 97.62 133 ALA B O 1
ATOM 2671 N N . ALA B 1 134 ? -1.593 10.625 19.25 1 98 134 ALA B N 1
ATOM 2672 C CA . ALA B 1 134 ? -2.082 11.719 18.406 1 98 134 ALA B CA 1
ATOM 2673 C C . ALA B 1 134 ? -3.434 12.219 18.906 1 98 134 ALA B C 1
ATOM 2675 O O . ALA B 1 134 ? -3.688 13.43 18.906 1 98 134 ALA B O 1
ATOM 2676 N N . LEU B 1 135 ? -4.316 11.312 19.297 1 97.88 135 LEU B N 1
ATOM 2677 C CA . LEU B 1 135 ? -5.617 11.688 19.828 1 97.88 135 LEU B CA 1
ATOM 2678 C C . LEU B 1 135 ? -5.465 12.547 21.094 1 97.88 135 LEU B C 1
ATOM 2680 O O . LEU B 1 135 ? -6.129 13.57 21.234 1 97.88 135 LEU B O 1
ATOM 2684 N N . SER B 1 136 ? -4.594 12.148 21.953 1 97.69 136 SER B N 1
ATOM 2685 C CA . SER B 1 136 ? -4.352 12.891 23.188 1 97.69 136 SER B CA 1
ATOM 2686 C C . SER B 1 136 ? -3.852 14.297 22.891 1 97.69 136 SER B C 1
ATOM 2688 O O . SER B 1 136 ? -4.328 15.266 23.484 1 97.69 136 SER B O 1
ATOM 2690 N N . VAL B 1 137 ? -2.92 14.391 22.016 1 97.12 137 VAL B N 1
ATOM 2691 C CA . VAL B 1 137 ? -2.338 15.68 21.656 1 97.12 137 VAL B CA 1
ATOM 2692 C C . VAL B 1 137 ? -3.395 16.547 20.984 1 97.12 137 VAL B C 1
ATOM 2694 O O . VAL B 1 137 ? -3.545 17.734 21.312 1 97.12 137 VAL B O 1
ATOM 2697 N N . ALA B 1 138 ? -4.094 15.977 20.047 1 96.5 138 ALA B N 1
ATOM 2698 C CA . ALA B 1 138 ? -5.133 16.734 19.344 1 96.5 138 ALA B CA 1
ATOM 2699 C C . ALA B 1 138 ? -6.172 17.266 20.312 1 96.5 138 ALA B C 1
ATOM 2701 O O . ALA B 1 138 ? -6.617 18.422 20.188 1 96.5 138 ALA B O 1
ATOM 2702 N N . ASN B 1 139 ? -6.586 16.5 21.25 1 95.44 139 ASN B N 1
ATOM 2703 C CA . ASN B 1 139 ? -7.555 16.906 22.266 1 95.44 139 ASN B CA 1
ATOM 2704 C C . ASN B 1 139 ? -7.016 18.062 23.109 1 95.44 139 ASN B C 1
ATOM 2706 O O . ASN B 1 139 ? -7.762 18.969 23.469 1 95.44 139 ASN B O 1
ATOM 2710 N N . SER B 1 140 ? -5.797 17.984 23.422 1 96.19 140 SER B N 1
ATOM 2711 C CA . SER B 1 140 ? -5.188 19.016 24.266 1 96.19 140 SER B CA 1
ATOM 2712 C C . SER B 1 140 ? -5.094 20.344 23.531 1 96.19 140 SER B C 1
ATOM 2714 O O . SER B 1 140 ? -5.082 21.406 24.156 1 96.19 140 SER B O 1
ATOM 2716 N N . LEU B 1 141 ? -5.016 20.328 22.219 1 93.94 141 LEU B N 1
ATOM 2717 C CA . LEU B 1 141 ? -4.852 21.531 21.406 1 93.94 141 LEU B CA 1
ATOM 2718 C C . LEU B 1 141 ? -6.203 22.094 21 1 93.94 141 LEU B C 1
ATOM 2720 O O . LEU B 1 141 ? -6.277 23.203 20.453 1 93.94 141 LEU B O 1
ATOM 2724 N N . GLY B 1 142 ? -7.203 21.344 21.297 1 91.44 142 GLY B N 1
ATOM 2725 C CA . GLY B 1 142 ? -8.531 21.75 20.859 1 91.44 142 GLY B CA 1
ATOM 2726 C C . GLY B 1 142 ? -9.102 22.891 21.688 1 91.44 142 GLY B C 1
ATOM 2727 O O . GLY B 1 142 ? -8.641 23.156 22.797 1 91.44 142 GLY B O 1
ATOM 2728 N N . THR B 1 143 ? -10.094 23.609 21.016 1 91 143 THR B N 1
ATOM 2729 C CA . THR B 1 143 ? -10.805 24.672 21.703 1 91 143 THR B CA 1
ATOM 2730 C C . THR B 1 143 ? -12.258 24.266 21.969 1 91 143 THR B C 1
ATOM 2732 O O . THR B 1 143 ? -12.773 23.344 21.344 1 91 143 THR B O 1
ATOM 2735 N N . ALA B 1 144 ? -12.914 24.938 22.875 1 89.31 144 ALA B N 1
ATOM 2736 C CA . ALA B 1 144 ? -14.281 24.625 23.281 1 89.31 144 ALA B CA 1
ATOM 2737 C C . ALA B 1 144 ? -15.25 24.812 22.125 1 89.31 144 ALA B C 1
ATOM 2739 O O . ALA B 1 144 ? -16.266 24.109 22.031 1 89.31 144 ALA B O 1
ATOM 2740 N N . ASN B 1 145 ? -14.969 25.641 21.172 1 93.38 145 ASN B N 1
ATOM 2741 C CA . ASN B 1 145 ? -15.906 25.969 20.094 1 93.38 145 ASN B CA 1
ATOM 2742 C C . ASN B 1 145 ? -15.523 25.266 18.797 1 93.38 145 ASN B C 1
ATOM 2744 O O . ASN B 1 145 ? -16.062 25.594 17.734 1 93.38 145 ASN B O 1
ATOM 2748 N N . GLU B 1 146 ? -14.703 24.297 18.891 1 93.81 146 GLU B N 1
ATOM 2749 C CA . GLU B 1 146 ? -14.258 23.625 17.672 1 93.81 146 GLU B CA 1
ATOM 2750 C C . GLU B 1 146 ? -15.352 22.719 17.109 1 93.81 146 GLU B C 1
ATOM 2752 O O . GLU B 1 146 ? -16.047 22.031 17.859 1 93.81 146 GLU B O 1
ATOM 2757 N N . THR B 1 147 ? -15.562 22.797 15.766 1 95.62 147 THR B N 1
ATOM 2758 C CA . THR B 1 147 ? -16.5 21.906 15.094 1 95.62 147 THR B CA 1
ATOM 2759 C C . THR B 1 147 ? -15.922 20.5 14.953 1 95.62 147 THR B C 1
ATOM 2761 O O . THR B 1 147 ? -14.703 20.312 15.039 1 95.62 147 THR B O 1
ATOM 2764 N N . PRO B 1 148 ? -16.766 19.516 14.734 1 94.69 148 PRO B N 1
ATOM 2765 C CA . PRO B 1 148 ? -16.266 18.156 14.484 1 94.69 148 PRO B CA 1
ATOM 2766 C C . PRO B 1 148 ? -15.312 18.078 13.297 1 94.69 148 PRO B C 1
ATOM 2768 O O . PRO B 1 148 ? -14.328 17.344 13.344 1 94.69 148 PRO B O 1
ATOM 2771 N N . THR B 1 149 ? -15.539 18.859 12.328 1 94.81 149 THR B N 1
ATOM 2772 C CA . THR B 1 149 ? -14.695 18.875 11.141 1 94.81 149 THR B CA 1
ATOM 2773 C C . THR B 1 149 ? -13.32 19.438 11.469 1 94.81 149 THR B C 1
ATOM 2775 O O . THR B 1 149 ? -12.305 18.922 10.992 1 94.81 149 THR B O 1
ATOM 2778 N N . GLU B 1 150 ? -13.312 20.469 12.234 1 96.19 150 GLU B N 1
ATOM 2779 C CA . GLU B 1 150 ? -12.047 21.062 12.648 1 96.19 150 GLU B CA 1
ATOM 2780 C C . GLU B 1 150 ? -11.25 20.109 13.531 1 96.19 150 GLU B C 1
ATOM 2782 O O . GLU B 1 150 ? -10.031 20.016 13.406 1 96.19 150 GLU B O 1
ATOM 2787 N N . ARG B 1 151 ? -11.977 19.469 14.398 1 96.94 151 ARG B N 1
ATOM 2788 C CA . ARG B 1 151 ? -11.336 18.484 15.273 1 96.94 151 ARG B CA 1
ATOM 2789 C C . ARG B 1 151 ? -10.719 17.359 14.461 1 96.94 151 ARG B C 1
ATOM 2791 O O . ARG B 1 151 ? -9.586 16.938 14.727 1 96.94 151 ARG B O 1
ATOM 2798 N N . LEU B 1 152 ? -11.453 16.828 13.5 1 97.5 152 LEU B N 1
ATOM 2799 C CA . LEU B 1 152 ? -10.953 15.766 12.641 1 97.5 152 LEU B CA 1
ATOM 2800 C C . LEU B 1 152 ? -9.734 16.234 11.852 1 97.5 152 LEU B C 1
ATOM 2802 O O . LEU B 1 152 ? -8.766 15.484 11.695 1 97.5 152 LEU B O 1
ATOM 2806 N N . LYS B 1 153 ? -9.797 17.438 11.344 1 97.31 153 LYS B N 1
ATOM 2807 C CA . LYS B 1 153 ? -8.672 18 10.609 1 97.31 153 LYS B CA 1
ATOM 2808 C C . LYS B 1 153 ? -7.426 18.078 11.484 1 97.31 153 LYS B C 1
ATOM 2810 O O . LYS B 1 153 ? -6.336 17.688 11.07 1 97.31 153 LYS B O 1
ATOM 2815 N N . ARG B 1 154 ? -7.59 18.562 12.664 1 97.5 154 ARG B N 1
ATOM 2816 C CA . ARG B 1 154 ? -6.477 18.672 13.594 1 97.5 154 ARG B CA 1
ATOM 2817 C C . ARG B 1 154 ? -5.887 17.312 13.922 1 97.5 154 ARG B C 1
ATOM 2819 O O . ARG B 1 154 ? -4.668 17.125 13.898 1 97.5 154 ARG B O 1
ATOM 2826 N N . LEU B 1 155 ? -6.766 16.375 14.227 1 98.5 155 LEU B N 1
ATOM 2827 C CA . LEU B 1 155 ? -6.301 15.039 14.547 1 98.5 155 LEU B CA 1
ATOM 2828 C C . LEU B 1 155 ? -5.523 14.438 13.383 1 98.5 155 LEU B C 1
ATOM 2830 O O . LEU B 1 155 ? -4.496 13.781 13.594 1 98.5 155 LEU B O 1
ATOM 2834 N N . THR B 1 156 ? -6 14.609 12.164 1 98.69 156 THR B N 1
ATOM 2835 C CA . THR B 1 156 ? -5.34 14.102 10.969 1 98.69 156 THR B CA 1
ATOM 2836 C C . THR B 1 156 ? -3.926 14.672 10.852 1 98.69 156 THR B C 1
ATOM 2838 O O . THR B 1 156 ? -2.969 13.93 10.625 1 98.69 156 THR B O 1
ATOM 2841 N N . GLU B 1 157 ? -3.816 15.969 11.031 1 98.5 157 GLU B N 1
ATOM 2842 C CA . GLU B 1 157 ? -2.516 16.625 10.953 1 98.5 157 GLU B CA 1
ATOM 2843 C C . GLU B 1 157 ? -1.588 16.156 12.07 1 98.5 157 GLU B C 1
ATOM 2845 O O . GLU B 1 157 ? -0.422 15.844 11.828 1 98.5 157 GLU B O 1
ATOM 2850 N N . VAL B 1 158 ? -2.105 16.094 13.281 1 98.31 158 VAL B N 1
ATOM 2851 C CA . VAL B 1 158 ? -1.302 15.695 14.438 1 98.31 158 VAL B CA 1
ATOM 2852 C C . VAL B 1 158 ? -0.856 14.242 14.273 1 98.31 158 VAL B C 1
ATOM 2854 O O . VAL B 1 158 ? 0.261 13.883 14.656 1 98.31 158 VAL B O 1
ATOM 2857 N N . ASN B 1 159 ? -1.743 13.414 13.734 1 98.69 159 ASN B N 1
ATOM 2858 C CA . ASN B 1 159 ? -1.35 12.023 13.508 1 98.69 159 ASN B CA 1
ATOM 2859 C C . ASN B 1 159 ? -0.189 11.93 12.516 1 98.69 159 ASN B C 1
ATOM 2861 O O . ASN B 1 159 ? 0.749 11.156 12.727 1 98.69 159 ASN B O 1
ATOM 2865 N N . VAL B 1 160 ? -0.261 12.672 11.438 1 98.75 160 VAL B N 1
ATOM 2866 C CA . VAL B 1 160 ? 0.831 12.672 10.469 1 98.75 160 VAL B CA 1
ATOM 2867 C C . VAL B 1 160 ? 2.139 13.047 11.164 1 98.75 160 VAL B C 1
ATOM 2869 O O . VAL B 1 160 ? 3.162 12.383 10.969 1 98.75 160 VAL B O 1
ATOM 2872 N N . LEU B 1 161 ? 2.123 14.031 11.977 1 98.38 161 LEU B N 1
ATOM 2873 C CA . LEU B 1 161 ? 3.318 14.477 12.688 1 98.38 161 LEU B CA 1
ATOM 2874 C C . LEU B 1 161 ? 3.811 13.406 13.656 1 98.38 161 LEU B C 1
ATOM 2876 O O . LEU B 1 161 ? 5.016 13.18 13.773 1 98.38 161 LEU B O 1
ATOM 2880 N N . LEU B 1 162 ? 2.9 12.781 14.352 1 97.81 162 LEU B N 1
ATOM 2881 C CA . LEU B 1 162 ? 3.275 11.703 15.266 1 97.81 162 LEU B CA 1
ATOM 2882 C C . LEU B 1 162 ? 3.951 10.562 14.508 1 97.81 162 LEU B C 1
ATOM 2884 O O . LEU B 1 162 ? 4.961 10.023 14.969 1 97.81 162 LEU B O 1
ATOM 2888 N N . GLN B 1 163 ? 3.346 10.172 13.391 1 97.81 163 GLN B N 1
ATOM 2889 C CA . GLN B 1 163 ? 3.91 9.07 12.617 1 97.81 163 GLN B CA 1
ATOM 2890 C C . GLN B 1 163 ? 5.293 9.43 12.086 1 97.81 163 GLN B C 1
ATOM 2892 O O . GLN B 1 163 ? 6.168 8.562 11.977 1 97.81 163 GLN B O 1
ATOM 2897 N N . LEU B 1 164 ? 5.531 10.688 11.75 1 97.62 164 LEU B N 1
ATOM 2898 C CA . LEU B 1 164 ? 6.871 11.141 11.391 1 97.62 164 LEU B CA 1
ATOM 2899 C C . LEU B 1 164 ? 7.84 10.961 12.547 1 97.62 164 LEU B C 1
ATOM 2901 O O . LEU B 1 164 ? 8.992 10.57 12.344 1 97.62 164 LEU B O 1
ATOM 2905 N N . GLN B 1 165 ? 7.395 11.281 13.734 1 96.75 165 GLN B N 1
ATOM 2906 C CA . GLN B 1 165 ? 8.227 11.07 14.914 1 96.75 165 GLN B CA 1
ATOM 2907 C C . GLN B 1 165 ? 8.555 9.594 15.102 1 96.75 165 GLN B C 1
ATOM 2909 O O . GLN B 1 165 ? 9.703 9.242 15.391 1 96.75 165 GLN B O 1
ATOM 2914 N N . HIS B 1 166 ? 7.516 8.766 14.977 1 97 166 HIS B N 1
ATOM 2915 C CA . HIS B 1 166 ? 7.75 7.332 15.055 1 97 166 HIS B CA 1
ATOM 2916 C C . HIS B 1 166 ? 8.773 6.887 14.016 1 97 166 HIS B C 1
ATOM 2918 O O . HIS B 1 166 ? 9.68 6.105 14.32 1 97 166 HIS B O 1
ATOM 2924 N N . LEU B 1 167 ? 8.578 7.371 12.789 1 97.31 167 LEU B N 1
ATOM 2925 C CA . LEU B 1 167 ? 9.461 7.031 11.672 1 97.31 167 LEU B CA 1
ATOM 2926 C C . LEU B 1 167 ? 10.914 7.332 12.023 1 97.31 167 LEU B C 1
ATOM 2928 O O . LEU B 1 167 ? 11.812 6.547 11.703 1 97.31 167 LEU B O 1
ATOM 2932 N N . GLN B 1 168 ? 11.164 8.359 12.711 1 96.81 168 GLN B N 1
ATOM 2933 C CA . GLN B 1 168 ? 12.516 8.812 13.016 1 96.81 168 GLN B CA 1
ATOM 2934 C C . GLN B 1 168 ? 13.141 7.984 14.133 1 96.81 168 GLN B C 1
ATOM 2936 O O . GLN B 1 168 ? 14.336 8.094 14.398 1 96.81 168 GLN B O 1
ATOM 2941 N N . THR B 1 169 ? 12.367 7.125 14.836 1 96.75 169 THR B N 1
ATOM 2942 C CA . THR B 1 169 ? 12.922 6.227 15.844 1 96.75 169 THR B CA 1
ATOM 2943 C C . THR B 1 169 ? 13.547 4.996 15.188 1 96.75 169 THR B C 1
ATOM 2945 O O . THR B 1 169 ? 14.273 4.242 15.836 1 96.75 169 THR B O 1
ATOM 2948 N N . HIS B 1 170 ? 13.195 4.734 13.961 1 97.12 170 HIS B N 1
ATOM 2949 C CA . HIS B 1 170 ? 13.781 3.604 13.25 1 97.12 170 HIS B CA 1
ATOM 2950 C C . HIS B 1 170 ? 15.273 3.83 12.992 1 97.12 170 HIS B C 1
ATOM 2952 O O . HIS B 1 170 ? 15.656 4.852 12.414 1 97.12 170 HIS B O 1
ATOM 2958 N N . PRO B 1 171 ? 16.141 2.859 13.289 1 96.94 171 PRO B N 1
ATOM 2959 C CA . PRO B 1 171 ? 17.594 3.068 13.18 1 96.94 171 PRO B CA 1
ATOM 2960 C C . PRO B 1 171 ? 18.016 3.449 11.766 1 96.94 171 PRO B C 1
ATOM 2962 O O . PRO B 1 171 ? 18.875 4.316 11.594 1 96.94 171 PRO B O 1
ATOM 2965 N N . SER B 1 172 ? 17.438 2.812 10.797 1 97.69 172 SER B N 1
ATOM 2966 C CA . SER B 1 172 ? 17.797 3.109 9.414 1 97.69 172 SER B CA 1
ATOM 2967 C C . SER B 1 172 ? 17.484 4.562 9.062 1 97.69 172 SER B C 1
ATOM 2969 O O . SER B 1 172 ? 18.281 5.223 8.391 1 97.69 172 SER B O 1
ATOM 2971 N N . VAL B 1 173 ? 16.359 5.082 9.555 1 98.06 173 VAL B N 1
ATOM 2972 C CA . VAL B 1 173 ? 15.93 6.441 9.258 1 98.06 173 VAL B CA 1
ATOM 2973 C C . VAL B 1 173 ? 16.766 7.441 10.055 1 98.06 173 VAL B C 1
ATOM 2975 O O . VAL B 1 173 ? 17.312 8.391 9.484 1 98.06 173 VAL B O 1
ATOM 2978 N N . ALA B 1 174 ? 16.891 7.172 11.328 1 97.69 174 ALA B N 1
ATOM 2979 C CA . ALA B 1 174 ? 17.672 8.047 12.195 1 97.69 174 ALA B CA 1
ATOM 2980 C C . ALA B 1 174 ? 19.109 8.195 11.672 1 97.69 174 ALA B C 1
ATOM 2982 O O . ALA B 1 174 ? 19.625 9.305 11.578 1 97.69 174 ALA B O 1
ATOM 2983 N N . GLY B 1 175 ? 19.75 7.09 11.344 1 98.12 175 GLY B N 1
ATOM 2984 C CA . GLY B 1 175 ? 21.109 7.113 10.828 1 98.12 175 GLY B CA 1
ATOM 2985 C C . GLY B 1 175 ? 21.25 7.871 9.523 1 98.12 175 GLY B C 1
ATOM 2986 O O . GLY B 1 175 ? 22.141 8.703 9.367 1 98.12 175 GLY B O 1
ATOM 2987 N N . ALA B 1 176 ? 20.344 7.602 8.602 1 98.06 176 ALA B N 1
ATOM 2988 C CA . ALA B 1 176 ? 20.406 8.242 7.289 1 98.06 176 ALA B CA 1
ATOM 2989 C C . ALA B 1 176 ? 20.188 9.75 7.406 1 98.06 176 ALA B C 1
ATOM 2991 O O . ALA B 1 176 ? 20.828 10.531 6.699 1 98.06 176 ALA B O 1
ATOM 2992 N N . MET B 1 177 ? 19.25 10.156 8.25 1 96.75 177 MET B N 1
ATOM 2993 C CA . MET B 1 177 ? 19.016 11.578 8.461 1 96.75 177 MET B CA 1
ATOM 2994 C C . MET B 1 177 ? 20.234 12.258 9.086 1 96.75 177 MET B C 1
ATOM 2996 O O . MET B 1 177 ? 20.609 13.352 8.68 1 96.75 177 MET B O 1
ATOM 3000 N N . ALA B 1 178 ? 20.859 11.578 10.039 1 97.69 178 ALA B N 1
ATOM 3001 C CA . ALA B 1 178 ? 22.047 12.117 10.695 1 97.69 178 ALA B CA 1
ATOM 3002 C C . ALA B 1 178 ? 23.188 12.32 9.703 1 97.69 178 ALA B C 1
ATOM 3004 O O . ALA B 1 178 ? 23.969 13.266 9.836 1 97.69 178 ALA B O 1
ATOM 3005 N N . ARG B 1 179 ? 23.234 11.508 8.672 1 97.81 179 ARG B N 1
ATOM 3006 C CA . ARG B 1 179 ? 24.281 11.578 7.664 1 97.81 179 ARG B CA 1
ATOM 3007 C C . ARG B 1 179 ? 23.891 12.531 6.535 1 97.81 179 ARG B C 1
ATOM 3009 O O . ARG B 1 179 ? 24.641 12.688 5.566 1 97.81 179 ARG B O 1
ATOM 3016 N N . GLY B 1 180 ? 22.719 13.078 6.586 1 96.38 180 GLY B N 1
ATOM 3017 C CA . GLY B 1 180 ? 22.266 14.008 5.566 1 96.38 180 GLY B CA 1
ATOM 3018 C C . GLY B 1 180 ? 21.844 13.32 4.281 1 96.38 180 GLY B C 1
ATOM 3019 O O . GLY B 1 180 ? 21.828 13.938 3.215 1 96.38 180 GLY B O 1
ATOM 3020 N N . GLU B 1 181 ? 21.453 12.039 4.375 1 97.31 181 GLU B N 1
ATOM 3021 C CA . GLU B 1 181 ? 21.156 11.234 3.191 1 97.31 181 GLU B CA 1
ATOM 3022 C C . GLU B 1 181 ? 19.656 11.078 3.002 1 97.31 181 GLU B C 1
ATOM 3024 O O . GLU B 1 181 ? 19.203 10.578 1.973 1 97.31 181 GLU B O 1
ATOM 3029 N N . LEU B 1 182 ? 18.875 11.539 3.959 1 97.06 182 LEU B N 1
ATOM 3030 C CA . LEU B 1 182 ? 17.422 11.32 3.957 1 97.06 182 LEU B CA 1
ATOM 3031 C C . LEU B 1 182 ? 16.703 12.516 4.562 1 97.06 182 LEU B C 1
ATOM 3033 O O . LEU B 1 182 ? 17.109 13.047 5.594 1 97.06 182 LEU B O 1
ATOM 3037 N N . THR B 1 183 ? 15.648 12.945 3.887 1 96.94 183 THR B N 1
ATOM 3038 C CA . THR B 1 183 ? 14.719 13.93 4.434 1 96.94 183 THR B CA 1
ATOM 3039 C C . THR B 1 183 ? 13.32 13.336 4.574 1 96.94 183 THR B C 1
ATOM 3041 O O . THR B 1 183 ? 13.023 12.289 3.998 1 96.94 183 THR B O 1
ATOM 3044 N N . VAL B 1 184 ? 12.523 13.93 5.383 1 97.19 184 VAL B N 1
ATOM 3045 C CA . VAL B 1 184 ? 11.164 13.438 5.602 1 97.19 184 VAL B CA 1
ATOM 3046 C C . VAL B 1 184 ? 10.18 14.602 5.562 1 97.19 184 VAL B C 1
ATOM 3048 O O . VAL B 1 184 ? 10.547 15.742 5.84 1 97.19 184 VAL B O 1
ATOM 3051 N N . SER B 1 185 ? 8.969 14.375 5.18 1 97.69 185 SER B N 1
ATOM 3052 C CA . SER B 1 185 ? 7.902 15.375 5.223 1 97.69 185 SER B CA 1
ATOM 3053 C C . SER B 1 185 ? 6.547 14.727 5.492 1 97.69 185 SER B C 1
ATOM 3055 O O . SER B 1 185 ? 6.34 13.555 5.176 1 97.69 185 SER B O 1
ATOM 3057 N N . GLY B 1 186 ? 5.68 15.469 6.129 1 98.31 186 GLY B N 1
ATOM 3058 C CA . GLY B 1 186 ? 4.293 15.086 6.344 1 98.31 186 GLY B CA 1
ATOM 3059 C C . GLY B 1 186 ? 3.336 15.758 5.371 1 98.31 186 GLY B C 1
ATOM 3060 O O . GLY B 1 186 ? 3.482 16.938 5.066 1 98.31 186 GLY B O 1
ATOM 3061 N N . TRP B 1 187 ? 2.42 14.961 4.844 1 98.56 187 TRP B N 1
ATOM 3062 C CA . TRP B 1 187 ? 1.446 15.453 3.873 1 98.56 187 TRP B CA 1
ATOM 3063 C C . TRP B 1 187 ? 0.022 15.203 4.359 1 98.56 187 TRP B C 1
ATOM 3065 O O . TRP B 1 187 ? -0.24 14.227 5.062 1 98.56 187 TRP B O 1
ATOM 3075 N N . VAL B 1 188 ? -0.834 16.094 4.031 1 98.62 188 VAL B N 1
ATOM 3076 C CA . VAL B 1 188 ? -2.27 15.852 4.117 1 98.62 188 VAL B CA 1
ATOM 3077 C C . VAL B 1 188 ? -2.92 16.078 2.756 1 98.62 188 VAL B C 1
ATOM 3079 O O . VAL B 1 188 ? -2.855 17.188 2.209 1 98.62 188 VAL B O 1
ATOM 3082 N N . TYR B 1 189 ? -3.488 15.055 2.238 1 97.88 189 TYR B N 1
ATOM 3083 C CA . TYR B 1 189 ? -4.184 15.07 0.956 1 97.88 189 TYR B CA 1
ATOM 3084 C C . TYR B 1 189 ? -5.68 15.281 1.148 1 97.88 189 TYR B C 1
ATOM 3086 O O . TYR B 1 189 ? -6.328 14.539 1.892 1 97.88 189 TYR B O 1
ATOM 3094 N N . ASP B 1 190 ? -6.23 16.312 0.516 1 96.62 190 ASP B N 1
ATOM 3095 C CA . ASP B 1 190 ? -7.672 16.516 0.506 1 96.62 190 ASP B CA 1
ATOM 3096 C C . ASP B 1 190 ? -8.336 15.734 -0.631 1 96.62 190 ASP B C 1
ATOM 3098 O O . ASP B 1 190 ? -8.25 16.141 -1.794 1 96.62 190 ASP B O 1
ATOM 3102 N N . ILE B 1 191 ? -9.039 14.703 -0.31 1 92.94 191 ILE B N 1
ATOM 3103 C CA . ILE B 1 191 ? -9.57 13.773 -1.303 1 92.94 191 ILE B CA 1
ATOM 3104 C C . ILE B 1 191 ? -10.617 14.484 -2.162 1 92.94 191 ILE B C 1
ATOM 3106 O O . ILE B 1 191 ? -10.812 14.133 -3.328 1 92.94 191 ILE B O 1
ATOM 3110 N N . GLY B 1 192 ? -11.312 15.523 -1.692 1 92.12 192 GLY B N 1
ATOM 3111 C CA . GLY B 1 192 ? -12.367 16.234 -2.412 1 92.12 192 GLY B CA 1
ATOM 3112 C C . GLY B 1 192 ? -11.828 17.25 -3.393 1 92.12 192 GLY B C 1
ATOM 3113 O O . GLY B 1 192 ? -12.289 17.328 -4.535 1 92.12 192 GLY B O 1
ATOM 3114 N N . THR B 1 193 ? -10.766 17.969 -3.004 1 91.69 193 THR B N 1
ATOM 3115 C CA . THR B 1 193 ? -10.312 19.109 -3.805 1 91.69 193 THR B CA 1
ATOM 3116 C C . THR B 1 193 ? -9.023 18.766 -4.547 1 91.69 193 THR B C 1
ATOM 3118 O O . THR B 1 193 ? -8.625 19.469 -5.469 1 91.69 193 THR B O 1
ATOM 3121 N N . GLY B 1 194 ? -8.336 17.703 -4.102 1 92.69 194 GLY B N 1
ATOM 3122 C CA . GLY B 1 194 ? -7.051 17.359 -4.684 1 92.69 194 GLY B CA 1
ATOM 3123 C C . GLY B 1 194 ? -5.906 18.188 -4.113 1 92.69 194 GLY B C 1
ATOM 3124 O O . GLY B 1 194 ? -4.75 17.984 -4.492 1 92.69 194 GLY B O 1
ATOM 3125 N N . GLU B 1 195 ? -6.164 19.047 -3.166 1 95.19 195 GLU B N 1
ATOM 3126 C CA . GLU B 1 195 ? -5.133 19.859 -2.541 1 95.19 195 GLU B CA 1
ATOM 3127 C C . GLU B 1 195 ? -4.238 19.031 -1.632 1 95.19 195 GLU B C 1
ATOM 3129 O O . GLU B 1 195 ? -4.715 18.109 -0.959 1 95.19 195 GLU B O 1
ATOM 3134 N N . VAL B 1 196 ? -2.963 19.359 -1.64 1 97.62 196 VAL B N 1
ATOM 3135 C CA . VAL B 1 196 ? -2.006 18.75 -0.726 1 97.62 196 VAL B CA 1
ATOM 3136 C C . VAL B 1 196 ? -1.328 19.828 0.117 1 97.62 196 VAL B C 1
ATOM 3138 O O . VAL B 1 196 ? -0.878 20.844 -0.413 1 97.62 196 VAL B O 1
ATOM 3141 N N . ARG B 1 197 ? -1.335 19.641 1.378 1 98 197 ARG B N 1
ATOM 3142 C CA . ARG B 1 197 ? -0.571 20.469 2.301 1 98 197 ARG B CA 1
ATOM 3143 C C . ARG B 1 197 ? 0.607 19.703 2.887 1 98 197 ARG B C 1
ATOM 3145 O O . ARG B 1 197 ? 0.494 18.5 3.174 1 98 197 ARG B O 1
ATOM 3152 N N . ILE B 1 198 ? 1.739 20.438 3.07 1 97.88 198 ILE B N 1
ATOM 3153 C CA . ILE B 1 198 ? 2.969 19.75 3.428 1 97.88 198 ILE B CA 1
ATOM 3154 C C . ILE B 1 198 ? 3.592 20.391 4.66 1 97.88 198 ILE B C 1
ATOM 3156 O O . ILE B 1 198 ? 3.631 21.625 4.77 1 97.88 198 ILE B O 1
ATOM 3160 N N . SER B 1 199 ? 3.896 19.578 5.637 1 97.25 199 SER B N 1
ATOM 3161 C CA . SER B 1 199 ? 4.785 19.953 6.73 1 97.25 199 SER B CA 1
ATOM 3162 C C . SER B 1 199 ? 6.223 19.531 6.449 1 97.25 199 SER B C 1
ATOM 3164 O O . SER B 1 199 ? 6.5 18.328 6.281 1 97.25 199 SER B O 1
ATOM 3166 N N . GLU B 1 200 ? 7.121 20.469 6.461 1 89.81 200 GLU B N 1
ATOM 3167 C CA . GLU B 1 200 ? 8.516 20.219 6.109 1 89.81 200 GLU B CA 1
ATOM 3168 C C . GLU B 1 200 ? 9.453 20.609 7.246 1 89.81 200 GLU B C 1
ATOM 3170 O O . GLU B 1 200 ? 9.094 21.438 8.094 1 89.81 200 GLU B O 1
ATOM 3175 N N . ASN B 1 201 ? 10.617 20.047 7.266 1 77.31 201 ASN B N 1
ATOM 3176 C CA . ASN B 1 201 ? 11.734 20.516 8.078 1 77.31 201 ASN B CA 1
ATOM 3177 C C . ASN B 1 201 ? 11.367 20.562 9.562 1 77.31 201 ASN B C 1
ATOM 3179 O O . ASN B 1 201 ? 11.688 21.531 10.25 1 77.31 201 ASN B O 1
ATOM 3183 N N . GLY B 1 202 ? 10.523 19.656 9.922 1 78.94 202 GLY B N 1
ATOM 3184 C CA . GLY B 1 202 ? 10.219 19.578 11.336 1 78.94 202 GLY B CA 1
ATOM 3185 C C . GLY B 1 202 ? 9.148 20.578 11.766 1 78.94 202 GLY B C 1
ATOM 3186 O O . GLY B 1 202 ? 8.812 20.656 12.945 1 78.94 202 GLY B O 1
ATOM 3187 N N . GLU B 1 203 ? 8.617 21.281 10.875 1 86.25 203 GLU B N 1
ATOM 3188 C CA . GLU B 1 203 ? 7.551 22.219 11.203 1 86.25 203 GLU B CA 1
ATOM 3189 C C . GLU B 1 203 ? 6.254 21.484 11.539 1 86.25 203 GLU B C 1
ATOM 3191 O O . GLU B 1 203 ? 5.98 20.422 10.984 1 86.25 203 GLU B O 1
ATOM 3196 N N . ARG B 1 204 ? 5.527 22.156 12.375 1 90 204 ARG B N 1
ATOM 3197 C CA . ARG B 1 204 ? 4.227 21.609 12.727 1 90 204 ARG B CA 1
ATOM 3198 C C . ARG B 1 204 ? 3.148 22.078 11.758 1 90 204 ARG B C 1
ATOM 3200 O O . ARG B 1 204 ? 2.16 21.391 11.531 1 90 204 ARG B O 1
ATOM 3207 N N . ALA B 1 205 ? 3.385 23.234 11.203 1 93.75 205 ALA B N 1
ATOM 3208 C CA . ALA B 1 205 ? 2.387 23.828 10.312 1 93.75 205 ALA B CA 1
ATOM 3209 C C . ALA B 1 205 ? 2.43 23.156 8.938 1 93.75 205 ALA B C 1
ATOM 3211 O O . ALA B 1 205 ? 3.504 22.812 8.438 1 93.75 205 ALA B O 1
ATOM 3212 N N . PHE B 1 206 ? 1.282 22.984 8.375 1 97.12 206 PHE B N 1
ATOM 3213 C CA . PHE B 1 206 ? 1.146 22.469 7.012 1 97.12 206 PHE B CA 1
ATOM 3214 C C . PHE B 1 206 ? 0.886 23.609 6.031 1 97.12 206 PHE B C 1
ATOM 3216 O O . PHE B 1 206 ? 0.068 24.5 6.301 1 97.12 206 PHE B O 1
ATOM 3223 N N . HIS B 1 207 ? 1.559 23.609 4.871 1 95.75 207 HIS B N 1
ATOM 3224 C CA . HIS B 1 207 ? 1.396 24.625 3.846 1 95.75 207 HIS B CA 1
ATOM 3225 C C . HIS B 1 207 ? 0.949 24.016 2.523 1 95.75 207 HIS B C 1
ATOM 3227 O O . HIS B 1 207 ? 1.443 22.953 2.127 1 95.75 207 HIS B O 1
ATOM 3233 N N . PRO B 1 208 ? 0.03 24.656 1.843 1 96.06 208 PRO B N 1
ATOM 3234 C CA . PRO B 1 208 ? -0.439 24.109 0.565 1 96.06 208 PRO B CA 1
ATOM 3235 C C . PRO B 1 208 ? 0.626 24.172 -0.527 1 96.06 208 PRO B C 1
ATOM 3237 O O . PRO B 1 208 ? 1.418 25.109 -0.573 1 96.06 208 PRO B O 1
ATOM 3240 N N . VAL B 1 209 ? 0.682 23.125 -1.346 1 95 209 VAL B N 1
ATOM 3241 C CA . VAL B 1 209 ? 1.459 23.188 -2.58 1 95 209 VAL B CA 1
ATOM 3242 C C . VAL B 1 209 ? 0.743 24.078 -3.598 1 95 209 VAL B C 1
ATOM 3244 O O . VAL B 1 209 ? -0.289 23.688 -4.152 1 95 209 VAL B O 1
ATOM 3247 N N . THR B 1 210 ? 1.208 25.266 -3.777 1 85.56 210 THR B N 1
ATOM 3248 C CA . THR B 1 210 ? 0.497 26.281 -4.551 1 85.56 210 THR B CA 1
ATOM 3249 C C . THR B 1 210 ? 0.774 26.109 -6.039 1 85.56 210 THR B C 1
ATOM 3251 O O . THR B 1 210 ? 1.866 25.703 -6.434 1 85.56 210 THR B O 1
ATOM 3254 N N . VAL B 1 211 ? -0.212 26.234 -6.68 1 72.31 211 VAL B N 1
ATOM 3255 C CA . VAL B 1 211 ? -0.125 26.312 -8.133 1 72.31 211 VAL B CA 1
ATOM 3256 C C . VAL B 1 211 ? -0.168 27.781 -8.578 1 72.31 211 VAL B C 1
ATOM 3258 O O . VAL B 1 211 ? -0.783 28.609 -7.914 1 72.31 211 VAL B O 1
ATOM 3261 N N . GLU B 1 212 ? 0.833 28.453 -9.258 1 60.62 212 GLU B N 1
ATOM 3262 C CA . GLU B 1 212 ? 0.858 29.844 -9.695 1 60.62 212 GLU B CA 1
ATOM 3263 C C . GLU B 1 212 ? -0.555 30.391 -9.859 1 60.62 212 GLU B C 1
ATOM 3265 O O . GLU B 1 212 ? -0.825 31.547 -9.5 1 60.62 212 GLU B O 1
ATOM 3270 N N . GLY B 1 213 ? -1.499 29.828 -10.352 1 51.06 213 GLY B N 1
ATOM 3271 C CA . GLY B 1 213 ? -2.836 30.375 -10.539 1 51.06 213 GLY B CA 1
ATOM 3272 C C . GLY B 1 213 ? -3.65 30.422 -9.266 1 51.06 213 GLY B C 1
ATOM 3273 O O . GLY B 1 213 ? -4.82 30.797 -9.281 1 51.06 213 GLY B O 1
ATOM 3274 N N . ASP B 1 214 ? -3.211 29.859 -8.195 1 53.78 214 ASP B N 1
ATOM 3275 C CA . ASP B 1 214 ? -3.914 29.875 -6.914 1 53.78 214 ASP B CA 1
ATOM 3276 C C . ASP B 1 214 ? -3.873 31.25 -6.281 1 53.78 214 ASP B C 1
ATOM 3278 O O . ASP B 1 214 ? -4.449 31.484 -5.215 1 53.78 214 ASP B O 1
ATOM 3282 N N . ARG B 1 215 ? -3.057 32.344 -6.473 1 40.81 215 ARG B N 1
ATOM 3283 C CA . ARG B 1 215 ? -2.902 33.688 -5.906 1 40.81 215 ARG B CA 1
ATOM 3284 C C . ARG B 1 215 ? -4.258 34.344 -5.691 1 40.81 215 ARG B C 1
ATOM 3286 O O . ARG B 1 215 ? -4.438 35.125 -4.734 1 40.81 215 ARG B O 1
ATOM 3293 N N . VAL B 1 216 ? -5.051 34.656 -6.84 1 39.03 216 VAL B N 1
ATOM 3294 C CA . VAL B 1 216 ? -5.691 35.969 -6.957 1 39.03 216 VAL B CA 1
ATOM 3295 C C . VAL B 1 216 ? -6.812 36.094 -5.934 1 39.03 216 VAL B C 1
ATOM 3297 O O . VAL B 1 216 ? -7.477 37.125 -5.844 1 39.03 216 VAL B O 1
ATOM 3300 N N . GLY B 1 217 ? -7.434 34.969 -5.418 1 34.94 217 GLY B N 1
ATOM 3301 C CA . GLY B 1 217 ? -8.664 35.531 -4.867 1 34.94 217 GLY B CA 1
ATOM 3302 C C . GLY B 1 217 ? -8.453 36.312 -3.59 1 34.94 217 GLY B C 1
ATOM 3303 O O . GLY B 1 217 ? -9.359 37.031 -3.137 1 34.94 217 GLY B O 1
ATOM 3304 N N . SER B 1 218 ? -7.578 35.781 -2.631 1 33.06 218 SER B N 1
ATOM 3305 C CA . SER B 1 218 ? -8 36.375 -1.361 1 33.06 218 SER B CA 1
ATOM 3306 C C . SER B 1 218 ? -7.469 37.781 -1.203 1 33.06 218 SER B C 1
ATOM 3308 O O . SER B 1 218 ? -7.285 38.25 -0.081 1 33.06 218 SER B O 1
ATOM 3310 N N . SER B 1 219 ? -6.641 38.219 -2.184 1 29.12 219 SER B N 1
ATOM 3311 C CA . SER B 1 219 ? -6.277 39.594 -1.808 1 29.12 219 SER B CA 1
ATOM 3312 C C . SER B 1 219 ? -7.492 40.5 -1.821 1 29.12 219 SER B C 1
ATOM 3314 O O . SER B 1 219 ? -7.371 41.719 -1.586 1 29.12 219 SER B O 1
ATOM 3316 N N . ARG B 1 220 ? -8.727 40.031 -2.193 1 26.38 220 ARG B N 1
ATOM 3317 C CA . ARG B 1 220 ? -9.68 41.125 -1.956 1 26.38 220 ARG B CA 1
ATOM 3318 C C . ARG B 1 220 ? -10.055 41.219 -0.479 1 26.38 220 ARG B C 1
ATOM 3320 O O . ARG B 1 220 ? -10.156 40.188 0.203 1 26.38 220 ARG B O 1
#

Radius of gyration: 21.15 Å; Cα contacts (8 Å, |Δi|>4): 836; chains: 2; bounding box: 46×72×59 Å

Organism: NCBI:txid570835

Solvent-accessible surface area (backbone atoms only — not comparable to full-atom values): 22868 Å² total; per-residue (Å²): 114,74,56,59,59,49,52,43,48,53,18,36,35,45,21,57,71,65,46,41,70,81,43,41,69,65,25,43,47,50,66,79,39,80,78,62,25,47,27,38,40,33,22,43,21,54,21,66,65,51,64,49,62,46,32,60,53,56,78,25,37,46,27,37,35,27,23,70,60,30,68,38,61,40,59,82,78,47,72,35,56,61,48,18,39,50,42,43,39,42,70,70,48,51,25,38,33,38,39,34,31,36,47,60,90,41,64,53,62,51,35,68,77,36,58,75,75,33,70,89,31,64,46,42,47,58,42,50,55,71,44,44,66,21,51,54,52,35,61,70,70,54,63,96,83,59,49,73,66,54,49,51,50,46,31,44,55,39,33,27,52,47,26,52,55,20,45,49,57,28,66,51,47,37,53,33,40,75,70,70,54,38,48,62,36,30,33,39,36,33,58,41,79,64,48,42,27,41,19,50,86,86,44,85,63,65,43,70,68,73,44,88,84,66,63,73,68,72,79,108,113,71,56,59,59,50,51,43,49,52,17,36,36,45,21,56,70,66,46,42,71,81,45,40,69,64,25,43,48,51,65,78,38,79,78,63,26,48,27,37,40,32,22,42,20,55,22,65,64,52,65,49,62,47,33,59,52,58,77,24,37,47,29,37,35,27,23,68,60,30,67,38,61,39,57,83,78,49,72,33,56,61,50,19,38,52,41,44,39,44,69,70,47,52,25,37,34,37,38,35,33,35,45,60,90,42,64,54,61,52,36,69,76,36,58,74,75,33,70,89,31,65,46,43,46,58,43,49,55,71,45,46,66,21,51,55,52,32,60,70,70,54,60,93,82,59,48,72,67,56,51,52,51,45,30,44,52,38,33,28,52,47,27,52,54,20,47,49,56,27,65,51,47,38,52,33,38,74,70,70,54,38,48,62,37,30,32,40,35,32,57,41,80,63,49,43,28,40,19,50,86,84,45,87,61,66,42,67,70,73,43,88,84,66,63,74,67,72,79,108

Secondary structure (DSSP, 8-state):
-HHHHHHHHHHHHHIIIIIHHHHHHHHHHHHHS----SEEEEEE--TT--HHHHH-PPTTSEEEEEETTS--PPTTT--SHHHHHHHHHHHTS--SEEEEEEETT-HHHHHHH-GGGGTT-HHHHHHGGGGHHHHHHHHHH--TT--HHHHHHHHHHHHHHHHHHHHTTSHHHHHHHHTT--EEEEEEE-TTT--EEEEETT-SS-EE---GGGSGGGG-/-HHHHHHHHHHHHHIIIIIHHHHHHHHHHHHHS----SEEEEEE--TT--HHHHH-PPTTSEEEEEETTS--PPTTT--SHHHHHHHHHHHTS--SEEEEEEETT-HHHHHHH-GGGGTT-HHHHHHGGGGHHHHHHHHHH--TT--HHHHHHHHHHHHHHHHHHHHTTSHHHHHHHHTT--EEEEEEE-TTT--EEEEETT-SS-EE---GGGSGGGG-

Nearest PDB structures (foldseek):
  5swc-assembly1_E  TM=9.520E-01  e=3.363E-23  Synechocystis sp. PCC 6803 substr. Kazusa
  5swc-assembly1_D  TM=9.573E-01  e=1.691E-21  Synechocystis sp. PCC 6803 substr. Kazusa
  1ekj-assembly2_G  TM=9.262E-01  e=2.726E-16  Pisum sativum
  3eyx-assembly1_B  TM=8.521E-01  e=9.602E-15  Saccharomyces cerevisiae
  2w3n-assembly2_A-2  TM=8.083E-01  e=1.176E-12  Cryptococcus neoformans

pLDDT: mean 92.08, std 12.6, range [26.38, 98.75]

Foldseek 3Di:
DVPPVVVVVVVVVCCVVPPCVVCVVVVVVCVVDPAQAQEEEQEEPDPLDDPCVLPVDDPRHYQYHYYQLSAAAAPPPDPDDNLVSLCCCCVPSNHAEYEREYEAPRPLLVCLVVVVVCVVPVPSNVVSVRLNVLLVVLVVPDDPPDDPRRSSVSSSLSSQLSRVVRSCNRPSNVVCVVVVSYFYKYWYAYSVPSWIWIGGDSDSDTHIPDDVVNPPPPVD/DVPPVVVVVVVVVCCVVPPCVVCVVVVVVCVVDPAQAQEEEQEEPDPLDDPCVLPVDDPRHYQYHYYQLSAAAAPPPDPDDNLVSLCCCCVPSNHAEYEREYEAPRPLLVCLVVVVVCVVPVPSNVVSVRLNVLLVVLVVPDDPPDDPRRSSVSSSLSSQLSRVVSSCNRPSNVVCVVVVSYFYKYWYAYSVPSWIWIGGDSDSDTHTPDDVVNPPPPVD

InterPro domains:
  IPR001765 Carbonic anhydrase [PF00484] (39-196)
  IPR001765 Carbonic anhydrase [PTHR11002] (2-198)
  IPR001765 Carbonic anhydrase [SM00947] (32-200)
  IPR015892 Carbonic anhydrase, prokaryotic-like, conserved site [PS00705] (87-107)
  IPR036874 Carbonic anhydrase superfamily [G3DSA:3.40.1050.10] (1-207)
  IPR036874 Carbonic anhydrase superfamily [SSF53056] (2-206)

Sequence (440 aa):
MDDVLNNLKAGIRRFRAEVYPAHAEMYEKAVSEPQHPSTLFVTCADSRIDLEMLTQAQPGELFVARNVGNLVPGYGEMLGGVSAVVEYAVSVLQVKHVVVCGHTDCGAMKALLKPESLNALPTVKSWLTNAQAALSVANSLGTANETPTERLKRLTEVNVLLQLQHLQTHPSVAGAMARGELTVSGWVYDIGTGEVRISENGERAFHPVTVEGDRVGSSRMDDVLNNLKAGIRRFRAEVYPAHAEMYEKAVSEPQHPSTLFVTCADSRIDLEMLTQAQPGELFVARNVGNLVPGYGEMLGGVSAVVEYAVSVLQVKHVVVCGHTDCGAMKALLKPESLNALPTVKSWLTNAQAALSVANSLGTANETPTERLKRLTEVNVLLQLQHLQTHPSVAGAMARGELTVSGWVYDIGTGEVRISENGERAFHPVTVEGDRVGSSR